Protein AF-A0A177G9K0-F1 (afdb_monomer_lite)

Foldseek 3Di:
DVVCCVVCVVVLCVDPLSVCVVVDQDPVNVVVDPDPLLPPPPDDLVVLLVVLVFDQLDDDDSVLSSVLSCLSVVHDDDDDDDPPRCPLSSVLSSCVRCVVVVHDDDDDDPDPVSVVSNLVSCVVVVNNLVDDDPDDPPCDPVNNVVSVVSVVVVVVPDDPVVVVVVVVVVVVVVVVVVVVVCQQQDQAQLRDGVVRVVVVVVVCVVVVPDDDDDDDPDSNRDGVVRVVVVVVVVVVVVVVCVVQPDCVPRPVNPPVPDPDDDPVVVVVVVVVVVVVVVVVVVLLVVQQVLCVVVVHDSPDPDPVVSVVSVVVVVVCPDPVNVVQCDDPCNVVSVVVVVVVVVVVVVVVVVVVVVVVVPPDDDDDDDDDDDDDDDDDDDDDDDDDDD

Radius of gyration: 50.1 Å; chains: 1; bounding box: 103×85×118 Å

Organism: NCBI:txid178901

InterPro domains:
  IPR027417 P-loop containing nucleoside triphosphate hydrolase [G3DSA:3.40.50.300] (5-249)
  IPR027417 P-loop containing nucleoside triphosphate hydrolase [SSF52540] (58-182)
  IPR041677 DNA2/NAM7 helicase, helicase domain [PF13086] (61-128)
  IPR045055 DNA2/NAM7-like helicase [PTHR10887] (56-246)

Secondary structure (DSSP, 8-state):
-HHHHHHTHHHHTTSHHHHHHHH---TTTTTS--S--TT-SSS-HHHHHHHTT----S---HHHHHHHHHHHTT--------TTS-HHHHHHHHHHHHHHTT-------SSHHHHHHHHHHHHHTT-GGG------TT--HHHHHHHHHHHHHHHHT--HHHHHHHHHHHHHHHHHHHHHHHHHH---TTS--HHHHH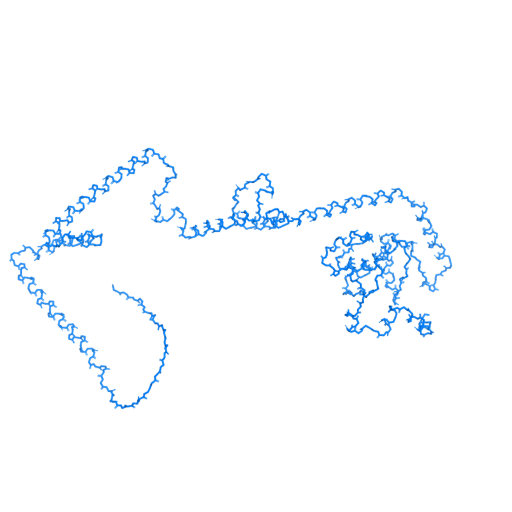HHHHHHHHTT--------SSTTS--HHHHHHHHHHHHHHHHHHHHH--TTT-TTTTT----S--HHHHHHHHHHHHHHHHHHHHHHHHHHHHHHHTT--SS---HHHHHHHHHHHHHHTSHHHHHHHSSTTHHHHHHHHHHHHHHHHHHHHHHHHHTTTTS---------------------------

Sequence (386 aa):
MWKDLQERSDKLRTSEVATRLLDGISAEDAEAAPLPRFFEVDGSLDEALVKADLICPMEADSSQLKAIARAASGESFVLIGPPGTGKSQTIANIIANTLAQNRTILFVAEKRTALEVVRNRLKQIGLAEFCLDLFSPKASKLAVLGQLEAAQTVLENFSPDEWDRSRQQLDQIRTELNNYVVVLHQKWRNGWTAYRAIGVTLRADDAQTLVIPLSWPDCNAHTAQDYQTLADTAENIASLYDRIGDVVQSPKLAGLEHVEWSPIWEGRLLDAVSAALASLSRLRTAAEDAARALGLGTSDLSLRRLRQLNILCGQLLKPEACAWAFPDTSQQTLDSLLAEKNAYCAARTAQRRASHGMEAGSDEPAAGKHGSGMAGVQGKMDFCPV

pLDDT: mean 74.99, std 18.11, range [24.25, 95.0]

Structure (mmCIF, N/CA/C/O backbone):
data_AF-A0A177G9K0-F1
#
_entry.id   AF-A0A177G9K0-F1
#
loop_
_atom_site.group_PDB
_atom_site.id
_atom_site.type_symbol
_atom_site.label_atom_id
_atom_site.label_alt_id
_atom_site.label_comp_id
_atom_site.label_asym_id
_atom_site.label_entity_id
_atom_site.label_seq_id
_atom_site.pdbx_PDB_ins_code
_atom_site.Cartn_x
_atom_site.Cartn_y
_atom_site.Cartn_z
_atom_site.occupancy
_atom_site.B_iso_or_equiv
_atom_site.auth_seq_id
_atom_site.auth_comp_id
_atom_site.auth_asym_id
_atom_site.auth_atom_id
_atom_site.pdbx_PDB_model_num
ATOM 1 N N . MET A 1 1 ? -19.491 -23.046 40.361 1.00 47.56 1 MET A N 1
ATOM 2 C CA . MET A 1 1 ? -18.889 -22.984 39.008 1.00 47.56 1 MET A CA 1
ATOM 3 C C . MET A 1 1 ? -18.383 -24.334 38.506 1.00 47.56 1 MET A C 1
ATOM 5 O O . MET A 1 1 ? -19.065 -24.877 37.661 1.00 47.56 1 MET A O 1
ATOM 9 N N . TRP A 1 2 ? -17.274 -24.925 38.988 1.00 46.12 2 TRP A N 1
ATOM 10 C CA . TRP A 1 2 ? -16.819 -26.245 38.477 1.00 46.12 2 TRP A CA 1
ATOM 11 C C . TRP A 1 2 ? -17.871 -27.347 38.664 1.00 46.12 2 TRP A C 1
ATOM 13 O O . TRP A 1 2 ? -18.175 -28.093 37.741 1.00 46.12 2 TRP A O 1
ATOM 23 N N . LYS A 1 3 ? -18.498 -27.368 39.846 1.00 56.09 3 LYS A N 1
ATOM 24 C CA . LYS A 1 3 ? -19.603 -28.275 40.160 1.00 56.09 3 LYS A CA 1
ATOM 25 C C . LYS A 1 3 ? -20.834 -28.021 39.276 1.00 56.09 3 LYS A C 1
ATOM 27 O O . LYS A 1 3 ? -21.364 -28.965 38.718 1.00 56.09 3 LYS A O 1
ATOM 32 N N . ASP A 1 4 ? -21.208 -26.757 39.047 1.00 62.50 4 ASP A N 1
ATOM 33 C CA . ASP A 1 4 ? -22.313 -26.398 38.136 1.00 62.50 4 ASP A CA 1
ATOM 34 C C . ASP A 1 4 ? -22.029 -26.749 36.670 1.00 62.50 4 ASP A C 1
ATOM 36 O O . ASP A 1 4 ? -22.943 -27.138 35.953 1.00 62.50 4 ASP A O 1
ATOM 40 N N . LEU A 1 5 ? -20.782 -26.596 36.210 1.00 66.81 5 LEU A N 1
ATOM 41 C CA . LEU A 1 5 ? -20.364 -26.950 34.850 1.00 66.81 5 LEU A CA 1
ATOM 42 C C . LEU A 1 5 ? -20.382 -28.471 34.650 1.00 66.81 5 LEU A C 1
ATOM 44 O O . LEU A 1 5 ? -20.803 -28.932 33.593 1.00 66.81 5 LEU A O 1
ATOM 48 N N . GLN A 1 6 ? -19.981 -29.244 35.667 1.00 66.44 6 GLN A N 1
ATOM 49 C CA . GLN A 1 6 ? -20.098 -30.706 35.660 1.00 66.44 6 GLN A CA 1
ATOM 50 C C . GLN A 1 6 ? -21.557 -31.172 35.740 1.00 66.44 6 GLN A C 1
ATOM 52 O O . GLN A 1 6 ? -21.949 -32.060 34.994 1.00 66.44 6 GLN A O 1
ATOM 57 N N . GLU A 1 7 ? -22.373 -30.568 36.607 1.00 76.88 7 GLU A N 1
ATOM 58 C CA . GLU A 1 7 ? -23.779 -30.948 36.812 1.00 76.88 7 GLU A CA 1
ATOM 59 C C . GLU A 1 7 ? -24.704 -30.494 35.670 1.00 76.88 7 GLU A C 1
ATOM 61 O O . GLU A 1 7 ? -25.812 -31.008 35.529 1.00 76.88 7 GLU A O 1
ATOM 66 N N . ARG A 1 8 ? -24.282 -29.517 34.854 1.00 77.19 8 ARG A N 1
ATOM 67 C CA . ARG A 1 8 ? -25.066 -28.975 33.730 1.00 77.19 8 ARG A CA 1
ATOM 68 C C . ARG A 1 8 ? -24.381 -29.150 32.374 1.00 77.19 8 ARG A C 1
ATOM 70 O O . ARG A 1 8 ? -24.739 -28.440 31.436 1.00 77.19 8 ARG A O 1
ATOM 77 N N . SER A 1 9 ? -23.443 -30.086 32.250 1.00 68.06 9 SER A N 1
ATOM 78 C CA . SER A 1 9 ? -22.729 -30.391 30.999 1.00 68.06 9 SER A CA 1
ATOM 79 C C . SER A 1 9 ? -23.680 -30.637 29.821 1.00 68.06 9 SER A C 1
ATOM 81 O O . SER A 1 9 ? -23.501 -30.057 28.751 1.00 68.06 9 SER A O 1
ATOM 83 N N . ASP A 1 10 ? -24.761 -31.384 30.040 1.00 74.62 10 ASP A N 1
ATOM 84 C CA . ASP A 1 10 ? -25.770 -31.676 29.013 1.00 74.62 10 ASP A CA 1
ATOM 85 C C . ASP A 1 10 ? -26.532 -30.424 28.551 1.00 74.62 10 ASP A C 1
ATOM 87 O O . ASP A 1 10 ? -26.917 -30.312 27.390 1.00 74.62 10 ASP A O 1
ATOM 91 N N . LYS A 1 11 ? -26.699 -29.434 29.438 1.00 74.75 11 LYS A N 1
ATOM 92 C CA . LYS A 1 11 ? -27.289 -28.128 29.096 1.00 74.75 11 LYS A CA 1
ATOM 93 C C . LYS A 1 11 ? -26.295 -27.192 28.419 1.00 74.75 11 LYS A C 1
ATOM 95 O O . LYS A 1 11 ? -26.714 -26.220 27.810 1.00 74.75 11 LYS A O 1
ATOM 100 N N . LEU A 1 12 ? -24.992 -27.435 28.546 1.00 68.25 12 LEU A N 1
ATOM 101 C CA . LEU A 1 12 ? -23.976 -26.680 27.813 1.00 68.25 12 LEU A CA 1
ATOM 102 C C . LEU A 1 12 ? -23.892 -27.174 26.366 1.00 68.25 12 LEU A C 1
ATOM 104 O O . LEU A 1 12 ? -23.732 -26.356 25.465 1.00 68.25 12 LEU A O 1
ATOM 108 N N . ARG A 1 13 ? -24.116 -28.475 26.132 1.00 70.31 13 ARG A N 1
ATOM 109 C CA . ARG A 1 13 ? -24.155 -29.105 24.797 1.00 70.31 13 ARG A CA 1
ATOM 110 C C . ARG A 1 13 ? -25.259 -28.580 23.864 1.00 70.31 13 ARG A C 1
ATOM 112 O O . ARG A 1 13 ? -25.241 -28.886 22.681 1.00 70.31 13 ARG A O 1
ATOM 119 N N . THR A 1 14 ? -26.190 -27.743 24.332 1.00 72.00 14 THR A N 1
ATOM 120 C CA . THR A 1 14 ? -27.106 -27.016 23.429 1.00 72.00 14 THR A CA 1
ATOM 121 C C . THR A 1 14 ? -26.409 -25.913 22.629 1.00 72.00 14 THR A C 1
ATOM 123 O O . THR A 1 14 ? -26.957 -25.447 21.637 1.00 72.00 14 THR A O 1
ATOM 126 N N . SER A 1 15 ? -25.223 -25.465 23.056 1.00 69.75 15 SER A N 1
ATOM 127 C CA . SER A 1 15 ? -24.393 -24.532 22.293 1.00 69.75 15 SER A CA 1
ATOM 128 C C . SER A 1 15 ? -23.409 -25.299 21.413 1.00 69.75 15 SER A C 1
ATOM 130 O O . SER A 1 15 ? -22.632 -26.124 21.900 1.00 69.75 15 SER A O 1
ATOM 132 N N . GLU A 1 16 ? -23.397 -24.985 20.117 1.00 69.88 16 GLU A N 1
ATOM 133 C CA . GLU A 1 16 ? -22.443 -25.543 19.149 1.00 69.88 16 GLU A CA 1
ATOM 134 C C . GLU A 1 16 ? -20.988 -25.284 19.580 1.00 69.88 16 GLU A C 1
ATOM 136 O O . GLU A 1 16 ? -20.127 -26.154 19.466 1.00 69.88 16 GLU A O 1
ATOM 141 N N . VAL A 1 17 ? -20.723 -24.120 20.183 1.00 69.00 17 VAL A N 1
ATOM 142 C CA . VAL A 1 17 ? -19.395 -23.739 20.688 1.00 69.00 17 VAL A CA 1
ATOM 143 C C . VAL A 1 17 ? -18.975 -24.601 21.872 1.00 69.00 17 VAL A C 1
ATOM 145 O O . VAL A 1 17 ? -17.849 -25.089 21.913 1.00 69.00 17 VAL A O 1
ATOM 148 N N . ALA A 1 18 ? -19.870 -24.808 22.839 1.00 69.25 18 ALA A N 1
ATOM 149 C CA . ALA A 1 18 ? -19.572 -25.640 24.002 1.00 69.25 18 ALA A CA 1
ATOM 150 C C . ALA A 1 18 ? -19.379 -27.107 23.602 1.00 69.25 18 ALA A C 1
ATOM 152 O O . ALA A 1 18 ? -18.503 -27.767 24.146 1.00 69.25 18 ALA A O 1
ATOM 153 N N . THR A 1 19 ? -20.139 -27.585 22.616 1.00 70.12 19 THR A N 1
ATOM 154 C CA . THR A 1 19 ? -19.976 -28.928 22.044 1.00 70.12 19 THR A CA 1
ATOM 155 C C . THR A 1 19 ? -18.591 -29.082 21.413 1.00 70.12 19 THR A C 1
ATOM 157 O O . THR A 1 19 ? -17.847 -29.975 21.802 1.00 70.12 19 THR A O 1
ATOM 160 N N . ARG A 1 20 ? -18.170 -28.138 20.556 1.00 70.50 20 ARG A N 1
ATOM 161 C CA . ARG A 1 20 ? -16.822 -28.142 19.951 1.00 70.50 20 ARG A CA 1
ATOM 162 C C . ARG A 1 20 ? -15.681 -28.004 20.967 1.00 70.50 20 ARG A C 1
ATOM 164 O O . ARG A 1 20 ? -14.612 -28.570 20.766 1.00 70.50 20 ARG A O 1
ATOM 171 N N . LEU A 1 21 ? -15.879 -27.258 22.055 1.00 67.69 21 LEU A N 1
ATOM 172 C CA . LEU A 1 21 ? -14.881 -27.125 23.126 1.00 67.69 21 LEU A CA 1
ATOM 173 C C . LEU A 1 21 ? -14.781 -28.379 24.009 1.00 67.69 21 LEU A C 1
ATOM 175 O O . LEU A 1 21 ? -13.697 -28.672 24.507 1.00 67.69 21 LEU A O 1
ATOM 179 N N . LEU A 1 22 ? -15.895 -29.086 24.228 1.00 70.19 22 LEU A N 1
ATOM 180 C CA . LEU A 1 22 ? -15.952 -30.302 25.047 1.00 70.19 22 LEU A CA 1
ATOM 181 C C . LEU A 1 22 ? -15.459 -31.537 24.290 1.00 70.19 22 LEU A C 1
ATOM 183 O O . LEU A 1 22 ? -14.749 -32.353 24.872 1.00 70.19 22 LEU A O 1
ATOM 187 N N . ASP A 1 23 ? -15.835 -31.664 23.018 1.00 70.25 23 ASP A N 1
ATOM 188 C CA . ASP A 1 23 ? -15.544 -32.846 22.203 1.00 70.25 23 ASP A CA 1
ATOM 189 C C . ASP A 1 23 ? -14.218 -32.705 21.423 1.00 70.25 23 ASP A C 1
ATOM 191 O O . ASP A 1 23 ? -13.680 -33.690 20.921 1.00 70.25 23 ASP A O 1
ATOM 195 N N . GLY A 1 24 ? -13.639 -31.497 21.401 1.00 58.50 24 GLY A N 1
ATOM 196 C CA . GLY A 1 24 ? -12.446 -31.170 20.625 1.00 58.50 24 GLY A CA 1
ATOM 197 C C . GLY A 1 24 ? -12.773 -30.910 19.153 1.00 58.50 24 GLY A C 1
ATOM 198 O O . GLY A 1 24 ? -13.815 -31.308 18.642 1.00 58.50 24 GLY A O 1
ATOM 199 N N . ILE A 1 25 ? -11.881 -30.198 18.465 1.00 58.00 25 ILE A N 1
ATOM 200 C CA . ILE A 1 25 ? -11.988 -29.954 17.021 1.00 58.00 25 ILE A CA 1
ATOM 201 C C . ILE A 1 25 ? -11.113 -31.002 16.330 1.00 58.00 25 ILE A C 1
ATOM 203 O O . ILE A 1 25 ? -9.894 -30.990 16.526 1.00 58.00 25 ILE A O 1
ATOM 207 N N . SER A 1 26 ? -11.705 -31.903 15.542 1.00 55.34 26 SER A N 1
ATOM 208 C CA . SER A 1 26 ? -10.934 -32.814 14.688 1.00 55.34 26 SER A CA 1
ATOM 209 C C . SER A 1 26 ? -10.440 -32.059 13.451 1.00 55.34 26 SER A C 1
ATOM 211 O O . SER A 1 26 ? -11.075 -31.105 13.005 1.00 55.34 26 SER A O 1
ATOM 213 N N . ALA A 1 27 ? -9.308 -32.466 12.866 1.00 52.78 27 ALA A N 1
ATOM 214 C CA . ALA A 1 27 ? -8.771 -31.818 11.659 1.00 52.78 27 ALA A CA 1
ATOM 215 C C . ALA A 1 27 ? -9.774 -31.818 10.482 1.00 52.78 27 ALA A C 1
ATOM 217 O O . ALA A 1 27 ? -9.768 -30.899 9.671 1.00 52.78 27 ALA A O 1
ATOM 218 N N . GLU A 1 28 ? -10.679 -32.799 10.450 1.00 49.59 28 GLU A N 1
ATOM 219 C CA . GLU A 1 28 ? -11.762 -32.937 9.468 1.00 49.59 28 GLU A CA 1
ATOM 220 C C . GLU A 1 28 ? -12.907 -31.917 9.686 1.00 49.59 28 GLU A C 1
ATOM 222 O O . GLU A 1 28 ? -13.537 -31.474 8.727 1.00 49.59 28 GLU A O 1
ATOM 227 N N . ASP A 1 29 ? -13.124 -31.438 10.920 1.00 50.78 29 ASP A N 1
ATOM 228 C CA . ASP A 1 29 ? -14.161 -30.441 11.245 1.00 50.78 29 ASP A CA 1
ATOM 229 C C . ASP A 1 29 ? -13.781 -29.018 10.796 1.00 50.78 29 ASP A C 1
ATOM 231 O O . ASP A 1 29 ? -14.647 -28.160 10.607 1.00 50.78 29 ASP A O 1
ATOM 235 N N . ALA A 1 30 ? -12.482 -28.750 10.616 1.00 50.84 30 ALA A N 1
ATOM 236 C CA . ALA A 1 30 ? -11.975 -27.465 10.132 1.00 50.84 30 ALA A CA 1
ATOM 237 C C . ALA A 1 30 ? -12.247 -27.249 8.629 1.00 50.84 30 ALA A C 1
ATOM 239 O O . ALA A 1 30 ? -12.392 -26.105 8.183 1.00 50.84 30 ALA A O 1
ATOM 240 N N . GLU A 1 31 ? -12.350 -28.336 7.859 1.00 47.00 31 GLU A N 1
ATOM 241 C CA . GLU A 1 31 ? -12.744 -28.312 6.445 1.00 47.00 31 GLU A CA 1
ATOM 242 C C . GLU A 1 31 ? -14.270 -28.334 6.263 1.00 47.00 31 GLU A C 1
ATOM 244 O O . GLU A 1 31 ? -14.774 -27.776 5.291 1.00 47.00 31 GLU A O 1
ATOM 249 N N . ALA A 1 32 ? -15.018 -28.903 7.217 1.00 41.94 32 ALA A N 1
ATOM 250 C CA . ALA A 1 32 ? -16.463 -29.122 7.112 1.00 41.94 32 ALA A CA 1
ATOM 251 C C . ALA A 1 32 ? -17.360 -28.001 7.688 1.00 41.94 32 ALA A C 1
ATOM 253 O O . ALA A 1 32 ? -18.581 -28.161 7.729 1.00 41.94 32 ALA A O 1
ATOM 254 N N . ALA A 1 33 ? -16.814 -26.866 8.141 1.00 42.50 33 ALA A N 1
ATOM 255 C CA . ALA A 1 33 ? -17.634 -25.778 8.686 1.00 42.50 33 ALA A CA 1
ATOM 256 C C . ALA A 1 33 ? -18.376 -24.993 7.572 1.00 42.50 33 ALA A C 1
ATOM 258 O O . ALA A 1 33 ? -17.722 -24.347 6.751 1.00 42.50 33 ALA A O 1
ATOM 259 N N . PRO A 1 34 ? -19.726 -24.937 7.572 1.00 41.66 34 PRO A N 1
ATOM 260 C CA . PRO A 1 34 ? -20.530 -24.189 6.602 1.00 41.66 34 PRO A CA 1
ATOM 261 C C . PRO A 1 34 ? -20.714 -22.723 7.024 1.00 41.66 34 PRO A C 1
ATOM 263 O O . PRO A 1 34 ? -21.742 -22.110 6.738 1.00 41.66 34 PRO A O 1
ATOM 266 N N . LEU A 1 35 ? -19.762 -22.154 7.766 1.00 40.59 35 LEU A N 1
ATOM 267 C CA . LEU A 1 35 ? -19.808 -20.735 8.093 1.00 40.59 35 LEU A CA 1
ATOM 268 C C . LEU A 1 35 ? -19.181 -19.984 6.917 1.00 40.59 35 LEU A C 1
ATOM 270 O O . LEU A 1 35 ? -18.018 -20.247 6.600 1.00 40.59 35 LEU A O 1
ATOM 274 N N . PRO A 1 36 ? -19.914 -19.081 6.240 1.00 42.78 36 PRO A N 1
ATOM 275 C CA . PRO A 1 36 ? -19.326 -18.273 5.187 1.00 42.78 36 PRO A CA 1
ATOM 276 C C . PRO A 1 36 ? -18.163 -17.499 5.800 1.00 42.78 36 PRO A C 1
ATOM 278 O O . PRO A 1 36 ? -18.359 -16.639 6.662 1.00 42.78 36 PRO A O 1
ATOM 281 N N . ARG A 1 37 ? -16.936 -17.831 5.393 1.00 53.56 37 ARG A N 1
ATOM 282 C CA . ARG A 1 37 ? -15.754 -17.130 5.877 1.00 53.56 37 ARG A CA 1
ATOM 283 C C . ARG A 1 37 ? -15.840 -15.723 5.289 1.00 53.56 37 ARG A C 1
ATOM 285 O O . ARG A 1 37 ? -15.569 -15.523 4.110 1.00 53.56 37 ARG A O 1
ATOM 292 N N . PHE A 1 38 ? -16.235 -14.744 6.106 1.00 50.56 38 PHE A N 1
ATOM 293 C CA . PHE A 1 38 ? -16.480 -13.349 5.695 1.00 50.56 38 PHE A CA 1
ATOM 294 C C . PHE A 1 38 ? -15.279 -12.702 4.961 1.00 50.56 38 PHE A C 1
ATOM 296 O O . PHE A 1 38 ? -15.430 -11.676 4.310 1.00 50.56 38 PHE A O 1
ATOM 303 N N . PHE A 1 39 ? -14.093 -13.324 5.034 1.00 52.59 39 PHE A N 1
ATOM 304 C CA . PHE A 1 39 ? -12.829 -12.859 4.456 1.00 52.59 39 PHE A CA 1
ATOM 305 C C . PHE A 1 39 ? -12.162 -13.825 3.460 1.00 52.59 39 PHE A C 1
ATOM 307 O O . PHE A 1 39 ? -10.982 -13.645 3.176 1.00 52.59 39 PHE A O 1
ATOM 314 N N . GLU A 1 40 ? -12.854 -14.854 2.959 1.00 51.62 40 GLU A N 1
ATOM 315 C CA . GLU A 1 40 ? -12.290 -15.755 1.924 1.00 51.62 40 GLU A CA 1
ATOM 316 C C . GLU A 1 40 ? -12.753 -15.471 0.504 1.00 51.62 40 GLU A C 1
ATOM 318 O O . GLU A 1 40 ? -12.359 -16.163 -0.428 1.00 51.62 40 GLU A O 1
ATOM 323 N N . VAL A 1 41 ? -13.561 -14.436 0.324 1.00 39.56 41 VAL A N 1
ATOM 324 C CA . VAL A 1 41 ? -13.877 -13.930 -1.006 1.00 39.56 41 VAL A CA 1
ATOM 325 C C . VAL A 1 41 ? -12.752 -12.986 -1.418 1.00 39.56 41 VAL A C 1
ATOM 327 O O . VAL A 1 41 ? -12.340 -12.160 -0.605 1.00 39.56 41 VAL A O 1
ATOM 330 N N . ASP A 1 42 ? -12.281 -13.122 -2.659 1.00 41.97 42 ASP A N 1
ATOM 331 C CA . ASP A 1 42 ? -11.292 -12.300 -3.376 1.00 41.97 42 ASP A CA 1
ATOM 332 C C . ASP A 1 42 ? -11.655 -10.793 -3.429 1.00 41.97 42 ASP A C 1
ATOM 334 O O . ASP A 1 42 ? -11.834 -10.201 -4.492 1.00 41.97 42 ASP A O 1
ATOM 338 N N . GLY A 1 43 ? -11.813 -10.157 -2.271 1.00 51.91 43 GLY A N 1
ATOM 339 C CA . GLY A 1 43 ? -12.149 -8.752 -2.079 1.00 51.91 43 GLY A CA 1
ATOM 340 C C . GLY A 1 43 ? -11.148 -8.083 -1.144 1.00 51.91 43 GLY A C 1
ATOM 341 O O . GLY A 1 43 ? -10.531 -8.733 -0.294 1.00 51.91 43 GLY A O 1
ATOM 342 N N . SER A 1 44 ? -10.953 -6.772 -1.306 1.00 60.06 44 SER A N 1
ATOM 343 C CA . SER A 1 44 ? -10.048 -6.024 -0.437 1.00 60.06 44 SER A CA 1
ATOM 344 C C . SER A 1 44 ? -10.565 -6.093 1.009 1.00 60.06 44 SER A C 1
ATOM 346 O O . SER A 1 44 ? -11.723 -5.787 1.295 1.00 60.06 44 SER A O 1
ATOM 348 N N . LEU A 1 45 ? -9.707 -6.537 1.934 1.00 62.56 45 LEU A N 1
ATOM 349 C CA . LEU A 1 45 ? -9.972 -6.545 3.380 1.00 62.56 45 LEU A CA 1
ATOM 350 C C . LEU A 1 45 ? -10.558 -5.197 3.833 1.00 62.56 45 LEU A C 1
ATOM 352 O O . LEU A 1 45 ? -11.477 -5.157 4.646 1.00 62.56 45 LEU A O 1
ATOM 356 N N . ASP A 1 46 ? -10.070 -4.115 3.238 1.00 63.88 46 ASP A N 1
ATOM 357 C CA . ASP A 1 46 ? -10.470 -2.747 3.529 1.00 63.88 46 ASP A CA 1
ATOM 358 C C . ASP A 1 46 ? -11.940 -2.470 3.189 1.00 63.88 46 ASP A C 1
ATOM 360 O O . ASP A 1 46 ? -12.641 -1.877 4.005 1.00 63.88 46 ASP A O 1
ATOM 364 N N . GLU A 1 47 ? -12.469 -2.961 2.062 1.00 63.72 47 GLU A N 1
ATOM 365 C CA . GLU A 1 47 ? -13.896 -2.816 1.734 1.00 63.72 47 GLU A CA 1
ATOM 366 C C . GLU A 1 47 ? -14.798 -3.528 2.744 1.00 63.72 47 GLU A C 1
ATOM 368 O O . GLU A 1 47 ? -15.837 -2.998 3.147 1.00 63.72 47 GLU A O 1
ATOM 373 N N . ALA A 1 48 ? -14.404 -4.728 3.171 1.00 64.31 48 ALA A N 1
ATOM 374 C CA . ALA A 1 48 ? -15.140 -5.483 4.177 1.00 64.31 48 ALA A CA 1
ATOM 375 C C . ALA A 1 48 ? -15.087 -4.792 5.552 1.00 64.31 48 ALA A C 1
ATOM 377 O O . ALA A 1 48 ? -16.103 -4.727 6.242 1.00 64.31 48 ALA A O 1
ATOM 378 N N . LEU A 1 49 ? -13.940 -4.214 5.926 1.00 64.69 49 LEU A N 1
ATOM 379 C CA . LEU A 1 49 ? -13.775 -3.447 7.167 1.00 64.69 49 LEU A CA 1
ATOM 380 C C . LEU A 1 49 ? -14.515 -2.098 7.145 1.00 64.69 49 LEU A C 1
ATOM 382 O O . LEU A 1 49 ? -14.969 -1.635 8.193 1.00 64.69 49 LEU A O 1
ATOM 386 N N . VAL A 1 50 ? -14.636 -1.458 5.979 1.00 63.91 50 VAL A N 1
ATOM 387 C CA . VAL A 1 50 ? -15.448 -0.243 5.790 1.00 63.91 50 VAL A CA 1
ATOM 388 C C . VAL A 1 50 ? -16.932 -0.576 5.916 1.00 63.91 50 VAL A C 1
ATOM 390 O O . VAL A 1 50 ? -17.637 0.087 6.669 1.00 63.91 50 VAL A O 1
ATOM 393 N N . LYS A 1 51 ? -17.406 -1.643 5.260 1.00 64.00 51 LYS A N 1
ATOM 394 C CA . LYS A 1 51 ? -18.806 -2.091 5.370 1.00 64.00 51 LYS A CA 1
ATOM 395 C C . LYS A 1 51 ? -19.190 -2.534 6.781 1.00 64.00 51 LYS A C 1
ATOM 397 O O . LYS A 1 51 ? -20.346 -2.393 7.160 1.00 64.00 51 LYS A O 1
ATOM 402 N N . ALA A 1 52 ? -18.246 -3.090 7.536 1.00 65.19 52 ALA A N 1
ATOM 403 C CA . ALA A 1 52 ? -18.495 -3.593 8.882 1.00 65.19 52 ALA A CA 1
ATOM 404 C C . ALA A 1 52 ? -18.602 -2.492 9.959 1.00 65.19 52 ALA A C 1
ATOM 406 O O . ALA A 1 52 ? -18.900 -2.835 11.101 1.00 65.19 52 ALA A O 1
ATOM 407 N N . ASP A 1 53 ? -18.356 -1.218 9.610 1.00 73.69 53 ASP A N 1
ATOM 408 C CA . ASP A 1 53 ? -18.398 -0.047 10.510 1.00 73.69 53 ASP A CA 1
ATOM 409 C C . ASP A 1 53 ? -17.755 -0.320 11.883 1.00 73.69 53 ASP A C 1
ATOM 411 O O . ASP A 1 53 ? -18.329 -0.083 12.945 1.00 73.69 53 ASP A O 1
ATOM 415 N N . LEU A 1 54 ? -16.569 -0.940 11.858 1.00 81.81 54 LEU A N 1
ATOM 416 C CA . LEU A 1 54 ? -15.936 -1.424 13.080 1.00 81.81 54 LEU A CA 1
ATOM 417 C C . LEU A 1 54 ? -15.417 -0.269 13.929 1.00 81.81 54 LEU A C 1
ATOM 419 O O . LEU A 1 54 ? -14.648 0.566 13.448 1.00 81.81 54 LEU A O 1
ATOM 423 N N . ILE A 1 55 ? -15.735 -0.305 15.221 1.00 84.50 55 ILE A N 1
ATOM 424 C CA . ILE A 1 55 ? -15.208 0.630 16.214 1.00 84.50 55 ILE A CA 1
ATOM 425 C C . ILE A 1 55 ? -14.043 -0.031 16.951 1.00 84.50 55 ILE A C 1
ATOM 427 O O . ILE A 1 55 ? -14.230 -0.868 17.834 1.00 84.50 55 ILE A O 1
ATOM 431 N N . CYS A 1 56 ? -12.824 0.356 16.574 1.00 88.25 56 CYS A N 1
ATOM 432 C CA . CYS A 1 56 ? -11.575 -0.157 17.142 1.00 88.25 56 CYS A CA 1
ATOM 433 C C . CYS A 1 56 ? -10.786 0.992 17.795 1.00 88.25 56 CYS A C 1
ATOM 435 O O . CYS A 1 56 ? -9.980 1.630 17.122 1.00 88.25 56 CYS A O 1
ATOM 437 N N . PRO A 1 57 ? -11.013 1.292 19.086 1.00 88.31 57 PRO A N 1
ATOM 438 C CA . PRO A 1 57 ? -10.352 2.408 19.770 1.00 88.31 57 PRO A CA 1
ATOM 439 C C . PRO A 1 57 ? -8.864 2.159 20.054 1.00 88.31 57 PRO A C 1
ATOM 441 O O . PRO A 1 57 ? -8.134 3.095 20.370 1.00 88.31 57 PRO A O 1
ATOM 444 N N . MET A 1 58 ? -8.403 0.909 19.972 1.00 91.00 58 MET A N 1
ATOM 445 C CA . MET A 1 58 ? -6.990 0.555 20.089 1.00 91.00 58 MET A CA 1
ATOM 446 C C . MET A 1 58 ? -6.429 0.142 18.730 1.00 91.00 58 MET A C 1
ATOM 448 O O . MET A 1 58 ? -7.152 -0.424 17.908 1.00 91.00 58 MET A O 1
ATOM 452 N N . GLU A 1 59 ? -5.123 0.338 18.534 1.00 89.69 59 GLU A N 1
ATOM 453 C CA . GLU A 1 59 ? -4.419 -0.110 17.329 1.00 89.69 59 GLU A CA 1
ATOM 454 C C . GLU A 1 59 ? -4.677 -1.598 17.056 1.00 89.69 59 GLU A C 1
ATOM 456 O O . GLU A 1 59 ? -4.781 -2.412 17.979 1.00 89.69 59 GLU A O 1
ATOM 461 N N . ALA A 1 60 ? -4.802 -1.965 15.787 1.00 87.38 60 ALA A N 1
ATOM 462 C CA . ALA A 1 60 ? -4.967 -3.352 15.396 1.00 87.38 60 ALA A CA 1
ATOM 463 C C . ALA A 1 60 ? -4.294 -3.594 14.050 1.00 87.38 60 ALA A C 1
ATOM 465 O O . ALA A 1 60 ? -4.475 -2.819 13.112 1.00 87.38 60 ALA A O 1
ATOM 466 N N . ASP A 1 61 ? -3.527 -4.675 13.956 1.00 86.75 61 ASP A N 1
ATOM 467 C CA . ASP A 1 61 ? -3.004 -5.127 12.670 1.00 86.75 61 ASP A CA 1
ATOM 468 C C . ASP A 1 61 ? -4.107 -5.783 11.816 1.00 86.75 61 ASP A C 1
ATOM 470 O O . ASP A 1 61 ? -5.225 -6.044 12.271 1.00 86.75 61 ASP A O 1
ATOM 474 N N . SER A 1 62 ? -3.793 -6.082 10.555 1.00 80.56 62 SER A N 1
ATOM 475 C CA . SER A 1 62 ? -4.751 -6.668 9.611 1.00 80.56 62 SER A CA 1
ATOM 476 C C . SER A 1 62 ? -5.313 -8.023 10.064 1.00 80.56 62 SER A C 1
ATOM 478 O O . SER A 1 62 ? -6.463 -8.342 9.761 1.00 80.56 62 SER A O 1
ATOM 480 N N . SER A 1 63 ? -4.547 -8.826 10.809 1.00 83.50 63 SER A N 1
ATOM 481 C CA . SER A 1 63 ? -5.000 -10.118 11.340 1.00 83.50 63 SER A CA 1
ATOM 482 C C . SER A 1 63 ? -5.939 -9.945 12.538 1.00 83.50 63 SER A C 1
ATOM 484 O O . SER A 1 63 ? -6.957 -10.633 12.641 1.00 83.50 63 SER A O 1
ATOM 486 N N . GLN A 1 64 ? -5.655 -8.969 13.398 1.00 89.25 64 GLN A N 1
ATOM 487 C CA . GLN A 1 64 ? -6.493 -8.603 14.533 1.00 89.25 64 GLN A CA 1
ATOM 488 C C . GLN A 1 64 ? -7.809 -7.966 14.067 1.00 89.25 64 GLN A C 1
ATOM 490 O O . GLN A 1 64 ? -8.868 -8.323 14.581 1.00 89.25 64 GLN A O 1
ATOM 495 N N . LEU A 1 65 ? -7.771 -7.096 13.051 1.00 86.19 65 LEU A N 1
ATOM 496 C CA . LEU A 1 65 ? -8.965 -6.509 12.431 1.00 86.19 65 LEU A CA 1
ATOM 497 C C . LEU A 1 65 ? -9.880 -7.576 11.823 1.00 86.19 65 LEU A C 1
ATOM 499 O O . LEU A 1 65 ? -11.092 -7.519 12.026 1.00 86.19 65 LEU A O 1
ATOM 503 N N . LYS A 1 66 ? -9.320 -8.602 11.164 1.00 83.00 66 LYS A N 1
ATOM 504 C CA . LYS A 1 66 ? -10.100 -9.764 10.695 1.00 83.00 66 LYS A CA 1
ATOM 505 C C . LYS A 1 66 ? -10.815 -10.469 11.844 1.00 83.00 66 LYS A C 1
ATOM 507 O O . LYS A 1 66 ? -11.992 -10.789 11.718 1.00 83.00 66 LYS A O 1
ATOM 512 N N . ALA A 1 67 ? -10.131 -10.699 12.965 1.00 85.94 67 ALA A N 1
ATOM 513 C CA . ALA A 1 67 ? -10.745 -11.327 14.134 1.00 85.94 67 ALA A CA 1
ATOM 514 C C . ALA A 1 67 ? -11.887 -10.473 14.712 1.00 85.94 67 ALA A C 1
ATOM 516 O O . ALA A 1 67 ? -12.956 -10.998 15.015 1.00 85.94 67 ALA A O 1
ATOM 517 N N . ILE A 1 68 ? -11.689 -9.156 14.813 1.00 87.94 68 ILE A N 1
ATOM 518 C CA . ILE A 1 68 ? -12.719 -8.222 15.291 1.00 87.94 68 ILE A CA 1
ATOM 519 C C . ILE A 1 68 ? -13.934 -8.235 14.359 1.00 87.94 68 ILE A C 1
ATOM 521 O O . ILE A 1 68 ? -15.068 -8.327 14.821 1.00 87.94 68 ILE A O 1
ATOM 525 N N . ALA A 1 69 ? -13.703 -8.218 13.051 1.00 83.75 69 ALA A N 1
ATOM 526 C CA . ALA A 1 69 ? -14.759 -8.255 12.054 1.00 83.75 69 ALA A CA 1
ATOM 527 C C . ALA A 1 69 ? -15.550 -9.575 12.051 1.00 83.75 69 ALA A C 1
ATOM 529 O O . ALA A 1 69 ? -16.774 -9.552 11.936 1.00 83.75 69 ALA A O 1
ATOM 530 N N . ARG A 1 70 ? -14.879 -10.721 12.238 1.00 82.38 70 ARG A N 1
ATOM 531 C CA . ARG A 1 70 ? -15.547 -12.022 12.431 1.00 82.38 70 ARG A CA 1
ATOM 532 C C . ARG A 1 70 ? -16.412 -12.033 13.692 1.00 82.38 70 ARG A C 1
ATOM 534 O O . ARG A 1 70 ? -17.539 -12.512 13.673 1.00 82.38 70 ARG A O 1
ATOM 541 N N . ALA A 1 71 ? -15.924 -11.450 14.787 1.00 84.81 71 ALA A N 1
ATOM 542 C CA . ALA A 1 71 ? -16.732 -11.319 15.999 1.00 84.81 71 ALA A CA 1
ATOM 543 C C . ALA A 1 71 ? -17.954 -10.411 15.765 1.00 84.81 71 ALA A C 1
ATOM 545 O O . ALA A 1 71 ? -19.062 -10.729 16.197 1.00 84.81 71 ALA A O 1
ATOM 546 N N . ALA A 1 72 ? -17.773 -9.306 15.035 1.00 81.94 72 ALA A N 1
ATOM 547 C CA . ALA A 1 72 ? -18.836 -8.368 14.682 1.00 81.94 72 ALA A CA 1
ATOM 548 C C . ALA A 1 72 ? -19.954 -9.022 13.847 1.00 81.94 72 ALA A C 1
ATOM 550 O O . ALA A 1 72 ? -21.137 -8.767 14.092 1.00 81.94 72 ALA A O 1
ATOM 551 N N . SER A 1 73 ? -19.596 -9.910 12.910 1.00 78.88 73 SER A N 1
ATOM 552 C CA . SER A 1 73 ? -20.556 -10.667 12.094 1.00 78.88 73 SER A CA 1
ATOM 553 C C . SER A 1 73 ? -21.299 -11.764 12.870 1.00 78.88 73 SER A C 1
ATOM 555 O O . SER A 1 73 ? -22.232 -12.358 12.335 1.00 78.88 73 SER A O 1
ATOM 557 N N . GLY A 1 74 ? -20.941 -12.002 14.137 1.00 78.50 74 GLY A N 1
ATOM 558 C CA . GLY A 1 74 ? -21.540 -13.036 14.982 1.00 78.50 74 GLY A CA 1
ATOM 559 C C . GLY A 1 74 ? -20.916 -14.422 14.803 1.00 78.50 74 GLY A C 1
ATOM 560 O O . GLY A 1 74 ? -21.481 -15.405 15.282 1.00 78.50 74 GLY A O 1
ATOM 561 N N . GLU A 1 75 ? -19.766 -14.522 14.131 1.00 80.38 75 GLU A N 1
ATOM 562 C CA . GLU A 1 75 ? -19.043 -15.782 13.972 1.00 80.38 75 GLU A CA 1
ATOM 563 C C . GLU A 1 75 ? -18.462 -16.251 15.315 1.00 80.38 75 GLU A C 1
ATOM 565 O O . GLU A 1 75 ? -17.897 -15.473 16.088 1.00 80.38 75 GLU A O 1
ATOM 570 N N . SER A 1 76 ? -18.561 -17.553 15.580 1.00 80.12 76 SER A N 1
ATOM 571 C CA . SER A 1 76 ? -17.880 -18.194 16.706 1.00 80.12 76 SER A CA 1
ATOM 572 C C . SER A 1 76 ? -16.562 -18.800 16.238 1.00 80.12 76 SER A C 1
ATOM 574 O O . SER A 1 76 ? -16.562 -19.688 15.389 1.00 80.12 76 SER A O 1
ATOM 576 N N . PHE A 1 77 ? -15.439 -18.351 16.800 1.00 80.88 77 PHE A N 1
ATOM 577 C CA . PHE A 1 77 ? -14.107 -18.786 16.375 1.00 80.88 77 PHE A CA 1
ATOM 578 C C . PHE A 1 77 ? -13.114 -18.857 17.539 1.00 80.88 77 PHE A C 1
ATOM 580 O O . PHE A 1 77 ? -13.306 -18.260 18.599 1.00 80.88 77 PHE A O 1
ATOM 587 N N . VAL A 1 78 ? -12.015 -19.580 17.314 1.00 81.38 78 VAL A N 1
ATOM 588 C CA . VAL A 1 78 ? -10.876 -19.640 18.235 1.00 81.38 78 VAL A CA 1
ATOM 589 C C . VAL A 1 78 ? -9.790 -18.689 17.740 1.00 81.38 78 VAL A C 1
ATOM 591 O O . VAL A 1 78 ? -9.294 -18.828 16.624 1.00 81.38 78 VAL A O 1
ATOM 594 N N . LEU A 1 79 ? -9.401 -17.726 18.579 1.00 82.75 79 LEU A N 1
ATOM 595 C CA . LEU A 1 79 ? -8.294 -16.815 18.293 1.00 82.75 79 LEU A CA 1
ATOM 596 C C . LEU A 1 79 ? -7.000 -17.338 18.921 1.00 82.75 79 LEU A C 1
ATOM 598 O O . LEU A 1 79 ? -6.824 -17.282 20.140 1.00 82.75 79 LEU A O 1
ATOM 602 N N . ILE A 1 80 ? -6.071 -17.801 18.088 1.00 80.00 80 ILE A N 1
ATOM 603 C CA . ILE A 1 80 ? -4.741 -18.233 18.523 1.00 80.00 80 ILE A CA 1
ATOM 604 C C . ILE A 1 80 ? -3.741 -17.132 18.178 1.00 80.00 80 ILE A C 1
ATOM 606 O O . ILE A 1 80 ? -3.594 -16.756 17.022 1.00 80.00 80 ILE A O 1
ATOM 610 N N . GLY A 1 81 ? -3.031 -16.631 19.186 1.00 80.00 81 GLY A N 1
ATOM 611 C CA . GLY A 1 81 ? -1.931 -15.687 18.996 1.00 80.00 81 GLY A CA 1
ATOM 612 C C . GLY A 1 81 ? -0.694 -16.145 19.770 1.00 80.00 81 GLY A C 1
ATOM 613 O O . GLY A 1 81 ? -0.845 -16.579 20.917 1.00 80.00 81 GLY A O 1
ATOM 614 N N . PRO A 1 82 ? 0.529 -16.028 19.230 1.00 78.94 82 PRO A N 1
ATOM 615 C CA . PRO A 1 82 ? 1.769 -16.200 19.993 1.00 78.94 82 PRO A CA 1
ATOM 616 C C . PRO A 1 82 ? 1.849 -15.259 21.217 1.00 78.94 82 PRO A C 1
ATOM 618 O O . PRO A 1 82 ? 1.116 -14.262 21.289 1.00 78.94 82 PRO A O 1
ATOM 621 N N . PRO A 1 83 ? 2.673 -15.541 22.240 1.00 78.62 83 PRO A N 1
ATOM 622 C CA . PRO A 1 83 ? 2.879 -14.601 23.346 1.00 78.62 83 PRO A CA 1
ATOM 623 C C . PRO A 1 83 ? 3.367 -13.238 22.820 1.00 78.62 83 PRO A C 1
ATOM 625 O O . PRO A 1 83 ? 4.159 -13.181 21.890 1.00 78.62 83 PRO A O 1
ATOM 628 N N . GLY A 1 84 ? 2.849 -12.138 23.380 1.00 79.38 84 GLY A N 1
ATOM 629 C CA . GLY A 1 84 ? 3.210 -10.771 22.965 1.00 79.38 84 GLY A CA 1
ATOM 630 C C . GLY A 1 84 ? 2.444 -10.187 21.767 1.00 79.38 84 GLY A C 1
ATOM 631 O O . GLY A 1 84 ? 2.540 -8.992 21.534 1.00 79.38 84 GLY A O 1
ATOM 632 N N . THR A 1 85 ? 1.612 -10.959 21.060 1.00 77.06 85 THR A N 1
ATOM 633 C CA . THR A 1 85 ? 0.901 -10.515 19.830 1.00 77.06 85 THR A CA 1
ATOM 634 C C . THR A 1 85 ? -0.389 -9.717 20.067 1.00 77.06 85 THR A C 1
ATOM 636 O O . THR A 1 85 ? -1.327 -9.769 19.279 1.00 77.06 85 THR A O 1
ATOM 639 N N . GLY A 1 86 ? -0.492 -9.011 21.195 1.00 86.06 86 GLY A N 1
ATOM 640 C CA . GLY A 1 86 ? -1.628 -8.114 21.436 1.00 86.06 86 GLY A CA 1
ATOM 641 C C . GLY A 1 86 ? -2.991 -8.788 21.660 1.00 86.06 86 GLY A C 1
ATOM 642 O O . GLY A 1 86 ? -4.000 -8.101 21.625 1.00 86.06 86 GLY A O 1
ATOM 643 N N . LYS A 1 87 ? -3.068 -10.093 21.970 1.00 89.12 87 LYS A N 1
ATOM 644 C CA . LYS A 1 87 ? -4.351 -10.807 22.200 1.00 89.12 87 LYS A CA 1
ATOM 645 C C . LYS A 1 87 ? -5.340 -10.057 23.106 1.00 89.12 87 LYS A C 1
ATOM 647 O O . LYS A 1 87 ? -6.514 -9.939 22.779 1.00 89.12 87 LYS A O 1
ATOM 652 N N . SER A 1 88 ? -4.876 -9.532 24.242 1.00 91.25 88 SER A N 1
ATOM 653 C CA . SER A 1 88 ? -5.729 -8.773 25.171 1.00 91.25 88 SER A CA 1
ATOM 654 C C . SER A 1 88 ? -6.247 -7.460 24.578 1.00 91.25 88 SER A C 1
ATOM 656 O O . SER A 1 88 ? -7.334 -7.025 24.936 1.00 91.25 88 SER A O 1
ATOM 658 N N . GLN A 1 89 ? -5.483 -6.844 23.675 1.00 92.69 89 GLN A N 1
ATOM 659 C CA . GLN A 1 89 ? -5.878 -5.650 22.928 1.00 92.69 89 GLN A CA 1
ATOM 660 C C . GLN A 1 89 ? -6.903 -6.001 21.845 1.00 92.69 89 GLN A C 1
ATOM 662 O O . GLN A 1 89 ? -7.918 -5.322 21.736 1.00 92.69 89 GLN A O 1
ATOM 667 N N . THR A 1 90 ? -6.734 -7.129 21.145 1.00 93.62 90 THR A N 1
ATOM 668 C CA . THR A 1 90 ? -7.763 -7.654 20.233 1.00 93.62 90 THR A CA 1
ATOM 669 C C . THR A 1 90 ? -9.074 -7.946 20.968 1.00 93.62 90 THR A C 1
ATOM 671 O O . THR A 1 90 ? -10.134 -7.557 20.492 1.00 93.62 90 THR A O 1
ATOM 674 N N . ILE A 1 91 ? -9.017 -8.560 22.158 1.00 93.25 91 ILE A N 1
ATOM 675 C CA . ILE A 1 91 ? -10.204 -8.803 23.001 1.00 93.25 91 ILE A CA 1
ATOM 676 C C . ILE A 1 91 ? -10.873 -7.482 23.401 1.00 93.25 91 ILE A C 1
ATOM 678 O O . ILE A 1 91 ? -12.092 -7.368 23.308 1.00 93.25 91 ILE A O 1
ATOM 682 N N . ALA A 1 92 ? -10.097 -6.479 23.825 1.00 94.19 92 ALA A N 1
ATOM 683 C CA . ALA A 1 92 ? -10.635 -5.171 24.193 1.00 94.19 92 ALA A CA 1
ATOM 684 C C . ALA A 1 92 ? -11.336 -4.481 23.009 1.00 94.19 92 ALA A C 1
ATOM 686 O O . ALA A 1 92 ? -12.433 -3.958 23.186 1.00 94.19 92 ALA A O 1
ATOM 687 N N . ASN A 1 93 ? -10.764 -4.553 21.802 1.00 93.94 93 ASN A N 1
ATOM 688 C CA . ASN A 1 93 ? -11.407 -4.043 20.588 1.00 93.94 93 ASN A CA 1
ATOM 689 C C . ASN A 1 93 ? -12.678 -4.825 20.220 1.00 93.94 93 ASN A C 1
ATOM 691 O O . ASN A 1 93 ? -13.671 -4.208 19.850 1.00 93.94 93 ASN A O 1
ATOM 695 N N . ILE A 1 94 ? -12.695 -6.157 20.368 1.00 93.31 94 ILE A N 1
ATOM 696 C CA . ILE A 1 94 ? -13.919 -6.961 20.181 1.00 93.31 94 ILE A CA 1
ATOM 697 C C . ILE A 1 94 ? -15.013 -6.501 21.152 1.00 93.31 94 ILE A C 1
ATOM 699 O O . ILE A 1 94 ? -16.156 -6.309 20.739 1.00 93.31 94 ILE A O 1
ATOM 703 N N . ILE A 1 95 ? -14.669 -6.300 22.429 1.00 93.56 95 ILE A N 1
ATOM 704 C CA . ILE A 1 95 ? -15.598 -5.802 23.453 1.00 93.56 95 ILE A CA 1
ATOM 705 C C . ILE A 1 95 ? -16.124 -4.417 23.068 1.00 93.56 95 ILE A C 1
ATOM 707 O O . ILE A 1 95 ? -17.337 -4.236 23.006 1.00 93.56 95 ILE A O 1
ATOM 711 N N . ALA A 1 96 ? -15.237 -3.467 22.762 1.00 92.94 96 ALA A N 1
ATOM 712 C CA . ALA A 1 96 ? -15.612 -2.106 22.386 1.00 92.94 96 ALA A CA 1
ATOM 713 C C . ALA A 1 96 ? -16.540 -2.084 21.161 1.00 92.94 96 ALA A C 1
ATOM 715 O O . ALA A 1 96 ? -17.594 -1.453 21.197 1.00 92.94 96 ALA A O 1
ATOM 716 N N . ASN A 1 97 ? -16.201 -2.842 20.116 1.00 91.31 97 ASN A N 1
ATOM 717 C CA . ASN A 1 97 ? -17.020 -2.948 18.915 1.00 91.31 97 ASN A CA 1
ATOM 718 C C . ASN A 1 97 ? -18.392 -3.587 19.192 1.00 91.31 97 ASN A C 1
ATOM 720 O O . ASN A 1 97 ? -19.410 -3.141 18.675 1.00 91.31 97 ASN A O 1
ATOM 724 N N . THR A 1 98 ? -18.441 -4.623 20.032 1.00 90.50 98 THR A N 1
ATOM 725 C CA . THR A 1 98 ? -19.704 -5.284 20.406 1.00 90.50 98 THR A CA 1
ATOM 726 C C . THR A 1 98 ? -20.620 -4.328 21.174 1.00 90.50 98 THR A C 1
ATOM 728 O O . THR A 1 98 ? -21.819 -4.269 20.901 1.00 90.50 98 THR A O 1
ATOM 731 N N . LEU A 1 99 ? -20.052 -3.538 22.091 1.00 89.81 99 LEU A N 1
ATOM 732 C CA . LEU A 1 99 ? -20.782 -2.507 22.830 1.00 89.81 99 LEU A CA 1
ATOM 733 C C . LEU A 1 99 ? -21.299 -1.403 21.899 1.00 89.81 99 LEU A C 1
ATOM 735 O O . LEU A 1 99 ? -22.457 -1.013 22.013 1.00 89.81 99 LEU A O 1
ATOM 739 N N . ALA A 1 100 ? -20.487 -0.961 20.933 1.00 86.94 100 ALA A N 1
ATOM 740 C CA . ALA A 1 100 ? -20.896 0.011 19.917 1.00 86.94 100 ALA A CA 1
ATOM 741 C C . ALA A 1 100 ? -22.090 -0.460 19.068 1.00 86.94 100 ALA A C 1
ATOM 743 O O . ALA A 1 100 ? -22.895 0.346 18.612 1.00 86.94 100 ALA A O 1
ATOM 744 N N . GLN A 1 101 ? -22.242 -1.774 18.896 1.00 84.94 101 GLN A N 1
ATOM 745 C CA . GLN A 1 101 ? -23.380 -2.392 18.211 1.00 84.94 101 GLN A CA 1
ATOM 746 C C . GLN A 1 101 ? -24.606 -2.590 19.122 1.00 84.94 101 GLN A C 1
ATOM 748 O O . GLN A 1 101 ? -25.518 -3.338 18.766 1.00 84.94 101 GLN A O 1
ATOM 753 N N . ASN A 1 102 ? -24.642 -1.950 20.297 1.00 87.06 102 ASN A N 1
ATOM 754 C CA . ASN A 1 102 ? -25.696 -2.078 21.309 1.00 87.06 102 ASN A CA 1
ATOM 755 C C . ASN A 1 102 ? -25.902 -3.517 21.815 1.00 87.06 102 ASN A C 1
ATOM 757 O O . ASN A 1 102 ? -27.011 -3.907 22.187 1.00 87.06 102 ASN A O 1
ATOM 761 N N . ARG A 1 103 ? -24.840 -4.331 21.829 1.00 88.56 103 ARG A N 1
ATOM 762 C CA . ARG A 1 103 ? -24.870 -5.705 22.349 1.00 88.56 103 ARG A CA 1
ATOM 763 C C . ARG A 1 103 ? -24.188 -5.780 23.712 1.00 88.56 103 ARG A C 1
ATOM 765 O O . ARG A 1 103 ? -23.257 -5.038 24.007 1.00 88.56 103 ARG A O 1
ATOM 772 N N . THR A 1 104 ? -24.620 -6.729 24.537 1.00 89.19 104 THR A N 1
ATOM 773 C CA . THR A 1 104 ? -23.981 -7.043 25.823 1.00 89.19 104 THR A CA 1
ATOM 774 C C . THR A 1 104 ? -22.939 -8.143 25.661 1.00 89.19 104 THR A C 1
ATOM 776 O O . THR A 1 104 ? -23.151 -9.078 24.889 1.00 89.19 104 THR A O 1
ATOM 779 N N . ILE A 1 105 ? -21.863 -8.094 26.445 1.00 90.56 105 ILE A N 1
ATOM 780 C CA . ILE A 1 105 ? -20.795 -9.097 26.410 1.00 90.56 105 ILE A CA 1
ATOM 781 C C . ILE A 1 105 ? -20.488 -9.642 27.806 1.00 90.56 105 ILE A C 1
ATOM 783 O O . ILE A 1 105 ? -20.442 -8.898 28.783 1.00 90.56 105 ILE A O 1
ATOM 787 N N . LEU A 1 106 ? -20.256 -10.954 27.891 1.00 90.56 106 LEU A N 1
ATOM 788 C CA . LEU A 1 106 ? -19.759 -11.625 29.089 1.00 90.56 106 LEU A CA 1
ATOM 789 C C . LEU A 1 106 ? -18.340 -12.121 28.816 1.00 90.56 106 LEU A C 1
ATOM 791 O O . LEU A 1 106 ? -18.139 -13.047 28.033 1.00 90.56 106 LEU A O 1
ATOM 795 N N . PHE A 1 107 ? -17.358 -11.516 29.480 1.00 89.69 107 PHE A N 1
ATOM 796 C CA . PHE A 1 107 ? -15.970 -11.957 29.402 1.00 89.69 107 PHE A CA 1
ATOM 797 C C . PHE A 1 107 ? -15.636 -12.891 30.569 1.00 89.69 107 PHE A C 1
ATOM 799 O O . PHE A 1 107 ? -15.774 -12.519 31.733 1.00 89.69 107 PHE A O 1
ATOM 806 N N . VAL A 1 108 ? -15.186 -14.107 30.253 1.00 87.00 108 VAL A N 1
ATOM 807 C CA . VAL A 1 108 ? -14.823 -15.140 31.232 1.00 87.00 108 VAL A CA 1
ATOM 808 C C . VAL A 1 108 ? -13.378 -15.565 30.995 1.00 87.00 108 VAL A C 1
ATOM 810 O O . VAL A 1 108 ? -12.970 -15.782 29.857 1.00 87.00 108 VAL A O 1
ATOM 813 N N . ALA A 1 109 ? -12.605 -15.710 32.069 1.00 86.25 109 ALA A N 1
ATOM 814 C CA . ALA A 1 109 ? -11.236 -16.208 32.012 1.00 86.25 109 ALA A CA 1
ATOM 815 C C . ALA A 1 109 ? -10.927 -17.100 33.221 1.00 86.25 109 ALA A C 1
ATOM 817 O O . ALA A 1 109 ? -11.497 -16.923 34.295 1.00 86.25 109 ALA A O 1
ATOM 818 N N . GLU A 1 110 ? -9.986 -18.033 33.053 1.00 82.19 110 GLU A N 1
ATOM 819 C CA . GLU A 1 110 ? -9.544 -18.943 34.120 1.00 82.19 110 GLU A CA 1
ATOM 820 C C . GLU A 1 110 ? -8.824 -18.198 35.257 1.00 82.19 110 GLU A C 1
ATOM 822 O O . GLU A 1 110 ? -9.030 -18.479 36.436 1.00 82.19 110 GLU A O 1
ATOM 827 N N . LYS A 1 111 ? -7.974 -17.223 34.906 1.00 85.62 111 LYS A N 1
ATOM 828 C CA . LYS A 1 111 ? -7.128 -16.489 35.856 1.00 85.62 111 LYS A CA 1
ATOM 829 C C . LYS A 1 111 ? -7.585 -15.044 36.003 1.00 85.62 111 LYS A C 1
ATOM 831 O O . LYS A 1 111 ? -7.743 -14.335 35.010 1.00 85.62 111 LYS A O 1
ATOM 836 N N . ARG A 1 112 ? -7.659 -14.566 37.251 1.00 84.31 112 ARG A N 1
ATOM 837 C CA . ARG A 1 112 ? -7.998 -13.170 37.586 1.00 84.31 112 ARG A CA 1
ATOM 838 C C . ARG A 1 112 ? -7.087 -12.154 36.890 1.00 84.31 112 ARG A C 1
ATOM 840 O O . ARG A 1 112 ? -7.566 -11.136 36.411 1.00 84.31 112 ARG A O 1
ATOM 847 N N . THR A 1 113 ? -5.802 -12.468 36.747 1.00 86.88 113 THR A N 1
ATOM 848 C CA . THR A 1 113 ? -4.837 -11.615 36.040 1.00 86.88 113 THR A CA 1
ATOM 849 C C . THR A 1 113 ? -5.256 -11.332 34.595 1.00 86.88 113 THR A C 1
ATOM 851 O O . THR A 1 113 ? -5.071 -10.220 34.118 1.00 86.88 113 THR A O 1
ATOM 854 N N . ALA A 1 114 ? -5.861 -12.297 33.891 1.00 86.38 114 ALA A N 1
ATOM 855 C CA . ALA A 1 114 ? -6.334 -12.079 32.524 1.00 86.38 114 ALA A CA 1
ATOM 856 C C . ALA A 1 114 ? -7.520 -11.099 32.479 1.00 86.38 114 ALA A C 1
ATOM 858 O O . ALA A 1 114 ? -7.563 -10.235 31.603 1.00 86.38 114 ALA A O 1
ATOM 859 N N . LEU A 1 115 ? -8.433 -11.190 33.456 1.00 88.56 115 LEU A N 1
ATOM 860 C CA . LEU A 1 115 ? -9.532 -10.233 33.628 1.00 88.56 115 LEU A CA 1
ATOM 861 C C . LEU A 1 115 ? -8.998 -8.825 33.907 1.00 88.56 115 LEU A C 1
ATOM 863 O O . LEU A 1 115 ? -9.421 -7.869 33.264 1.00 88.56 115 LEU A O 1
ATOM 867 N N . GLU A 1 116 ? -8.033 -8.698 34.820 1.00 88.56 116 GLU A N 1
ATOM 868 C CA . GLU A 1 116 ? -7.426 -7.413 35.185 1.00 88.56 116 GLU A CA 1
ATOM 869 C C . GLU A 1 116 ? -6.677 -6.776 34.010 1.00 88.56 116 GLU A C 1
ATOM 871 O O . GLU A 1 116 ? -6.816 -5.578 33.781 1.00 88.56 116 GLU A O 1
ATOM 876 N N . VAL A 1 117 ? -5.944 -7.561 33.213 1.00 91.38 117 VAL A N 1
ATOM 877 C CA . VAL A 1 117 ? -5.256 -7.053 32.015 1.00 91.38 117 VAL A CA 1
ATOM 878 C C . VAL A 1 117 ? -6.252 -6.472 31.011 1.00 91.38 117 VAL A C 1
ATOM 880 O O . VAL A 1 117 ? -6.052 -5.350 30.549 1.00 91.38 117 VAL A O 1
ATOM 883 N N . VAL A 1 118 ? -7.328 -7.194 30.684 1.00 91.81 118 VAL A N 1
ATOM 884 C CA . VAL A 1 118 ? -8.341 -6.705 29.731 1.00 91.81 118 VAL A CA 1
ATOM 885 C C . VAL A 1 118 ? -9.097 -5.509 30.307 1.00 91.81 118 VAL A C 1
ATOM 887 O O . VAL A 1 118 ? -9.245 -4.502 29.620 1.00 91.81 118 VAL A O 1
ATOM 890 N N . ARG A 1 119 ? -9.488 -5.551 31.586 1.00 90.19 119 ARG A N 1
ATOM 891 C CA . ARG A 1 119 ? -10.123 -4.415 32.271 1.00 90.19 119 ARG A CA 1
ATOM 892 C C . ARG A 1 119 ? -9.236 -3.172 32.257 1.00 90.19 119 ARG A C 1
ATOM 894 O O . ARG A 1 119 ? -9.734 -2.078 32.024 1.00 90.19 119 ARG A O 1
ATOM 901 N N . ASN A 1 120 ? -7.930 -3.325 32.465 1.00 91.88 120 ASN A N 1
ATOM 902 C CA . ASN A 1 120 ? -6.989 -2.210 32.393 1.00 91.88 120 ASN A CA 1
ATOM 903 C C . ASN A 1 120 ? -6.908 -1.628 30.975 1.00 91.88 120 ASN A C 1
ATOM 905 O O . ASN A 1 120 ? -6.806 -0.412 30.840 1.00 91.88 120 ASN A O 1
ATOM 909 N N . ARG A 1 121 ? -7.009 -2.454 29.921 1.00 93.88 121 ARG A N 1
ATOM 910 C CA . ARG A 1 121 ? -7.120 -1.957 28.537 1.00 93.88 121 ARG A CA 1
ATOM 911 C C . ARG A 1 121 ? -8.422 -1.198 28.305 1.00 93.88 121 ARG A C 1
ATOM 913 O O . ARG A 1 121 ? -8.377 -0.089 27.791 1.00 93.88 121 ARG A O 1
ATOM 920 N N . LEU A 1 122 ? -9.554 -1.737 28.760 1.00 93.06 122 LEU A N 1
ATOM 921 C CA . LEU A 1 122 ? -10.849 -1.049 28.691 1.00 93.06 122 LEU A CA 1
ATOM 922 C C . LEU A 1 122 ? -10.828 0.278 29.466 1.00 93.06 122 LEU A C 1
ATOM 924 O O . LEU A 1 122 ? -11.382 1.269 29.007 1.00 93.06 122 LEU A O 1
ATOM 928 N N . LYS A 1 123 ? -10.119 0.336 30.598 1.00 91.81 123 LYS A N 1
ATOM 929 C CA . LYS A 1 123 ? -9.912 1.573 31.361 1.00 91.81 123 LYS A CA 1
ATOM 930 C C . LYS A 1 123 ? -9.141 2.630 30.577 1.00 91.81 123 LYS A C 1
ATOM 932 O O . LYS A 1 123 ? -9.502 3.798 30.636 1.00 91.81 123 LYS A O 1
ATOM 937 N N . GLN A 1 124 ? -8.103 2.231 29.841 1.00 92.56 124 GLN A N 1
ATOM 938 C CA . GLN A 1 124 ? -7.304 3.150 29.018 1.00 92.56 124 GLN A CA 1
ATOM 939 C C . GLN A 1 124 ? -8.135 3.835 27.926 1.00 92.56 124 GLN A C 1
ATOM 941 O O . GLN A 1 124 ? -7.819 4.958 27.554 1.00 92.56 124 GLN A O 1
ATOM 946 N N . ILE A 1 125 ? -9.201 3.184 27.456 1.00 91.00 125 ILE A N 1
ATOM 947 C CA . ILE A 1 125 ? -10.125 3.716 26.444 1.00 91.00 125 ILE A CA 1
ATOM 948 C C . ILE A 1 125 ? -11.439 4.249 27.044 1.00 91.00 125 ILE A C 1
ATOM 950 O O . ILE A 1 125 ? -12.395 4.475 26.312 1.00 91.00 125 ILE A O 1
ATOM 954 N N . GLY A 1 126 ? -11.520 4.420 28.371 1.00 89.19 126 GLY A N 1
ATOM 955 C CA . GLY A 1 126 ? -12.690 5.003 29.044 1.00 89.19 126 GLY A CA 1
ATOM 956 C C . GLY A 1 126 ? -13.905 4.079 29.204 1.00 89.19 126 GLY A C 1
ATOM 957 O O . GLY A 1 126 ? -14.965 4.536 29.613 1.00 89.19 126 GLY A O 1
ATOM 958 N N . LEU A 1 127 ? -13.776 2.776 28.931 1.00 89.94 127 LEU A N 1
ATOM 959 C CA . LEU A 1 127 ? -14.876 1.802 29.028 1.00 89.94 127 LEU A CA 1
ATOM 960 C C . LEU A 1 127 ? -14.949 1.060 30.373 1.00 89.94 127 LEU A C 1
ATOM 962 O O . LEU A 1 127 ? -15.824 0.215 30.566 1.00 89.94 127 LEU A O 1
ATOM 966 N N . ALA A 1 128 ? -14.041 1.339 31.314 1.00 86.69 128 ALA A N 1
ATOM 967 C CA . ALA A 1 128 ? -14.008 0.644 32.605 1.00 86.69 128 ALA A CA 1
ATOM 968 C C . ALA A 1 128 ? -15.292 0.817 33.422 1.00 86.69 128 ALA A C 1
ATOM 970 O O . ALA A 1 128 ? -15.694 -0.118 34.112 1.00 86.69 128 ALA A O 1
ATOM 971 N N . GLU A 1 129 ? -15.947 1.967 33.298 1.00 85.75 129 GLU A N 1
ATOM 972 C CA . GLU A 1 129 ? -17.089 2.318 34.145 1.00 85.75 129 GLU A CA 1
ATOM 973 C C . GLU A 1 129 ? -18.359 1.576 33.712 1.00 85.75 129 GLU A C 1
ATOM 975 O O . GLU A 1 129 ? -19.277 1.397 34.502 1.00 85.75 129 GLU A O 1
ATOM 980 N N . PHE A 1 130 ? -18.353 1.017 32.500 1.00 86.25 130 PHE A N 1
ATOM 981 C CA . PHE A 1 130 ? -19.380 0.106 31.996 1.00 86.25 130 PHE A CA 1
ATOM 982 C C . PHE A 1 130 ? -19.066 -1.374 32.283 1.00 86.25 130 PHE A C 1
ATOM 984 O O . PHE A 1 130 ? -19.829 -2.261 31.898 1.00 86.25 130 PHE A O 1
ATOM 991 N N . CYS A 1 131 ? -17.945 -1.676 32.950 1.00 87.31 131 CYS A N 1
ATOM 992 C CA . CYS A 1 131 ? -17.552 -3.041 33.287 1.00 87.31 131 CYS A CA 1
ATOM 993 C C . CYS A 1 131 ? -18.046 -3.426 34.687 1.00 87.31 131 CYS A C 1
ATOM 995 O O . CYS A 1 131 ? -17.521 -2.949 35.693 1.00 87.31 131 CYS A O 1
ATOM 997 N N . LEU A 1 132 ? -18.980 -4.374 34.759 1.00 85.31 132 LEU A N 1
ATOM 998 C CA . LEU A 1 132 ? -19.428 -4.952 36.026 1.00 85.31 132 LEU A CA 1
ATOM 999 C C . LEU A 1 132 ? -18.577 -6.176 36.401 1.00 85.31 132 LEU A C 1
ATOM 1001 O O . LEU A 1 132 ? -18.635 -7.215 35.742 1.00 85.31 132 LEU A O 1
ATOM 1005 N N . ASP A 1 133 ? -17.806 -6.075 37.486 1.00 79.75 133 ASP A N 1
ATOM 1006 C CA . ASP A 1 133 ? -17.026 -7.203 38.017 1.00 79.75 133 ASP A CA 1
ATOM 1007 C C . ASP A 1 133 ? -17.876 -8.043 38.984 1.00 79.75 133 ASP A C 1
ATOM 1009 O O . ASP A 1 133 ? -18.063 -7.691 40.150 1.00 79.75 133 ASP A O 1
ATOM 1013 N N . LEU A 1 134 ? -18.394 -9.170 38.489 1.00 69.44 134 LEU A N 1
ATOM 1014 C CA . LEU A 1 134 ? -19.248 -10.087 39.251 1.00 69.44 134 LEU A CA 1
ATOM 1015 C C . LEU A 1 134 ? -18.467 -11.022 40.200 1.00 69.44 134 LEU A C 1
ATOM 1017 O O . LEU A 1 134 ? -19.078 -11.657 41.058 1.00 69.44 134 LEU A O 1
ATOM 1021 N N . PHE A 1 135 ? -17.135 -11.127 40.081 1.00 60.47 135 PHE A N 1
ATOM 1022 C CA . PHE A 1 135 ? -16.324 -12.153 40.759 1.00 60.47 135 PHE A CA 1
ATOM 1023 C C . PHE A 1 135 ? -15.316 -11.566 41.756 1.00 60.47 135 PHE A C 1
ATOM 1025 O O . PHE A 1 135 ? -14.111 -11.845 41.734 1.00 60.47 135 PHE A O 1
ATOM 1032 N N . SER A 1 136 ? -15.822 -10.806 42.727 1.00 57.94 136 SER A N 1
ATOM 1033 C CA . SER A 1 136 ? -15.068 -10.538 43.949 1.00 57.94 136 SER A CA 1
ATOM 1034 C C . SER A 1 136 ? -15.749 -11.204 45.147 1.00 57.94 136 SER A C 1
ATOM 1036 O O . SER A 1 136 ? -16.840 -10.784 45.526 1.00 57.94 136 SER A O 1
ATOM 1038 N N . PRO A 1 137 ? -15.104 -12.168 45.833 1.00 56.12 137 PRO A N 1
ATOM 1039 C CA . PRO A 1 137 ? -15.581 -12.664 47.131 1.00 56.12 137 PRO A CA 1
ATOM 1040 C C . PRO A 1 137 ? -15.612 -11.566 48.217 1.00 56.12 137 PRO A C 1
ATOM 1042 O O . PRO A 1 137 ? -16.093 -11.802 49.320 1.00 56.12 137 PRO A O 1
ATOM 1045 N N . LYS A 1 138 ? -15.107 -10.361 47.905 1.00 54.66 138 LYS A N 1
ATOM 1046 C CA . LYS A 1 138 ? -15.158 -9.142 48.722 1.00 54.66 138 LYS A CA 1
ATOM 1047 C C . LYS A 1 138 ? -16.000 -8.020 48.090 1.00 54.66 138 LYS A C 1
ATOM 1049 O O . LYS A 1 138 ? -15.934 -6.897 48.586 1.00 54.66 138 LYS A O 1
ATOM 1054 N N . ALA A 1 139 ? -16.740 -8.259 46.998 1.00 60.38 139 ALA A N 1
ATOM 1055 C CA . ALA A 1 139 ? -17.636 -7.241 46.441 1.00 60.38 139 ALA A CA 1
ATOM 1056 C C . ALA A 1 139 ? -18.756 -6.978 47.449 1.00 60.38 139 ALA A C 1
ATOM 1058 O O . ALA A 1 139 ? -19.723 -7.729 47.560 1.00 60.38 139 ALA A O 1
ATOM 1059 N N . SER A 1 140 ? -18.596 -5.912 48.227 1.00 70.50 140 SER A N 1
ATOM 1060 C CA . SER A 1 140 ? -19.659 -5.412 49.079 1.00 70.50 140 SER A CA 1
ATOM 1061 C C . SER A 1 140 ? -20.777 -4.866 48.191 1.00 70.50 140 SER A C 1
ATOM 1063 O O . SER A 1 140 ? -20.526 -4.325 47.114 1.00 70.50 140 SER A O 1
ATOM 1065 N N . LYS A 1 141 ? -22.027 -4.965 48.651 1.00 78.44 141 LYS A N 1
ATOM 1066 C CA . LYS A 1 141 ? -23.186 -4.358 47.973 1.00 78.44 141 LYS A CA 1
ATOM 1067 C C . LYS A 1 141 ? -22.940 -2.877 47.631 1.00 78.44 141 LYS A C 1
ATOM 1069 O O . LYS A 1 141 ? -23.355 -2.413 46.578 1.00 78.44 141 LYS A O 1
ATOM 1074 N N . LEU A 1 142 ? -22.201 -2.175 48.493 1.00 82.00 142 LEU A N 1
ATOM 1075 C CA . LEU A 1 142 ? -21.752 -0.796 48.287 1.00 82.00 142 LEU A CA 1
ATOM 1076 C C . LEU A 1 142 ? -20.815 -0.636 47.081 1.00 82.00 142 LEU A C 1
ATOM 1078 O O . LEU A 1 142 ? -20.968 0.317 46.333 1.00 82.00 142 LEU A O 1
ATOM 1082 N N . ALA A 1 143 ? -19.878 -1.561 46.857 1.00 80.00 143 ALA A N 1
ATOM 1083 C CA . ALA A 1 143 ? -18.962 -1.493 45.717 1.00 80.00 143 ALA A CA 1
ATOM 1084 C C . ALA A 1 143 ? -19.687 -1.670 44.374 1.00 80.00 143 ALA A C 1
ATOM 1086 O O . ALA A 1 143 ? -19.333 -1.016 43.398 1.00 80.00 143 ALA A O 1
ATOM 1087 N N . VAL A 1 144 ? -20.711 -2.529 44.330 1.00 82.44 144 VAL A N 1
ATOM 1088 C CA . VAL A 1 144 ? -21.557 -2.703 43.137 1.00 82.44 144 VAL A CA 1
ATOM 1089 C C . VAL A 1 144 ? -22.399 -1.453 42.884 1.00 82.44 144 VAL A C 1
ATOM 1091 O O . VAL A 1 144 ? -22.455 -0.975 41.757 1.00 82.44 144 VAL A O 1
ATOM 1094 N N . LEU A 1 145 ? -23.010 -0.890 43.933 1.00 84.88 145 LEU A N 1
ATOM 1095 C CA . LEU A 1 145 ? -23.766 0.360 43.820 1.00 84.88 145 LEU A CA 1
ATOM 1096 C C . LEU A 1 145 ? -22.882 1.519 43.340 1.00 84.88 145 LEU A C 1
ATOM 1098 O O . LEU A 1 145 ? -23.291 2.241 42.442 1.00 84.88 145 LEU A O 1
ATOM 1102 N N . GLY A 1 146 ? -21.653 1.635 43.852 1.00 85.88 146 GLY A N 1
ATOM 1103 C CA . GLY A 1 146 ? -20.705 2.655 43.396 1.00 85.88 146 GLY A CA 1
ATOM 1104 C C . GLY A 1 146 ? -20.288 2.500 41.927 1.00 85.88 146 GLY A C 1
ATOM 1105 O O . GLY A 1 146 ? -20.065 3.497 41.253 1.00 85.88 146 GLY A O 1
ATOM 1106 N N . GLN A 1 147 ? -20.220 1.272 41.394 1.00 84.44 147 GLN A N 1
ATOM 1107 C CA . GLN A 1 147 ? -19.978 1.055 39.957 1.00 84.44 147 GLN A CA 1
ATOM 1108 C C . GLN A 1 147 ? -21.166 1.518 39.106 1.00 84.44 147 GLN A C 1
ATOM 1110 O O . GLN A 1 147 ? -20.967 2.143 38.070 1.00 84.44 147 GLN A O 1
ATOM 1115 N N . LEU A 1 148 ? -22.396 1.251 39.556 1.00 86.56 148 LEU A N 1
ATOM 1116 C CA . LEU A 1 148 ? -23.602 1.719 38.870 1.00 86.56 148 LEU A CA 1
ATOM 1117 C C . LEU A 1 148 ? -23.724 3.250 38.912 1.00 86.56 148 LEU A C 1
ATOM 1119 O O . LEU A 1 148 ? -24.058 3.854 37.899 1.00 86.56 148 LEU A O 1
ATOM 1123 N N . GLU A 1 149 ? -23.404 3.874 40.046 1.00 88.62 149 GLU A N 1
ATOM 1124 C CA . GLU A 1 149 ? -23.373 5.335 40.198 1.00 88.62 149 GLU A CA 1
ATOM 1125 C C . GLU A 1 149 ? -22.322 5.980 39.281 1.00 88.62 149 GLU A C 1
ATOM 1127 O O . GLU A 1 149 ? -22.604 6.978 38.616 1.00 88.62 149 GLU A O 1
ATOM 1132 N N . ALA A 1 150 ? -21.135 5.373 39.168 1.00 87.75 150 ALA A N 1
ATOM 1133 C CA . ALA A 1 150 ? -20.099 5.830 38.245 1.00 87.75 150 ALA A CA 1
ATOM 1134 C C . ALA A 1 150 ? -20.563 5.736 36.781 1.00 87.75 150 ALA A C 1
ATOM 1136 O O . ALA A 1 150 ? -20.416 6.699 36.030 1.00 87.75 150 ALA A O 1
ATOM 1137 N N . ALA A 1 151 ? -21.182 4.618 36.385 1.00 88.25 151 ALA A N 1
ATOM 1138 C CA . ALA A 1 151 ? -21.750 4.459 35.046 1.00 88.25 151 ALA A CA 1
ATOM 1139 C C . ALA A 1 151 ? -22.854 5.492 34.760 1.00 88.25 151 ALA A C 1
ATOM 1141 O O . ALA A 1 151 ? -22.897 6.070 33.675 1.00 88.25 151 ALA A O 1
ATOM 1142 N N . GLN A 1 152 ? -23.720 5.762 35.742 1.00 88.94 152 GLN A N 1
ATOM 1143 C CA . GLN A 1 152 ? -24.771 6.771 35.629 1.00 88.94 152 GLN A CA 1
ATOM 1144 C C . GLN A 1 152 ? -24.189 8.180 35.465 1.00 88.94 152 GLN A C 1
ATOM 1146 O O . GLN A 1 152 ? -24.618 8.916 34.583 1.00 88.94 152 GLN A O 1
ATOM 1151 N N . THR A 1 153 ? -23.161 8.528 36.240 1.00 90.12 153 THR A N 1
ATOM 1152 C CA . THR A 1 153 ? -22.469 9.822 36.121 1.00 90.12 153 THR A CA 1
ATOM 1153 C C . THR A 1 153 ? -21.892 10.036 34.719 1.00 90.12 153 THR A C 1
ATOM 1155 O O . THR A 1 153 ? -21.926 11.145 34.190 1.00 90.12 153 THR A O 1
ATOM 1158 N N . VAL A 1 154 ? -21.364 8.983 34.085 1.00 88.00 154 VAL A N 1
ATOM 1159 C CA . VAL A 1 154 ? -20.864 9.074 32.703 1.00 88.00 154 VAL A CA 1
ATOM 1160 C C . VAL A 1 154 ? -22.006 9.342 31.720 1.00 88.00 154 VAL A C 1
ATOM 1162 O O . VAL A 1 154 ? -21.848 10.170 30.826 1.00 88.00 154 VAL A O 1
ATOM 1165 N N . LEU A 1 155 ? -23.161 8.693 31.900 1.00 85.31 155 LEU A N 1
ATOM 1166 C CA . LEU A 1 155 ? -24.344 8.918 31.062 1.00 85.31 155 LEU A CA 1
ATOM 1167 C C . LEU A 1 155 ? -24.902 10.340 31.209 1.00 85.31 155 LEU A C 1
ATOM 1169 O O . LEU A 1 155 ? -25.322 10.928 30.220 1.00 85.31 155 LEU A O 1
ATOM 1173 N N . GLU A 1 156 ? -24.883 10.905 32.416 1.00 88.62 156 GLU A N 1
ATOM 1174 C CA . GLU A 1 156 ? -25.359 12.272 32.675 1.00 88.62 156 GLU A CA 1
ATOM 1175 C C . GLU A 1 156 ? -24.475 13.342 32.020 1.00 88.62 156 GLU A C 1
ATOM 1177 O O . GLU A 1 156 ? -24.973 14.388 31.610 1.00 88.62 156 GLU A O 1
ATOM 1182 N N . ASN A 1 157 ? -23.176 13.068 31.878 1.00 87.75 157 ASN A N 1
ATOM 1183 C CA . ASN A 1 157 ? -22.220 13.960 31.218 1.00 87.75 157 ASN A CA 1
ATOM 1184 C C . ASN A 1 157 ? -22.092 13.708 29.704 1.00 87.75 157 ASN A C 1
ATOM 1186 O O . ASN A 1 157 ? -21.305 14.381 29.038 1.00 87.75 157 ASN A O 1
ATOM 1190 N N . PHE A 1 158 ? -22.818 12.733 29.149 1.00 87.62 158 PHE A N 1
ATOM 1191 C CA . PHE A 1 158 ? -22.746 12.410 27.729 1.00 87.62 158 PHE A CA 1
ATOM 1192 C C . PHE A 1 158 ? -23.484 13.456 26.886 1.00 87.62 158 PHE A C 1
ATOM 1194 O O . PHE A 1 158 ? -24.670 13.714 27.087 1.00 87.62 158 PHE A O 1
ATOM 1201 N N . SER A 1 159 ? -22.788 14.014 25.895 1.00 90.94 159 SER A N 1
ATOM 1202 C CA . SER A 1 159 ? -23.355 14.935 24.911 1.00 90.94 159 SER A CA 1
ATOM 1203 C C . SER A 1 159 ? -23.528 14.234 23.554 1.00 90.94 159 SER A C 1
ATOM 1205 O O . SER A 1 159 ? -22.526 13.945 22.889 1.00 90.94 159 SER A O 1
ATOM 1207 N N . PRO A 1 160 ? -24.772 13.976 23.102 1.00 89.12 160 PRO A N 1
ATOM 1208 C CA . PRO A 1 160 ? -25.032 13.392 21.784 1.00 89.12 160 PRO A CA 1
ATOM 1209 C C . PRO A 1 160 ? -24.469 14.237 20.633 1.00 89.12 160 PRO A C 1
ATOM 1211 O O . PRO A 1 160 ? -23.909 13.695 19.684 1.00 89.12 160 PRO A O 1
ATOM 1214 N N . ASP A 1 161 ? -24.538 15.565 20.750 1.00 91.62 161 ASP A N 1
ATOM 1215 C CA . ASP A 1 161 ? -24.062 16.485 19.710 1.00 91.62 161 ASP A CA 1
ATOM 1216 C C . ASP A 1 161 ? -22.535 16.422 19.533 1.00 91.62 161 ASP A C 1
ATOM 1218 O O . ASP A 1 161 ? -22.013 16.542 18.421 1.00 91.62 161 ASP A O 1
ATOM 1222 N N . GLU A 1 162 ? -21.789 16.249 20.629 1.00 90.75 162 GLU A N 1
ATOM 1223 C CA . GLU A 1 162 ? -20.330 16.087 20.579 1.00 90.75 162 GLU A CA 1
ATOM 1224 C C . GLU A 1 162 ? -19.931 14.736 19.989 1.00 90.75 162 GLU A C 1
ATOM 1226 O O . GLU A 1 162 ? -18.969 14.664 19.215 1.00 90.75 162 GLU A O 1
ATOM 1231 N N . TRP A 1 163 ? -20.686 13.685 20.316 1.00 86.56 163 TRP A N 1
ATOM 1232 C CA . TRP A 1 163 ? -20.513 12.361 19.730 1.00 86.56 163 TRP A CA 1
ATOM 1233 C C . TRP A 1 163 ? -20.707 12.392 18.212 1.00 86.56 163 TRP A C 1
ATOM 1235 O O . TRP A 1 163 ? -19.812 11.975 17.475 1.00 86.56 163 TRP A O 1
ATOM 1245 N N . ASP A 1 164 ? -21.820 12.955 17.738 1.00 88.75 164 ASP A N 1
ATOM 1246 C CA . ASP A 1 164 ? -22.130 13.013 16.309 1.00 88.75 164 ASP A CA 1
ATOM 1247 C C . ASP A 1 164 ? -21.093 13.835 15.536 1.00 88.75 164 ASP A C 1
ATOM 1249 O O . ASP A 1 164 ? -20.625 13.410 14.476 1.00 88.75 164 ASP A O 1
ATOM 1253 N N . ARG A 1 165 ? -20.655 14.972 16.094 1.00 92.12 165 ARG A N 1
ATOM 1254 C CA . ARG A 1 165 ? -19.581 15.786 15.505 1.00 92.12 165 ARG A CA 1
ATOM 1255 C C . ARG A 1 165 ? -18.269 15.009 15.400 1.00 92.12 165 ARG A C 1
ATOM 1257 O O . ARG A 1 165 ? -17.628 15.036 14.351 1.00 92.12 165 ARG A O 1
ATOM 1264 N N . SER A 1 166 ? -17.873 14.320 16.469 1.00 89.06 166 SER A N 1
ATOM 1265 C CA . SER A 1 166 ? -16.620 13.556 16.502 1.00 89.06 166 SER A CA 1
ATOM 1266 C C . SER A 1 166 ? -16.660 12.382 15.524 1.00 89.06 166 SER A C 1
ATOM 1268 O O . SER A 1 166 ? -15.689 12.138 14.809 1.00 89.06 166 SER A O 1
ATOM 1270 N N . ARG A 1 167 ? -17.804 11.692 15.431 1.00 84.56 167 ARG A N 1
ATOM 1271 C CA . ARG A 1 167 ? -18.017 10.606 14.469 1.00 84.56 167 ARG A CA 1
ATOM 1272 C C . ARG A 1 167 ? -17.913 11.103 13.029 1.00 84.56 167 ARG A C 1
ATOM 1274 O O . ARG A 1 167 ? -17.172 10.519 12.248 1.00 84.56 167 ARG A O 1
ATOM 1281 N N . GLN A 1 168 ? -18.573 12.212 12.695 1.00 87.94 168 GLN A N 1
ATOM 1282 C CA . GLN A 1 168 ? -18.492 12.804 11.354 1.00 87.94 168 GLN A CA 1
ATOM 1283 C C . GLN A 1 168 ? -17.058 13.190 10.973 1.00 87.94 168 GLN A C 1
ATOM 1285 O O . GLN A 1 168 ? -16.627 12.929 9.851 1.00 87.94 168 GLN A O 1
ATOM 1290 N N . GLN A 1 169 ? -16.302 13.780 11.904 1.00 91.00 169 GLN A N 1
ATOM 1291 C CA . GLN A 1 169 ? -14.892 14.107 11.679 1.00 91.00 169 GLN A CA 1
ATOM 1292 C C . GLN A 1 169 ? -14.049 12.851 11.422 1.00 91.00 169 GLN A C 1
ATOM 1294 O O . GLN A 1 169 ? -13.238 12.834 10.495 1.00 91.00 169 GLN A O 1
ATOM 1299 N N . LEU A 1 170 ? -14.254 11.789 12.206 1.00 85.88 170 LEU A N 1
ATOM 1300 C CA . LEU A 1 170 ? -13.564 10.513 12.013 1.00 85.88 170 LEU A CA 1
ATOM 1301 C C . LEU A 1 170 ? -13.903 9.873 10.663 1.00 85.88 170 LEU A C 1
ATOM 1303 O O . LEU A 1 170 ? -12.993 9.437 9.957 1.00 85.88 170 LEU A O 1
ATOM 1307 N N . ASP A 1 171 ? -15.177 9.861 10.273 1.00 82.88 171 ASP A N 1
ATOM 1308 C CA . ASP A 1 171 ? -15.620 9.317 8.985 1.00 82.88 171 ASP A CA 1
ATOM 1309 C C . ASP A 1 171 ? -15.030 10.099 7.807 1.00 82.88 171 ASP A C 1
ATOM 1311 O O . ASP A 1 171 ? -14.612 9.505 6.807 1.00 82.88 171 ASP A O 1
ATOM 1315 N N . GLN A 1 172 ? -14.928 11.425 7.932 1.00 88.94 172 GLN A N 1
ATOM 1316 C CA . GLN A 1 172 ? -14.298 12.274 6.926 1.00 88.94 172 GLN A CA 1
ATOM 1317 C C . GLN A 1 172 ? -12.809 11.944 6.764 1.00 88.94 172 GLN A C 1
ATOM 1319 O O . GLN A 1 172 ? -12.364 11.690 5.644 1.00 88.94 172 GLN A O 1
ATOM 1324 N N . ILE A 1 173 ? -12.058 11.873 7.869 1.00 88.75 173 ILE A N 1
ATOM 1325 C CA . ILE A 1 173 ? -10.629 11.521 7.854 1.00 88.75 173 ILE A CA 1
ATOM 1326 C C . ILE A 1 173 ? -10.430 10.114 7.284 1.00 88.75 173 ILE A C 1
ATOM 1328 O O . ILE A 1 173 ? -9.564 9.896 6.438 1.00 88.75 173 ILE A O 1
ATOM 1332 N N . ARG A 1 174 ? -11.252 9.146 7.705 1.00 82.50 174 ARG A N 1
ATOM 1333 C CA . ARG A 1 174 ? -11.191 7.768 7.203 1.00 82.50 174 ARG A CA 1
ATOM 1334 C C . ARG A 1 174 ? -11.433 7.717 5.698 1.00 82.50 174 ARG A C 1
ATOM 1336 O O . ARG A 1 174 ? -10.715 7.018 4.987 1.00 82.50 174 ARG A O 1
ATOM 1343 N N . THR A 1 175 ? -12.414 8.471 5.210 1.00 83.38 175 THR A N 1
ATOM 1344 C CA . THR A 1 175 ? -12.722 8.566 3.778 1.00 83.38 175 THR A CA 1
ATOM 1345 C C . THR A 1 175 ? -11.560 9.180 3.001 1.00 83.38 175 THR A C 1
ATOM 1347 O O . THR A 1 175 ? -11.180 8.656 1.957 1.00 83.38 175 THR A O 1
ATOM 1350 N N . GLU A 1 176 ? -10.957 10.251 3.516 1.00 90.06 176 GLU A N 1
ATOM 1351 C CA . GLU A 1 176 ? -9.804 10.906 2.895 1.00 90.06 176 GLU A CA 1
ATOM 1352 C C . GLU A 1 176 ? -8.591 9.968 2.800 1.00 90.06 176 GLU A C 1
ATOM 1354 O O . GLU A 1 176 ? -8.029 9.792 1.717 1.00 90.06 176 GLU A O 1
ATOM 1359 N N . LEU A 1 177 ? -8.235 9.300 3.902 1.00 87.06 177 LEU A N 1
ATOM 1360 C CA . LEU A 1 177 ? -7.117 8.353 3.945 1.00 87.06 177 LEU A CA 1
ATOM 1361 C C . LEU A 1 177 ? -7.344 7.154 3.017 1.00 87.06 177 LEU A C 1
ATOM 1363 O O . LEU A 1 177 ? -6.438 6.762 2.280 1.00 87.06 177 LEU A O 1
ATOM 1367 N N . ASN A 1 178 ? -8.556 6.599 3.001 1.00 81.62 178 ASN A N 1
ATOM 1368 C CA . ASN A 1 178 ? -8.895 5.498 2.103 1.00 81.62 178 ASN A CA 1
ATOM 1369 C C . ASN A 1 178 ? -8.819 5.930 0.634 1.00 81.62 178 ASN A C 1
ATOM 1371 O O . ASN A 1 178 ? -8.236 5.221 -0.185 1.00 81.62 178 ASN A O 1
ATOM 1375 N N . ASN A 1 179 ? -9.345 7.111 0.297 1.00 87.25 179 ASN A N 1
ATOM 1376 C CA . ASN A 1 179 ? -9.267 7.649 -1.060 1.00 87.25 179 ASN A CA 1
ATOM 1377 C C . ASN A 1 179 ? -7.818 7.854 -1.504 1.00 87.25 179 ASN A C 1
ATOM 1379 O O . ASN A 1 179 ? -7.479 7.527 -2.641 1.00 87.25 179 ASN A O 1
ATOM 1383 N N . TYR A 1 180 ? -6.950 8.336 -0.614 1.00 89.94 180 TYR A N 1
ATOM 1384 C CA . TYR A 1 180 ? -5.526 8.461 -0.905 1.00 89.94 180 TYR A CA 1
ATOM 1385 C C . TYR A 1 180 ? -4.902 7.110 -1.285 1.00 89.94 180 TYR A C 1
ATOM 1387 O O . TYR A 1 180 ? -4.246 7.004 -2.323 1.00 89.94 180 TYR A O 1
ATOM 1395 N N . VAL A 1 181 ? -5.156 6.056 -0.500 1.00 86.50 181 VAL A N 1
ATOM 1396 C CA . VAL A 1 181 ? -4.648 4.699 -0.780 1.00 86.50 181 VAL A CA 1
ATOM 1397 C C . VAL A 1 181 ? -5.185 4.163 -2.109 1.00 86.50 181 VAL A C 1
ATOM 1399 O O . VAL A 1 181 ? -4.413 3.593 -2.887 1.00 86.50 181 VAL A O 1
ATOM 1402 N N . VAL A 1 182 ? -6.474 4.380 -2.392 1.00 86.44 182 VAL A N 1
ATOM 1403 C CA . VAL A 1 182 ? -7.115 3.975 -3.651 1.00 86.44 182 VAL A CA 1
ATOM 1404 C C . VAL A 1 182 ? -6.451 4.661 -4.841 1.00 86.44 182 VAL A C 1
ATOM 1406 O O . VAL A 1 182 ? -6.019 3.976 -5.765 1.00 86.44 182 VAL A O 1
ATOM 1409 N N . VAL A 1 183 ? -6.301 5.988 -4.814 1.00 90.75 183 VAL A N 1
ATOM 1410 C CA . VAL A 1 183 ? -5.677 6.754 -5.908 1.00 90.75 183 VAL A CA 1
ATOM 1411 C C . VAL A 1 183 ? -4.211 6.355 -6.101 1.00 90.75 183 VAL A C 1
ATOM 1413 O O . VAL A 1 183 ? -3.744 6.228 -7.234 1.00 90.75 183 VAL A O 1
ATOM 1416 N N . LEU A 1 184 ? -3.485 6.091 -5.011 1.00 91.50 184 LEU A N 1
ATOM 1417 C CA . LEU A 1 184 ? -2.081 5.683 -5.060 1.00 91.50 184 LEU A CA 1
ATOM 1418 C C . LEU A 1 184 ? -1.886 4.330 -5.777 1.00 91.50 184 LEU A C 1
ATOM 1420 O O . LEU A 1 184 ? -0.902 4.148 -6.505 1.00 91.50 184 LEU A O 1
ATOM 1424 N N . HIS A 1 185 ? -2.827 3.397 -5.595 1.00 89.94 185 HIS A N 1
ATOM 1425 C CA . HIS A 1 185 ? -2.800 2.048 -6.178 1.00 89.94 185 HIS A CA 1
ATOM 1426 C C . HIS A 1 185 ? -3.663 1.894 -7.434 1.00 89.94 185 HIS A C 1
ATOM 1428 O O . HIS A 1 185 ? -3.638 0.837 -8.071 1.00 89.94 185 HIS A O 1
ATOM 1434 N N . GLN A 1 186 ? -4.393 2.935 -7.826 1.00 91.12 186 GLN A N 1
ATOM 1435 C CA . GLN A 1 186 ? -5.167 2.949 -9.055 1.00 91.12 186 GLN A CA 1
ATOM 1436 C C . GLN A 1 186 ? -4.240 2.739 -10.254 1.00 91.12 186 GLN A C 1
ATOM 1438 O O . GLN A 1 186 ? -3.224 3.420 -10.412 1.00 91.12 186 GLN A O 1
ATOM 1443 N N . LYS A 1 187 ? -4.603 1.783 -11.114 1.00 91.56 187 LYS A N 1
ATOM 1444 C CA . LYS A 1 187 ? -3.935 1.584 -12.401 1.00 91.56 187 LYS A CA 1
ATOM 1445 C C . LYS A 1 187 ? -4.427 2.634 -13.391 1.00 91.56 187 LYS A C 1
ATOM 1447 O O . LYS A 1 187 ? -5.625 2.734 -13.648 1.00 91.56 187 LYS A O 1
ATOM 1452 N N . TRP A 1 188 ? -3.491 3.384 -13.951 1.00 91.06 188 TRP A N 1
ATOM 1453 C CA . TRP A 1 188 ? -3.739 4.396 -14.972 1.00 91.06 188 TRP A CA 1
ATOM 1454 C C . TRP A 1 188 ? -3.674 3.798 -16.380 1.00 91.06 188 TRP A C 1
ATOM 1456 O O . TRP A 1 188 ? -3.352 2.622 -16.562 1.00 91.06 188 TRP A O 1
ATOM 1466 N N . ARG A 1 189 ? -3.987 4.610 -17.397 1.00 92.44 189 ARG A N 1
ATOM 1467 C CA . ARG A 1 189 ? -4.077 4.185 -18.806 1.00 92.44 189 ARG A CA 1
ATOM 1468 C C . ARG A 1 189 ? -2.779 3.574 -19.349 1.00 92.44 189 ARG A C 1
ATOM 1470 O O . ARG A 1 189 ? -2.826 2.664 -20.176 1.00 92.44 189 ARG A O 1
ATOM 1477 N N . ASN A 1 190 ? -1.638 4.028 -18.841 1.00 90.31 190 ASN A N 1
ATOM 1478 C CA . ASN A 1 190 ? -0.309 3.492 -19.138 1.00 90.31 190 ASN A CA 1
ATOM 1479 C C . ASN A 1 190 ? 0.007 2.167 -18.408 1.00 90.31 190 ASN A C 1
ATOM 1481 O O . ASN A 1 190 ? 1.085 1.609 -18.588 1.00 90.31 190 ASN A O 1
ATOM 1485 N N . GLY A 1 191 ? -0.901 1.657 -17.570 1.00 91.12 191 GLY A N 1
ATOM 1486 C CA . GLY A 1 191 ? -0.723 0.443 -16.770 1.00 91.12 191 GLY A CA 1
ATOM 1487 C C . GLY A 1 191 ? 0.058 0.645 -15.466 1.00 91.12 191 GLY A C 1
ATOM 1488 O O . GLY A 1 191 ? 0.287 -0.322 -14.735 1.00 91.12 191 GLY A O 1
ATOM 1489 N N . TRP A 1 192 ? 0.463 1.877 -15.152 1.00 92.62 192 TRP A N 1
ATOM 1490 C CA . TRP A 1 192 ? 1.209 2.200 -13.938 1.00 92.62 192 TRP A CA 1
ATOM 1491 C C . TRP A 1 192 ? 0.290 2.607 -12.790 1.00 92.62 192 TRP A C 1
ATOM 1493 O O . TRP A 1 192 ? -0.812 3.108 -12.995 1.00 92.62 192 TRP A O 1
ATOM 1503 N N . THR A 1 193 ? 0.780 2.412 -11.569 1.00 94.12 193 THR A N 1
ATOM 1504 C CA . THR A 1 193 ? 0.222 3.015 -10.355 1.00 94.12 193 THR A CA 1
ATOM 1505 C C . THR A 1 193 ? 1.169 4.109 -9.874 1.00 94.12 193 THR A C 1
ATOM 1507 O O . THR A 1 193 ? 2.382 4.022 -10.107 1.00 94.12 193 THR A O 1
ATOM 1510 N N . ALA A 1 194 ? 0.649 5.125 -9.184 1.00 92.81 194 ALA A N 1
ATOM 1511 C CA . ALA A 1 194 ? 1.494 6.162 -8.590 1.00 92.81 194 ALA A CA 1
ATOM 1512 C C . ALA A 1 194 ? 2.480 5.553 -7.577 1.00 92.81 194 ALA A C 1
ATOM 1514 O O . ALA A 1 194 ? 3.657 5.904 -7.583 1.00 92.81 194 ALA A O 1
ATOM 1515 N N . TYR A 1 195 ? 2.040 4.548 -6.809 1.00 93.94 195 TYR A N 1
ATOM 1516 C CA . TYR A 1 195 ? 2.901 3.745 -5.935 1.00 93.94 195 TYR A CA 1
ATOM 1517 C C . TYR A 1 195 ? 4.128 3.179 -6.670 1.00 93.94 195 TYR A C 1
ATOM 1519 O O . TYR A 1 195 ? 5.270 3.354 -6.240 1.00 93.94 195 TYR A O 1
ATOM 1527 N N . ARG A 1 196 ? 3.904 2.518 -7.815 1.00 93.94 196 ARG A N 1
ATOM 1528 C CA . ARG A 1 196 ? 4.982 1.933 -8.622 1.00 93.94 196 ARG A CA 1
ATOM 1529 C C . ARG A 1 196 ? 5.900 3.015 -9.184 1.00 93.94 196 ARG A C 1
ATOM 1531 O O . ARG A 1 196 ? 7.113 2.823 -9.167 1.00 93.94 196 ARG A O 1
ATOM 1538 N N . ALA A 1 197 ? 5.332 4.115 -9.679 1.00 91.62 197 ALA A N 1
ATOM 1539 C CA . ALA A 1 197 ? 6.090 5.230 -10.240 1.00 91.62 197 ALA A CA 1
ATOM 1540 C C . ALA A 1 197 ? 7.051 5.827 -9.205 1.00 91.62 197 ALA A C 1
ATOM 1542 O O . ALA A 1 197 ? 8.249 5.862 -9.465 1.00 91.62 197 ALA A O 1
ATOM 1543 N N . ILE A 1 198 ? 6.549 6.163 -8.011 1.00 93.94 198 ILE A N 1
ATOM 1544 C CA . ILE A 1 198 ? 7.351 6.689 -6.894 1.00 93.94 198 ILE A CA 1
ATOM 1545 C C . ILE A 1 198 ? 8.489 5.723 -6.540 1.00 93.94 198 ILE A C 1
ATOM 1547 O O . ILE A 1 198 ? 9.641 6.128 -6.395 1.00 93.94 198 ILE A O 1
ATOM 1551 N N . GLY A 1 199 ? 8.191 4.423 -6.445 1.00 94.31 199 GLY A N 1
ATOM 1552 C CA . GLY A 1 199 ? 9.209 3.420 -6.137 1.00 94.31 199 GLY A CA 1
ATOM 1553 C C . GLY A 1 199 ? 10.294 3.300 -7.213 1.00 94.31 199 GLY A C 1
ATOM 1554 O O . GLY A 1 199 ? 11.454 3.063 -6.889 1.00 94.31 199 GLY A O 1
ATOM 1555 N N . VAL A 1 200 ? 9.941 3.451 -8.492 1.00 92.25 200 VAL A N 1
ATOM 1556 C CA . VAL A 1 200 ? 10.915 3.439 -9.595 1.00 92.25 200 VAL A CA 1
ATOM 1557 C C . VAL A 1 200 ? 11.751 4.716 -9.604 1.00 9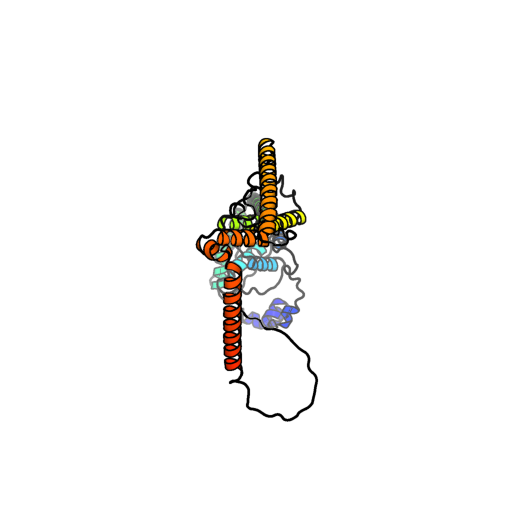2.25 200 VAL A C 1
ATOM 1559 O O . VAL A 1 200 ? 12.963 4.617 -9.768 1.00 92.25 200 VAL A O 1
ATOM 1562 N N . THR A 1 201 ? 11.150 5.888 -9.382 1.00 91.44 201 THR A N 1
ATOM 1563 C CA . THR A 1 201 ? 11.884 7.162 -9.361 1.00 91.44 201 THR A CA 1
ATOM 1564 C C . THR A 1 201 ? 12.863 7.245 -8.197 1.00 91.44 201 THR A C 1
ATOM 1566 O O . THR A 1 201 ? 13.987 7.678 -8.408 1.00 91.44 201 THR A O 1
ATOM 1569 N N . LEU A 1 202 ? 12.487 6.766 -7.005 1.00 93.62 202 LEU A N 1
ATOM 1570 C CA . LEU A 1 202 ? 13.398 6.715 -5.853 1.00 93.62 202 LEU A CA 1
ATOM 1571 C C . LEU A 1 202 ? 14.611 5.820 -6.135 1.00 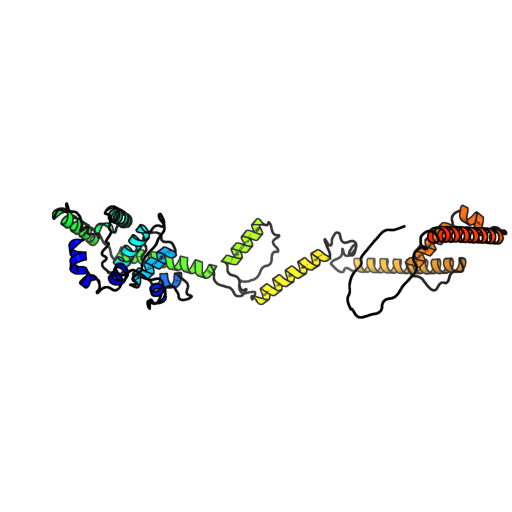93.62 202 LEU A C 1
ATOM 1573 O O . LEU A 1 202 ? 15.742 6.222 -5.902 1.00 93.62 202 LEU A O 1
ATOM 1577 N N . ARG A 1 203 ? 14.391 4.638 -6.729 1.00 93.81 203 ARG A N 1
ATOM 1578 C CA . ARG A 1 203 ? 15.500 3.753 -7.126 1.00 93.81 203 ARG A CA 1
ATOM 1579 C C . ARG A 1 203 ? 16.387 4.360 -8.210 1.00 93.81 203 ARG A C 1
ATOM 1581 O O . ARG A 1 203 ? 17.583 4.096 -8.224 1.00 93.81 203 ARG A O 1
ATOM 1588 N N . ALA A 1 204 ? 15.806 5.113 -9.141 1.00 90.44 204 ALA A N 1
ATOM 1589 C CA . ALA A 1 204 ? 16.564 5.784 -10.190 1.00 90.44 204 ALA A CA 1
ATOM 1590 C C . ALA A 1 204 ? 17.448 6.906 -9.622 1.00 90.44 204 ALA A C 1
ATOM 1592 O O . ALA A 1 204 ? 18.581 7.053 -10.079 1.00 90.44 204 ALA A O 1
ATOM 1593 N N . ASP A 1 205 ? 16.946 7.638 -8.621 1.00 90.06 205 ASP A N 1
ATOM 1594 C CA . ASP A 1 205 ? 17.679 8.677 -7.889 1.00 90.06 205 ASP A CA 1
ATOM 1595 C C . ASP A 1 205 ? 18.832 8.077 -7.068 1.00 90.06 205 ASP A C 1
ATOM 1597 O O . ASP A 1 205 ? 19.980 8.493 -7.223 1.00 90.06 205 ASP A O 1
ATOM 1601 N N . ASP A 1 206 ? 18.567 6.999 -6.315 1.00 92.62 206 ASP A N 1
ATOM 1602 C CA . ASP A 1 206 ? 19.597 6.239 -5.587 1.00 92.62 206 ASP A CA 1
ATOM 1603 C C . ASP A 1 206 ? 20.702 5.716 -6.524 1.00 92.62 206 ASP A C 1
ATOM 1605 O O . ASP A 1 206 ? 21.883 5.696 -6.172 1.00 92.62 206 ASP A O 1
ATOM 1609 N N . ALA A 1 207 ? 20.327 5.300 -7.738 1.00 92.75 207 ALA A N 1
ATOM 1610 C CA . ALA A 1 207 ? 21.250 4.825 -8.766 1.00 92.75 207 ALA A CA 1
ATOM 1611 C C . ALA A 1 207 ? 21.916 5.953 -9.579 1.00 92.75 207 ALA A C 1
ATOM 1613 O O . ALA A 1 207 ? 22.682 5.651 -10.495 1.00 92.75 207 ALA A O 1
ATOM 1614 N N . GLN A 1 208 ? 21.623 7.228 -9.286 1.00 91.00 208 GLN A N 1
ATOM 1615 C CA . GLN A 1 208 ? 22.106 8.401 -10.031 1.00 91.00 208 GLN A CA 1
ATOM 1616 C C . GLN A 1 208 ? 21.884 8.280 -11.547 1.00 91.00 208 GLN A C 1
ATOM 1618 O O . GLN A 1 208 ? 22.735 8.639 -12.365 1.00 91.00 208 GLN A O 1
ATOM 1623 N N . THR A 1 209 ? 20.732 7.733 -11.933 1.00 87.19 209 THR A N 1
ATOM 1624 C CA . THR A 1 209 ? 20.396 7.514 -13.342 1.00 87.19 209 THR A CA 1
ATOM 1625 C C . THR A 1 209 ? 20.237 8.860 -14.045 1.00 87.19 209 THR A C 1
ATOM 1627 O O . THR A 1 209 ? 19.577 9.763 -13.531 1.00 87.19 209 THR A O 1
ATOM 1630 N N . LEU A 1 210 ? 20.809 9.000 -15.245 1.00 83.19 210 LEU A N 1
ATOM 1631 C CA . LEU A 1 210 ? 20.653 10.214 -16.043 1.00 83.19 210 LEU A CA 1
ATOM 1632 C C . LEU A 1 210 ? 19.171 10.449 -16.368 1.00 83.19 210 LEU A C 1
ATOM 1634 O O . LEU A 1 210 ? 18.518 9.615 -16.998 1.00 83.19 210 LEU A O 1
ATOM 1638 N N . VAL A 1 211 ? 18.653 11.611 -15.976 1.00 81.56 211 VAL A N 1
ATOM 1639 C CA . VAL A 1 211 ? 17.274 12.000 -16.274 1.00 81.56 211 VAL A CA 1
ATOM 1640 C C . VAL A 1 211 ? 17.202 12.554 -17.692 1.00 81.56 211 VAL A C 1
ATOM 1642 O O . VAL A 1 211 ? 17.763 13.607 -17.990 1.00 81.56 211 VAL A O 1
ATOM 1645 N N . ILE A 1 212 ? 16.473 11.860 -18.563 1.00 82.69 212 ILE A N 1
ATOM 1646 C CA . ILE A 1 212 ? 16.104 12.376 -19.882 1.00 82.69 212 ILE A CA 1
ATOM 1647 C C . ILE A 1 212 ? 14.780 13.135 -19.714 1.00 82.69 212 ILE A C 1
ATOM 1649 O O . ILE A 1 212 ? 13.784 12.514 -19.331 1.00 82.69 212 ILE A O 1
ATOM 1653 N N . PRO A 1 213 ? 14.736 14.457 -19.962 1.00 81.88 213 PRO A N 1
ATOM 1654 C CA . PRO A 1 213 ? 13.542 15.261 -19.735 1.00 81.88 213 PRO A CA 1
ATOM 1655 C C . PRO A 1 213 ? 12.497 14.978 -20.820 1.00 81.88 213 PRO A C 1
ATOM 1657 O O . PRO A 1 213 ? 12.423 15.661 -21.839 1.00 81.88 213 PRO A O 1
ATOM 1660 N N . LEU A 1 214 ? 11.683 13.951 -20.592 1.00 83.56 214 LEU A N 1
ATOM 1661 C CA . LEU A 1 214 ? 10.475 13.680 -21.361 1.00 83.56 214 LEU A CA 1
ATOM 1662 C C . LEU A 1 214 ? 9.282 14.276 -20.615 1.00 83.56 214 LEU A C 1
ATOM 1664 O O . LEU A 1 214 ? 9.101 14.026 -19.423 1.00 83.56 214 LEU A O 1
ATOM 1668 N N . SER A 1 215 ? 8.475 15.075 -21.308 1.00 86.69 215 SER A N 1
ATOM 1669 C CA . SER A 1 215 ? 7.270 15.679 -20.746 1.00 86.69 215 SER A CA 1
ATOM 1670 C C . SER A 1 215 ? 6.046 15.340 -21.583 1.00 86.69 215 SER A C 1
ATOM 1672 O O . SER A 1 215 ? 6.101 15.217 -22.808 1.00 86.69 215 SER A O 1
ATOM 1674 N N . TRP A 1 216 ? 4.923 15.184 -20.889 1.00 88.19 216 TRP A N 1
ATOM 1675 C CA . TRP A 1 216 ? 3.622 14.889 -21.472 1.00 88.19 216 TRP A CA 1
ATOM 1676 C C . TRP A 1 216 ? 2.566 15.792 -20.833 1.00 88.19 216 TRP A C 1
ATOM 1678 O O . TRP A 1 216 ? 2.750 16.212 -19.689 1.00 88.19 216 TRP A O 1
ATOM 1688 N N . PRO A 1 217 ? 1.479 16.116 -21.552 1.00 87.88 217 PRO A N 1
ATOM 1689 C CA . PRO A 1 217 ? 0.468 17.052 -21.064 1.00 87.88 217 PRO A CA 1
ATOM 1690 C C . PRO A 1 217 ? -0.314 16.524 -19.854 1.00 87.88 217 PRO A C 1
ATOM 1692 O O . PRO A 1 217 ? -0.676 17.309 -18.982 1.00 87.88 217 PRO A O 1
ATOM 1695 N N . ASP A 1 218 ? -0.560 15.213 -19.779 1.00 87.44 218 ASP A N 1
ATOM 1696 C CA . ASP A 1 218 ? -1.240 14.573 -18.653 1.00 87.44 218 ASP A CA 1
ATOM 1697 C C . ASP A 1 218 ? -0.843 13.088 -18.494 1.00 87.44 218 ASP A C 1
ATOM 1699 O O . ASP A 1 218 ? -0.104 12.519 -19.303 1.00 87.44 218 ASP A O 1
ATOM 1703 N N . CYS A 1 219 ? -1.344 12.445 -17.433 1.00 82.25 219 CYS A N 1
ATOM 1704 C CA . CYS A 1 219 ? -1.119 11.025 -17.134 1.00 82.25 219 CYS A CA 1
ATOM 1705 C C . CYS A 1 219 ? -1.841 10.047 -18.084 1.00 82.25 219 CYS A C 1
ATOM 1707 O O . CYS A 1 219 ? -1.599 8.840 -18.017 1.00 82.25 219 CYS A O 1
ATOM 1709 N N . ASN A 1 220 ? -2.718 10.544 -18.960 1.00 85.62 220 ASN A N 1
ATOM 1710 C CA . ASN A 1 220 ? -3.499 9.770 -19.926 1.00 85.62 220 ASN A CA 1
ATOM 1711 C C . ASN A 1 220 ? -2.955 9.875 -21.359 1.00 85.62 220 ASN A C 1
ATOM 1713 O O . ASN A 1 220 ? -3.548 9.280 -22.270 1.00 85.62 220 ASN A O 1
ATOM 1717 N N . ALA A 1 221 ? -1.841 10.589 -21.548 1.00 89.25 221 ALA A N 1
ATOM 1718 C CA . ALA A 1 221 ? -1.175 10.784 -22.829 1.00 89.25 221 ALA A CA 1
ATOM 1719 C C . ALA A 1 221 ? -0.727 9.469 -23.486 1.00 89.25 221 ALA A C 1
ATOM 1721 O O . ALA A 1 221 ? -0.693 9.395 -24.710 1.00 89.25 221 ALA A O 1
ATOM 1722 N N . HIS A 1 222 ? -0.436 8.435 -22.686 1.00 90.44 222 HIS A N 1
ATOM 1723 C CA . HIS A 1 222 ? 0.040 7.134 -23.166 1.00 90.44 222 HIS A CA 1
ATOM 1724 C C . HIS A 1 222 ? -0.804 5.984 -22.647 1.00 90.44 222 HIS A C 1
ATOM 1726 O O . HIS A 1 222 ? -1.184 5.929 -21.474 1.00 90.44 222 HIS A O 1
ATOM 1732 N N . THR A 1 223 ? -1.054 5.025 -23.527 1.00 93.62 223 THR A N 1
ATOM 1733 C CA . THR A 1 223 ? -1.565 3.705 -23.168 1.00 93.62 223 THR A CA 1
ATOM 1734 C C . THR A 1 223 ? -0.436 2.784 -22.707 1.00 93.62 223 THR A C 1
ATOM 1736 O O . THR A 1 223 ? 0.748 3.092 -22.841 1.00 93.62 223 THR A O 1
ATOM 1739 N N . ALA A 1 224 ? -0.790 1.621 -22.157 1.00 92.50 224 ALA A N 1
ATOM 1740 C CA . ALA A 1 224 ? 0.192 0.592 -21.816 1.00 92.50 224 ALA A CA 1
ATOM 1741 C C . ALA A 1 224 ? 1.000 0.122 -23.044 1.00 92.50 224 ALA A C 1
ATOM 1743 O O . ALA A 1 224 ? 2.181 -0.189 -22.915 1.00 92.50 224 ALA A O 1
ATOM 1744 N N . GLN A 1 225 ? 0.385 0.114 -24.233 1.00 93.12 225 GLN A N 1
ATOM 1745 C CA . GLN A 1 225 ? 1.060 -0.245 -25.481 1.00 93.12 225 GLN A CA 1
ATOM 1746 C C . GLN A 1 225 ? 2.035 0.848 -25.939 1.00 93.12 225 GLN A C 1
ATOM 1748 O O . GLN A 1 225 ? 3.148 0.537 -26.365 1.00 93.12 225 GLN A O 1
ATOM 1753 N N . ASP A 1 226 ? 1.661 2.121 -25.791 1.00 92.06 226 ASP A N 1
ATOM 1754 C CA . ASP A 1 226 ? 2.560 3.246 -26.082 1.00 92.06 226 ASP A CA 1
ATOM 1755 C C . ASP A 1 226 ? 3.770 3.230 -25.137 1.00 92.06 226 ASP A C 1
ATOM 1757 O O . ASP A 1 226 ? 4.909 3.374 -25.578 1.00 92.06 226 ASP A O 1
ATOM 1761 N N . TYR A 1 227 ? 3.543 2.960 -23.844 1.00 91.00 227 TYR A N 1
ATOM 1762 C CA . TYR A 1 227 ? 4.620 2.804 -22.864 1.00 91.00 227 TYR A CA 1
ATOM 1763 C C . TYR A 1 227 ? 5.574 1.658 -23.226 1.00 91.00 227 TYR A C 1
ATOM 1765 O O . TYR A 1 227 ? 6.790 1.837 -23.166 1.00 91.00 227 TYR A O 1
ATOM 1773 N N . GLN A 1 228 ? 5.043 0.501 -23.637 1.00 92.50 228 GLN A N 1
ATOM 1774 C CA . GLN A 1 228 ? 5.876 -0.621 -24.075 1.00 92.50 228 GLN A CA 1
ATOM 1775 C C . GLN A 1 228 ? 6.715 -0.245 -25.300 1.00 92.50 228 GLN A C 1
ATOM 1777 O O . GLN A 1 228 ? 7.911 -0.500 -25.323 1.00 92.50 228 GLN A O 1
ATOM 1782 N N . THR A 1 229 ? 6.121 0.456 -26.266 1.00 93.81 229 THR A N 1
ATOM 1783 C CA . THR A 1 229 ? 6.834 0.932 -27.460 1.00 93.81 229 THR A CA 1
ATOM 1784 C C . THR A 1 229 ? 7.983 1.880 -27.095 1.00 93.81 229 THR A C 1
ATOM 1786 O O . THR A 1 229 ? 9.068 1.797 -27.672 1.00 93.81 229 THR A O 1
ATOM 1789 N N . LEU A 1 230 ? 7.777 2.767 -26.114 1.00 90.56 230 LEU A N 1
ATOM 1790 C CA . LEU A 1 230 ? 8.825 3.654 -25.599 1.00 90.56 230 LEU A CA 1
ATOM 1791 C C . LEU A 1 230 ? 9.948 2.870 -24.907 1.00 90.56 230 LEU A C 1
ATOM 1793 O O . LEU A 1 230 ? 11.120 3.168 -25.139 1.00 90.56 230 LEU A O 1
ATOM 1797 N N . ALA A 1 231 ? 9.605 1.867 -24.096 1.00 90.62 231 ALA A N 1
ATOM 1798 C CA . ALA A 1 231 ? 10.578 0.999 -23.435 1.00 90.62 231 ALA A CA 1
ATOM 1799 C C . ALA A 1 231 ? 11.411 0.204 -24.453 1.00 90.62 231 ALA A C 1
ATOM 1801 O O . ALA A 1 231 ? 12.639 0.250 -24.399 1.00 90.62 231 ALA A O 1
ATOM 1802 N N . ASP A 1 232 ? 10.758 -0.422 -25.435 1.00 95.00 232 ASP A N 1
ATOM 1803 C CA . ASP A 1 232 ? 11.419 -1.174 -26.506 1.00 95.00 232 ASP A CA 1
ATOM 1804 C C . ASP A 1 232 ? 12.329 -0.253 -27.339 1.00 95.00 232 ASP A C 1
ATOM 1806 O O . ASP A 1 232 ? 13.438 -0.620 -27.721 1.00 95.00 232 ASP A O 1
ATOM 1810 N N . THR A 1 233 ? 11.895 0.984 -27.607 1.00 92.19 233 THR A N 1
ATOM 1811 C CA . THR A 1 233 ? 12.715 1.981 -28.315 1.00 92.19 233 THR A CA 1
ATOM 1812 C C . THR A 1 233 ? 13.949 2.371 -27.500 1.00 92.19 233 THR A C 1
ATOM 1814 O O . THR A 1 233 ? 15.043 2.448 -28.058 1.00 92.19 233 THR A O 1
ATOM 1817 N N . ALA A 1 234 ? 13.808 2.582 -26.189 1.00 90.25 234 ALA A N 1
ATOM 1818 C CA . ALA A 1 234 ? 14.935 2.883 -25.308 1.00 90.25 234 ALA A CA 1
ATOM 1819 C C . ALA A 1 234 ? 15.937 1.717 -25.241 1.00 90.25 234 ALA A C 1
ATOM 1821 O O . ALA A 1 234 ? 17.146 1.940 -25.310 1.00 90.25 234 ALA A O 1
ATOM 1822 N N . GLU A 1 235 ? 15.448 0.477 -25.184 1.00 91.75 235 GLU A N 1
ATOM 1823 C CA . GLU A 1 235 ? 16.287 -0.725 -25.211 1.00 91.75 235 GLU A CA 1
ATOM 1824 C C . GLU A 1 235 ? 17.006 -0.891 -26.558 1.00 91.75 235 GLU A C 1
ATOM 1826 O O . GLU A 1 235 ? 18.205 -1.168 -26.598 1.00 91.75 235 GLU A O 1
ATOM 1831 N N . ASN A 1 236 ? 16.319 -0.619 -27.671 1.00 91.56 236 ASN A N 1
ATOM 1832 C CA . ASN A 1 236 ? 16.929 -0.603 -28.999 1.00 91.56 236 ASN A CA 1
ATOM 1833 C C . ASN A 1 236 ? 18.042 0.449 -29.105 1.00 91.56 236 ASN A C 1
ATOM 1835 O O . ASN A 1 236 ? 19.109 0.155 -29.643 1.00 91.56 236 ASN A O 1
ATOM 1839 N N . ILE A 1 237 ? 17.830 1.658 -28.572 1.00 87.19 237 ILE A N 1
ATOM 1840 C CA . ILE A 1 237 ? 18.861 2.706 -28.526 1.00 87.19 237 ILE A CA 1
ATOM 1841 C C . ILE A 1 237 ? 20.059 2.239 -27.692 1.00 87.19 237 ILE A C 1
ATOM 1843 O O . ILE A 1 237 ? 21.197 2.380 -28.139 1.00 87.19 237 ILE A O 1
ATOM 1847 N N . ALA A 1 238 ? 19.823 1.635 -26.524 1.00 87.00 238 ALA A N 1
ATOM 1848 C CA . ALA A 1 238 ? 20.887 1.099 -25.678 1.00 87.00 238 ALA A CA 1
ATOM 1849 C C . ALA A 1 238 ? 21.680 -0.018 -26.383 1.00 87.00 238 ALA A C 1
ATOM 1851 O O . ALA A 1 238 ? 22.909 -0.012 -26.361 1.00 87.00 238 ALA A O 1
ATOM 1852 N N . SER A 1 239 ? 20.997 -0.932 -27.079 1.00 88.81 239 SER A N 1
ATOM 1853 C CA . SER A 1 239 ? 21.634 -2.000 -27.860 1.00 88.81 239 SER A CA 1
ATOM 1854 C C . SER A 1 239 ? 22.450 -1.458 -29.039 1.00 88.81 239 SER A C 1
ATOM 1856 O O . SER A 1 239 ? 23.548 -1.941 -29.327 1.00 88.81 239 SER A O 1
ATOM 1858 N N . LEU A 1 240 ? 21.944 -0.432 -29.730 1.00 85.44 240 LEU A N 1
ATOM 1859 C CA . LEU A 1 240 ? 22.692 0.243 -30.790 1.00 85.44 240 LEU A CA 1
ATOM 1860 C C . LEU A 1 240 ? 23.936 0.940 -30.237 1.00 85.44 240 LEU A C 1
ATOM 1862 O O . LEU A 1 240 ? 24.999 0.833 -30.849 1.00 85.44 240 LEU A O 1
ATOM 1866 N N . TYR A 1 241 ? 23.823 1.597 -29.082 1.00 80.94 241 TYR A N 1
ATOM 1867 C CA . TYR A 1 241 ? 24.955 2.222 -28.406 1.00 80.94 241 TYR A CA 1
ATOM 1868 C C . TYR A 1 241 ? 26.029 1.194 -28.025 1.00 80.94 241 TYR A C 1
ATOM 1870 O O . TYR A 1 241 ? 27.196 1.407 -28.336 1.00 80.94 241 TYR A O 1
ATOM 1878 N N . ASP A 1 242 ? 25.652 0.044 -27.460 1.00 83.38 242 ASP A N 1
ATOM 1879 C CA . ASP A 1 242 ? 26.596 -1.032 -27.110 1.00 83.38 242 ASP A CA 1
ATOM 1880 C C . ASP A 1 242 ? 27.376 -1.551 -28.336 1.00 83.38 242 ASP A C 1
ATOM 1882 O O . ASP A 1 242 ? 28.579 -1.806 -28.283 1.00 83.38 242 ASP A O 1
ATOM 1886 N N . ARG A 1 243 ? 26.711 -1.632 -29.496 1.00 79.19 243 ARG A N 1
ATOM 1887 C CA . ARG A 1 243 ? 27.325 -2.092 -30.754 1.00 79.19 243 ARG A CA 1
ATOM 1888 C C . ARG A 1 243 ? 28.219 -1.054 -31.427 1.00 79.19 243 ARG A C 1
ATOM 1890 O O . ARG A 1 243 ? 29.195 -1.430 -32.079 1.00 79.19 243 ARG A O 1
ATOM 1897 N N . ILE A 1 244 ? 27.837 0.221 -31.378 1.00 72.44 244 ILE A N 1
ATOM 1898 C CA . ILE A 1 244 ? 28.564 1.318 -32.036 1.00 72.44 244 ILE A CA 1
ATOM 1899 C C . ILE A 1 244 ? 29.723 1.800 -31.149 1.00 72.44 244 ILE A C 1
ATOM 1901 O O . ILE A 1 244 ? 30.769 2.197 -31.675 1.00 72.44 244 ILE A O 1
ATOM 1905 N N . GLY A 1 245 ? 29.559 1.687 -29.829 1.00 66.62 245 GLY A N 1
ATOM 1906 C CA . GLY A 1 245 ? 30.421 2.286 -28.822 1.00 66.62 245 GLY A CA 1
ATOM 1907 C C . GLY A 1 245 ? 30.196 3.793 -28.714 1.00 66.62 245 GLY A C 1
ATOM 1908 O O . GLY A 1 245 ? 29.301 4.361 -29.344 1.00 66.62 245 GLY A O 1
ATOM 1909 N N . ASP A 1 246 ? 31.046 4.455 -27.931 1.00 62.44 246 ASP A N 1
ATOM 1910 C CA . ASP A 1 246 ? 31.095 5.913 -27.905 1.00 62.44 246 ASP A CA 1
ATOM 1911 C C . ASP A 1 246 ? 31.395 6.428 -29.326 1.00 62.44 246 ASP A C 1
ATOM 1913 O O . ASP A 1 246 ? 32.461 6.162 -29.893 1.00 62.44 246 ASP A O 1
ATOM 1917 N N . VAL A 1 247 ? 30.427 7.130 -29.925 1.00 55.81 247 VAL A N 1
ATOM 1918 C CA . VAL A 1 247 ? 30.507 7.677 -31.292 1.00 55.81 247 VAL A CA 1
ATOM 1919 C C . VAL A 1 247 ? 31.727 8.586 -31.438 1.00 55.81 247 VAL A C 1
ATOM 1921 O O . VAL A 1 247 ? 32.320 8.647 -32.513 1.00 55.81 247 VAL A O 1
ATOM 1924 N N . VAL A 1 248 ? 32.162 9.214 -30.342 1.00 53.47 248 VAL A N 1
ATOM 1925 C CA . VAL A 1 248 ? 33.354 10.066 -30.300 1.00 53.47 248 VAL A CA 1
ATOM 1926 C C . VAL A 1 248 ? 34.647 9.258 -30.501 1.00 53.47 248 VAL A C 1
ATOM 1928 O O . VAL A 1 248 ? 35.650 9.810 -30.948 1.00 53.47 248 VAL A O 1
ATOM 1931 N N . GLN A 1 249 ? 34.647 7.948 -30.228 1.00 50.94 249 GLN A N 1
ATOM 1932 C CA . GLN A 1 249 ? 35.848 7.103 -30.264 1.00 50.94 249 GLN A CA 1
ATOM 1933 C C . GLN A 1 249 ? 35.853 6.018 -31.347 1.00 50.94 249 GLN A C 1
ATOM 1935 O O . GLN A 1 249 ? 36.875 5.355 -31.529 1.00 50.94 249 GLN A O 1
ATOM 1940 N N . SER A 1 250 ? 34.758 5.805 -32.082 1.00 53.16 250 SER A N 1
ATOM 1941 C CA . SER A 1 250 ? 34.706 4.736 -33.086 1.00 53.16 250 SER A CA 1
ATOM 1942 C C . SER A 1 250 ? 35.511 5.103 -34.348 1.00 53.16 250 SER A C 1
ATOM 1944 O O . SER A 1 250 ? 35.075 5.955 -35.127 1.00 53.16 250 SER A O 1
ATOM 1946 N N . PRO A 1 251 ? 36.640 4.424 -34.661 1.00 58.31 251 PRO A N 1
ATOM 1947 C CA . PRO A 1 251 ? 37.448 4.732 -35.849 1.00 58.31 251 PRO A CA 1
ATOM 1948 C C . PRO A 1 251 ? 36.711 4.458 -37.171 1.00 58.31 251 PRO A C 1
ATOM 1950 O O . PRO A 1 251 ? 37.182 4.855 -38.233 1.00 58.31 251 PRO A O 1
ATOM 1953 N N . LYS A 1 252 ? 35.557 3.776 -37.122 1.00 55.47 252 LYS A N 1
ATOM 1954 C CA . LYS A 1 252 ? 34.713 3.479 -38.289 1.00 55.47 252 LYS A CA 1
ATOM 1955 C C . LYS A 1 252 ? 33.795 4.636 -38.694 1.00 55.47 252 LYS A C 1
ATOM 1957 O O . LYS A 1 252 ? 33.334 4.641 -39.830 1.00 55.47 252 LYS A O 1
ATOM 1962 N N . LEU A 1 253 ? 33.526 5.578 -37.787 1.00 56.44 253 LEU A N 1
ATOM 1963 C CA . LEU A 1 253 ? 32.678 6.756 -38.024 1.00 56.44 253 LEU A CA 1
ATOM 1964 C C . LEU A 1 253 ? 33.459 8.074 -37.892 1.00 56.44 253 LEU A C 1
ATOM 1966 O O . LEU A 1 253 ? 32.867 9.150 -37.959 1.00 56.44 253 LEU A O 1
ATOM 1970 N N . ALA A 1 254 ? 34.786 7.998 -37.745 1.00 52.12 254 ALA A N 1
ATOM 1971 C CA . ALA A 1 254 ? 35.669 9.157 -37.747 1.00 52.12 254 ALA A CA 1
ATOM 1972 C C . ALA A 1 254 ? 35.436 10.005 -39.015 1.00 52.12 254 ALA A C 1
ATOM 1974 O O . ALA A 1 254 ? 35.628 9.524 -40.134 1.00 52.12 254 ALA A O 1
ATOM 1975 N N . GLY A 1 255 ? 34.995 11.254 -38.832 1.00 56.91 255 GLY A N 1
ATOM 1976 C CA . GLY A 1 255 ? 34.668 12.197 -39.909 1.00 56.91 255 GLY A CA 1
ATOM 1977 C C . GLY A 1 255 ? 33.177 12.525 -40.071 1.00 56.91 255 GLY A C 1
ATOM 1978 O O . GLY A 1 255 ? 32.847 13.465 -40.794 1.00 56.91 255 GLY A O 1
ATOM 1979 N N . LEU A 1 256 ? 32.271 11.825 -39.378 1.00 59.00 256 LEU A N 1
ATOM 1980 C CA . LEU A 1 256 ? 30.846 12.189 -39.292 1.00 59.00 256 LEU A CA 1
ATOM 1981 C C . LEU A 1 256 ? 30.604 13.221 -38.178 1.00 59.00 256 LEU A C 1
ATOM 1983 O O . LEU A 1 256 ? 29.809 13.013 -37.270 1.00 59.00 256 LEU A O 1
ATOM 1987 N N . GLU A 1 257 ? 31.328 14.336 -38.236 1.00 58.16 257 GLU A N 1
ATOM 1988 C CA . GLU A 1 257 ? 31.243 15.416 -37.239 1.00 58.16 257 GLU A CA 1
ATOM 1989 C C . GLU A 1 257 ? 30.127 16.425 -37.551 1.00 58.16 257 GLU A C 1
ATOM 1991 O O . GLU A 1 257 ? 29.738 17.223 -36.700 1.00 58.16 257 GLU A O 1
ATOM 1996 N N . HIS A 1 258 ? 29.596 16.405 -38.775 1.00 62.28 258 HIS A N 1
ATOM 1997 C CA . HIS A 1 258 ? 28.633 17.393 -39.242 1.00 62.28 258 HIS A CA 1
ATOM 1998 C C . HIS A 1 258 ? 27.213 16.828 -39.247 1.00 62.28 258 HIS A C 1
ATOM 2000 O O . HIS A 1 258 ? 26.871 15.967 -40.053 1.00 62.28 258 HIS A O 1
ATOM 2006 N N . VAL A 1 259 ? 26.391 17.349 -38.336 1.00 63.53 259 VAL A N 1
ATOM 2007 C CA . VAL A 1 259 ? 24.985 16.958 -38.143 1.00 63.53 259 VAL A CA 1
ATOM 2008 C C . VAL A 1 259 ? 24.041 17.750 -39.068 1.00 63.53 259 VAL A C 1
ATOM 2010 O O . VAL A 1 259 ? 22.915 17.326 -39.309 1.00 63.53 259 VAL A O 1
ATOM 2013 N N . GLU A 1 260 ? 24.507 18.866 -39.645 1.00 63.88 260 GLU A N 1
ATOM 2014 C CA . GLU A 1 260 ? 23.716 19.765 -40.497 1.00 63.88 260 GLU A CA 1
ATOM 2015 C C . GLU A 1 260 ? 24.379 20.018 -41.864 1.00 63.88 260 GLU A C 1
ATOM 2017 O O . GLU A 1 260 ? 25.595 20.206 -41.964 1.00 63.88 260 GLU A O 1
ATOM 2022 N N . TRP A 1 261 ? 23.569 20.053 -42.929 1.00 74.25 261 TRP A N 1
ATOM 2023 C CA . TRP A 1 261 ? 24.025 20.368 -44.288 1.00 74.25 261 TRP A CA 1
ATOM 2024 C C . TRP A 1 261 ? 24.321 21.865 -44.437 1.00 74.25 261 TRP A C 1
ATOM 2026 O O . TRP A 1 261 ? 23.478 22.701 -44.115 1.00 74.25 261 TRP A O 1
ATOM 2036 N N . SER A 1 262 ? 25.485 22.222 -44.992 1.00 81.69 262 SER A N 1
ATOM 2037 C CA . SER A 1 262 ? 25.812 23.611 -45.343 1.00 81.69 262 SER A CA 1
ATOM 2038 C C . SER A 1 262 ? 26.492 23.708 -46.714 1.00 81.69 262 SER A C 1
ATOM 2040 O O . SER A 1 262 ? 27.251 22.803 -47.074 1.00 81.69 262 SER A O 1
ATOM 2042 N N . PRO A 1 263 ? 26.319 24.822 -47.456 1.00 82.31 263 PRO A N 1
ATOM 2043 C CA . PRO A 1 263 ? 27.002 25.030 -48.739 1.00 82.31 263 PRO A CA 1
ATOM 2044 C C . PRO A 1 263 ? 28.537 24.984 -48.634 1.00 82.31 263 PRO A C 1
ATOM 2046 O O . PRO A 1 263 ? 29.226 24.598 -49.573 1.00 82.31 263 PRO A O 1
ATOM 2049 N N . ILE A 1 264 ? 29.090 25.356 -47.473 1.00 81.81 264 ILE A N 1
ATOM 2050 C CA . ILE A 1 264 ? 30.536 25.312 -47.207 1.00 81.81 264 ILE A CA 1
ATOM 2051 C C . ILE A 1 264 ? 31.009 23.862 -47.045 1.00 81.81 264 ILE A C 1
ATOM 2053 O O . ILE A 1 264 ? 32.073 23.499 -47.547 1.00 81.81 264 ILE A O 1
ATOM 2057 N N . TRP A 1 265 ? 30.230 23.033 -46.345 1.00 82.94 265 TRP A N 1
ATOM 2058 C CA . TRP A 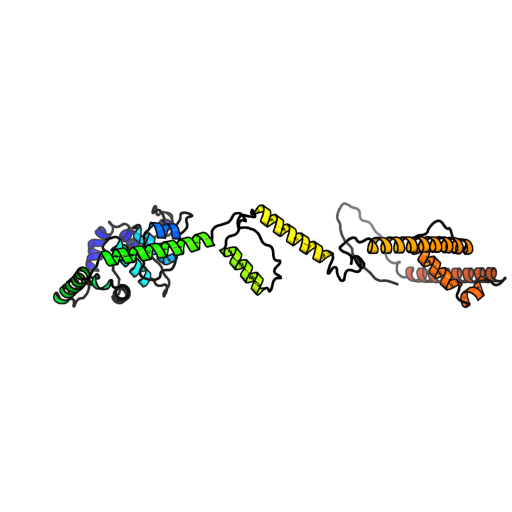1 265 ? 30.525 21.610 -46.197 1.00 82.94 265 TRP A CA 1
ATOM 2059 C C . TRP A 1 265 ? 30.419 20.877 -47.538 1.00 82.94 265 TRP A C 1
ATOM 2061 O O . TRP A 1 265 ? 31.317 20.112 -47.880 1.00 82.94 265 TRP A O 1
ATOM 2071 N N . GLU A 1 266 ? 29.386 21.181 -48.328 1.00 82.56 266 GLU A N 1
ATOM 2072 C CA . GLU A 1 266 ? 29.212 20.649 -49.683 1.00 82.56 266 GLU A CA 1
ATOM 2073 C C . GLU A 1 266 ? 30.415 20.978 -50.576 1.00 82.56 266 GLU A C 1
ATOM 2075 O O . GLU A 1 266 ? 30.986 20.077 -51.191 1.00 82.56 266 GLU A O 1
ATOM 2080 N N . GLY A 1 267 ? 30.867 22.239 -50.579 1.00 86.94 267 GLY A N 1
ATOM 2081 C CA . GLY A 1 267 ? 32.062 22.649 -51.320 1.00 86.94 267 GLY A CA 1
ATOM 2082 C C . GLY A 1 267 ? 33.308 21.860 -50.908 1.00 86.94 267 GLY A C 1
ATOM 2083 O O . GLY A 1 267 ? 33.992 21.292 -51.756 1.00 86.94 267 GLY A O 1
ATOM 2084 N N . ARG A 1 268 ? 33.561 21.727 -49.598 1.00 84.25 268 ARG A N 1
ATOM 2085 C CA . ARG A 1 268 ? 34.700 20.945 -49.079 1.00 84.25 268 ARG A CA 1
ATOM 2086 C C . ARG A 1 268 ? 34.621 19.463 -49.445 1.00 84.25 268 ARG A C 1
ATOM 2088 O O . ARG A 1 268 ? 35.651 18.859 -49.738 1.00 84.25 268 ARG A O 1
ATOM 2095 N N . LEU A 1 269 ? 33.426 18.873 -49.419 1.00 83.81 269 LEU A N 1
ATOM 2096 C CA . LEU A 1 269 ? 33.218 17.482 -49.813 1.00 83.81 269 LEU A CA 1
ATOM 2097 C C . LEU A 1 269 ? 33.520 17.290 -51.303 1.00 83.81 269 LEU A C 1
ATOM 2099 O O . LEU A 1 269 ? 34.253 16.369 -51.661 1.00 83.81 269 LEU A O 1
ATOM 2103 N N . LEU A 1 270 ? 32.995 18.165 -52.163 1.00 89.38 270 LEU A N 1
ATOM 2104 C CA . LEU A 1 270 ? 33.236 18.115 -53.606 1.00 89.38 270 LEU A CA 1
ATOM 2105 C C . LEU A 1 270 ? 34.721 18.310 -53.939 1.00 89.38 270 LEU A C 1
ATOM 2107 O O . LEU A 1 270 ? 35.273 17.564 -54.754 1.00 89.38 270 LEU A O 1
ATOM 2111 N N . ASP A 1 271 ? 35.398 19.231 -53.253 1.00 89.38 271 ASP A N 1
ATOM 2112 C CA . ASP A 1 271 ? 36.840 19.440 -53.386 1.00 89.38 271 ASP A CA 1
ATOM 2113 C C . ASP A 1 271 ? 37.629 18.190 -52.967 1.00 89.38 271 ASP A C 1
ATOM 2115 O O . ASP A 1 271 ? 38.501 17.728 -53.706 1.00 89.38 271 ASP A O 1
ATOM 2119 N N . ALA A 1 272 ? 37.290 17.574 -51.831 1.00 88.12 272 ALA A N 1
ATOM 2120 C CA . ALA A 1 272 ? 37.936 16.347 -51.368 1.00 88.12 272 ALA A CA 1
ATOM 2121 C C . ALA A 1 272 ? 37.718 15.170 -52.335 1.00 88.12 272 ALA A C 1
ATOM 2123 O O . ALA A 1 272 ? 38.659 14.430 -52.638 1.00 88.12 272 ALA A O 1
ATOM 2124 N N . VAL A 1 273 ? 36.501 15.015 -52.866 1.00 89.75 273 VAL A N 1
ATOM 2125 C CA . VAL A 1 273 ? 36.169 13.980 -53.858 1.00 89.75 273 VAL A CA 1
ATOM 2126 C C . VAL A 1 273 ? 36.951 14.201 -55.152 1.00 89.75 273 VAL A C 1
ATOM 2128 O O . VAL A 1 273 ? 37.534 13.253 -55.685 1.00 89.75 273 VAL A O 1
ATOM 2131 N N . SER A 1 274 ? 37.030 15.440 -55.643 1.00 92.25 274 SER A N 1
ATOM 2132 C CA . SER A 1 274 ? 37.786 15.758 -56.859 1.00 92.25 274 SER A CA 1
ATOM 2133 C C . SER A 1 274 ? 39.290 15.500 -56.685 1.00 92.25 274 SER A C 1
ATOM 2135 O O . SER A 1 274 ? 39.916 14.873 -57.546 1.00 92.25 274 SER A O 1
ATOM 2137 N N . ALA A 1 275 ? 39.861 15.864 -55.533 1.00 91.56 275 ALA A N 1
ATOM 2138 C CA . ALA A 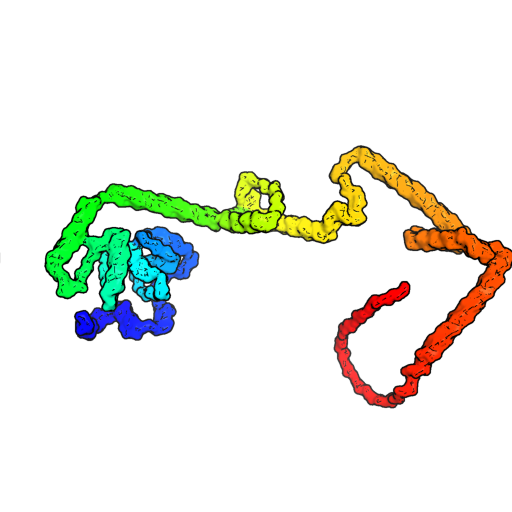1 275 ? 41.254 15.589 -55.191 1.00 91.56 275 ALA A CA 1
ATOM 2139 C C . ALA A 1 275 ? 41.544 14.081 -55.071 1.00 91.56 275 ALA A C 1
ATOM 2141 O O . ALA A 1 275 ? 42.597 13.605 -55.519 1.00 91.56 275 ALA A O 1
ATOM 2142 N N . ALA A 1 276 ? 40.609 13.310 -54.509 1.00 90.62 276 ALA A N 1
ATOM 2143 C CA . ALA A 1 276 ? 40.714 11.858 -54.405 1.00 90.62 276 ALA A CA 1
ATOM 2144 C C . ALA A 1 276 ? 40.669 11.186 -55.786 1.00 90.62 276 ALA A C 1
ATOM 2146 O O . ALA A 1 276 ? 41.533 10.363 -56.089 1.00 90.62 276 ALA A O 1
ATOM 2147 N N . LEU A 1 277 ? 39.737 11.584 -56.659 1.00 91.62 277 LEU A N 1
ATOM 2148 C CA . LEU A 1 277 ? 39.661 11.095 -58.041 1.00 91.62 277 LEU A CA 1
ATOM 2149 C C . LEU A 1 277 ? 40.939 11.421 -58.828 1.00 91.62 277 LEU A C 1
ATOM 2151 O O . LEU A 1 277 ? 41.504 10.549 -59.496 1.00 91.62 277 LEU A O 1
ATOM 2155 N N . ALA A 1 278 ? 41.457 12.644 -58.693 1.00 91.81 278 ALA A N 1
ATOM 2156 C CA . ALA A 1 278 ? 42.717 13.044 -59.314 1.00 91.81 278 ALA A CA 1
ATOM 2157 C C . ALA A 1 278 ? 43.911 12.222 -58.792 1.00 91.81 278 ALA A C 1
ATOM 2159 O O . ALA A 1 278 ? 44.834 11.907 -59.542 1.00 91.81 278 ALA A O 1
ATOM 2160 N N . SER A 1 279 ? 43.912 11.840 -57.516 1.00 91.06 279 SER A N 1
ATOM 2161 C CA . SER A 1 279 ? 44.964 10.998 -56.931 1.00 91.06 279 SER A CA 1
ATOM 2162 C C . SER A 1 279 ? 44.846 9.533 -57.362 1.00 91.06 279 SER A C 1
ATOM 2164 O O . SER A 1 279 ? 45.856 8.909 -57.682 1.00 91.06 279 SER A O 1
ATOM 2166 N N . LEU A 1 280 ? 43.626 8.998 -57.457 1.00 88.88 280 LEU A N 1
ATOM 2167 C CA . LEU A 1 280 ? 43.365 7.644 -57.954 1.00 88.88 280 LEU A CA 1
ATOM 2168 C C . LEU A 1 280 ? 43.741 7.491 -59.429 1.00 88.88 280 LEU A C 1
ATOM 2170 O O . LEU A 1 280 ? 44.327 6.476 -59.799 1.00 88.88 280 LEU A O 1
ATOM 2174 N N . SER A 1 281 ? 43.464 8.500 -60.261 1.00 89.81 281 SER A N 1
ATOM 2175 C CA . SER A 1 281 ? 43.881 8.486 -61.669 1.00 89.81 281 SER A CA 1
ATOM 2176 C C . SER A 1 281 ? 45.407 8.437 -61.806 1.00 89.81 281 SER A C 1
ATOM 2178 O O . SER A 1 281 ? 45.926 7.582 -62.517 1.00 89.81 281 SER A O 1
ATOM 2180 N N . ARG A 1 282 ? 46.135 9.262 -61.039 1.00 89.31 282 ARG A N 1
ATOM 2181 C CA . ARG A 1 282 ? 47.606 9.242 -60.992 1.00 89.31 282 ARG A CA 1
ATOM 2182 C C . ARG A 1 282 ? 48.154 7.906 -60.499 1.00 89.31 282 ARG A C 1
ATOM 2184 O O . ARG A 1 282 ? 49.089 7.381 -61.096 1.00 89.31 282 ARG A O 1
ATOM 2191 N N . LEU A 1 283 ? 47.565 7.345 -59.442 1.00 87.94 283 LEU A N 1
ATOM 2192 C CA . LEU A 1 283 ? 47.955 6.039 -58.912 1.00 87.94 283 LEU A CA 1
ATOM 2193 C C . LEU A 1 283 ? 47.754 4.932 -59.949 1.00 87.94 283 LEU A C 1
ATOM 2195 O O . LEU A 1 283 ? 48.619 4.074 -60.093 1.00 87.94 283 LEU A O 1
ATOM 2199 N N . ARG A 1 284 ? 46.636 4.963 -60.679 1.00 87.94 284 ARG A N 1
ATOM 2200 C CA . ARG A 1 284 ? 46.348 4.001 -61.742 1.00 87.94 284 ARG A CA 1
ATOM 2201 C C . ARG A 1 284 ? 47.388 4.076 -62.854 1.00 87.94 284 ARG A C 1
ATOM 2203 O O . ARG A 1 284 ? 47.971 3.048 -63.175 1.00 87.94 284 ARG A O 1
ATOM 2210 N N . THR A 1 285 ? 47.661 5.268 -63.386 1.00 88.38 285 THR A N 1
ATOM 2211 C CA . THR A 1 285 ? 48.670 5.444 -64.442 1.00 88.38 285 THR A CA 1
ATOM 2212 C C . THR A 1 285 ? 50.046 4.975 -63.971 1.00 88.38 285 THR A C 1
ATOM 2214 O O . THR A 1 285 ? 50.690 4.180 -64.647 1.00 88.38 285 THR A O 1
ATOM 2217 N N . ALA A 1 286 ? 50.465 5.373 -62.764 1.00 87.19 286 ALA A N 1
ATOM 2218 C CA . ALA A 1 286 ? 51.749 4.962 -62.201 1.00 87.19 286 ALA A CA 1
ATOM 2219 C C . ALA A 1 286 ? 51.844 3.441 -61.980 1.00 87.19 286 ALA A C 1
ATOM 2221 O O . ALA A 1 286 ? 52.891 2.844 -62.223 1.00 87.19 286 ALA A O 1
ATOM 2222 N N . ALA A 1 287 ? 50.759 2.799 -61.535 1.00 86.06 287 ALA A N 1
ATOM 2223 C CA . ALA A 1 287 ? 50.711 1.353 -61.356 1.00 86.06 287 ALA A CA 1
ATOM 2224 C C . ALA A 1 287 ? 50.750 0.601 -62.693 1.00 86.06 287 ALA A C 1
ATOM 2226 O O . ALA A 1 287 ? 51.438 -0.413 -62.793 1.00 86.06 287 ALA A O 1
ATOM 2227 N N . GLU A 1 288 ? 50.049 1.095 -63.717 1.00 85.88 288 GLU A N 1
ATOM 2228 C CA . GLU A 1 288 ? 50.073 0.532 -65.071 1.00 85.88 288 GLU A CA 1
ATOM 2229 C C . GLU A 1 288 ? 51.465 0.666 -65.708 1.00 85.88 288 GLU A C 1
ATOM 2231 O O . GLU A 1 288 ? 51.966 -0.302 -66.283 1.00 85.88 288 GLU A O 1
ATOM 2236 N N . ASP A 1 289 ? 52.127 1.817 -65.557 1.00 85.75 289 ASP A N 1
ATOM 2237 C CA . ASP A 1 289 ? 53.480 2.045 -66.075 1.00 85.75 289 ASP A CA 1
ATOM 2238 C C . ASP A 1 289 ? 54.524 1.184 -65.357 1.00 85.75 289 ASP A C 1
ATOM 2240 O O . ASP A 1 289 ? 55.361 0.555 -66.007 1.00 85.75 289 ASP A O 1
ATOM 2244 N N . ALA A 1 290 ? 54.441 1.079 -64.029 1.00 84.00 290 ALA A N 1
ATOM 2245 C CA . ALA A 1 290 ? 55.322 0.211 -63.256 1.00 84.00 290 ALA A CA 1
ATOM 2246 C C . ALA A 1 290 ? 55.083 -1.276 -63.567 1.00 84.00 290 ALA A C 1
ATOM 2248 O O . ALA A 1 290 ? 56.038 -2.035 -63.717 1.00 84.00 290 ALA A O 1
ATOM 2249 N N . ALA A 1 291 ? 53.827 -1.705 -63.729 1.00 84.44 291 ALA A N 1
ATOM 2250 C CA . ALA A 1 291 ? 53.516 -3.068 -64.153 1.00 84.44 291 ALA A CA 1
ATOM 2251 C C . ALA A 1 291 ? 54.074 -3.361 -65.555 1.00 84.44 291 ALA A C 1
ATOM 2253 O O . ALA A 1 291 ? 54.684 -4.411 -65.750 1.00 84.44 291 ALA A O 1
ATOM 2254 N N . ARG A 1 292 ? 53.949 -2.416 -66.500 1.00 83.06 292 ARG A N 1
ATOM 2255 C CA . ARG A 1 292 ? 54.505 -2.540 -67.857 1.00 83.06 292 ARG A CA 1
ATOM 2256 C C . ARG A 1 292 ? 56.032 -2.623 -67.842 1.00 83.06 292 ARG A C 1
ATOM 2258 O O . ARG A 1 292 ? 56.586 -3.490 -68.510 1.00 83.06 292 ARG A O 1
ATOM 2265 N N . ALA A 1 293 ? 56.703 -1.778 -67.057 1.00 81.81 293 ALA A N 1
ATOM 2266 C CA . ALA A 1 293 ? 58.160 -1.793 -66.912 1.00 81.81 293 ALA A CA 1
ATOM 2267 C C . ALA A 1 293 ? 58.686 -3.110 -66.312 1.00 81.81 293 ALA A C 1
ATOM 2269 O O . ALA A 1 293 ? 59.772 -3.559 -66.664 1.00 81.81 293 ALA A O 1
ATOM 2270 N N . LEU A 1 294 ? 57.902 -3.750 -65.439 1.00 80.81 294 LEU A N 1
ATOM 2271 C CA . LEU A 1 294 ? 58.244 -5.020 -64.791 1.00 80.81 294 LEU A CA 1
ATOM 2272 C C . LEU A 1 294 ? 57.748 -6.261 -65.554 1.00 80.81 294 LEU A C 1
ATOM 2274 O O . LEU A 1 294 ? 57.916 -7.378 -65.066 1.00 80.81 294 LEU A O 1
ATOM 2278 N N . GLY A 1 295 ? 57.103 -6.091 -66.715 1.00 80.31 295 GLY A N 1
ATOM 2279 C CA . GLY A 1 295 ? 56.526 -7.197 -67.489 1.00 80.31 295 GLY A CA 1
ATOM 2280 C C . GLY A 1 295 ? 55.362 -7.917 -66.791 1.00 80.31 295 GLY A C 1
ATOM 2281 O O . GLY A 1 295 ? 55.078 -9.076 -67.090 1.00 80.31 295 GLY A O 1
ATOM 2282 N N . LEU A 1 296 ? 54.693 -7.260 -65.840 1.00 82.00 296 LEU A N 1
ATOM 2283 C CA . LEU A 1 296 ? 53.564 -7.805 -65.087 1.00 82.00 296 LEU A CA 1
ATOM 2284 C C . LEU A 1 296 ? 52.232 -7.490 -65.785 1.00 82.00 296 LEU A C 1
ATOM 2286 O O . LEU A 1 296 ? 52.062 -6.438 -66.398 1.00 82.00 296 LEU A O 1
ATOM 2290 N N . GLY A 1 297 ? 51.249 -8.384 -65.643 1.00 77.81 297 GLY A N 1
ATOM 2291 C CA . GLY A 1 297 ? 49.890 -8.145 -66.139 1.00 77.81 297 GLY A CA 1
ATOM 2292 C C . GLY A 1 297 ? 49.222 -6.944 -65.454 1.00 77.81 297 GLY A C 1
ATOM 2293 O O . GLY A 1 297 ? 49.298 -6.800 -64.234 1.00 77.81 297 GLY A O 1
ATOM 2294 N N . THR A 1 298 ? 48.541 -6.106 -66.239 1.00 73.94 298 THR A N 1
ATOM 2295 C CA . THR A 1 298 ? 47.901 -4.846 -65.807 1.00 73.94 298 THR A CA 1
ATOM 2296 C C . THR A 1 298 ? 46.431 -4.997 -65.394 1.00 73.94 298 THR A C 1
ATOM 2298 O O . THR A 1 298 ? 45.763 -4.008 -65.107 1.00 73.94 298 THR A O 1
ATOM 2301 N N . SER A 1 299 ? 45.897 -6.221 -65.366 1.00 72.56 299 SER A N 1
ATOM 2302 C CA . SER A 1 299 ? 44.462 -6.474 -65.176 1.00 72.56 299 SER A CA 1
ATOM 2303 C C . SER A 1 299 ? 43.978 -6.399 -63.723 1.00 72.56 299 SER A C 1
ATOM 2305 O O . SER A 1 299 ? 42.780 -6.250 -63.502 1.00 72.56 299 SER A O 1
ATOM 2307 N N . ASP A 1 300 ? 44.869 -6.510 -62.731 1.00 76.69 300 ASP A N 1
ATOM 2308 C CA . ASP A 1 300 ? 44.512 -6.486 -61.304 1.00 76.69 300 ASP A CA 1
ATOM 2309 C C . ASP A 1 300 ? 45.025 -5.211 -60.615 1.00 76.69 300 ASP A C 1
ATOM 2311 O O . ASP A 1 300 ? 46.214 -5.074 -60.324 1.00 76.69 300 ASP A O 1
ATOM 2315 N N . LEU A 1 301 ? 44.097 -4.292 -60.331 1.00 78.38 301 LEU A N 1
ATOM 2316 C CA . LEU A 1 301 ? 44.328 -3.042 -59.595 1.00 78.38 301 LEU A CA 1
ATOM 2317 C C . LEU A 1 301 ? 43.807 -3.110 -58.146 1.00 78.38 301 LEU A C 1
ATOM 2319 O O . LEU A 1 301 ? 43.502 -2.083 -57.538 1.00 78.38 301 LEU A O 1
ATOM 2323 N N . SER A 1 302 ? 43.681 -4.306 -57.565 1.00 83.38 302 SER A N 1
ATOM 2324 C CA . SER A 1 302 ? 43.289 -4.452 -56.162 1.00 83.38 302 SER A CA 1
ATOM 2325 C C . SER A 1 302 ? 44.295 -3.786 -55.211 1.00 83.38 302 SER A C 1
ATOM 2327 O O . SER A 1 302 ? 45.508 -3.774 -55.432 1.00 83.38 302 SER A O 1
ATOM 2329 N N . LEU A 1 303 ? 43.808 -3.265 -54.079 1.00 79.62 303 LEU A N 1
ATOM 2330 C CA . LEU A 1 303 ? 44.643 -2.557 -53.098 1.00 79.62 303 LEU A CA 1
ATOM 2331 C C . LEU A 1 303 ? 45.774 -3.436 -52.530 1.00 79.62 303 LEU A C 1
ATOM 2333 O O . LEU A 1 303 ? 46.867 -2.949 -52.234 1.00 79.62 303 LEU A O 1
ATOM 2337 N N . ARG A 1 304 ? 45.541 -4.751 -52.427 1.00 80.19 304 ARG A N 1
ATOM 2338 C CA . ARG A 1 304 ? 46.566 -5.732 -52.045 1.00 80.19 304 ARG A CA 1
ATOM 2339 C C . ARG A 1 304 ? 47.683 -5.805 -53.089 1.00 80.19 304 ARG A C 1
ATOM 2341 O O . ARG A 1 304 ? 48.854 -5.768 -52.712 1.00 80.19 304 ARG A O 1
ATOM 2348 N N . ARG A 1 305 ? 47.332 -5.872 -54.377 1.00 80.25 305 ARG A N 1
ATOM 2349 C CA . ARG A 1 305 ? 48.287 -5.931 -55.490 1.00 80.25 305 ARG A CA 1
ATOM 2350 C C . ARG A 1 305 ? 49.087 -4.638 -55.621 1.00 80.25 305 ARG A C 1
ATOM 2352 O O . ARG A 1 305 ? 50.306 -4.699 -55.744 1.00 80.25 305 ARG A O 1
ATOM 2359 N N . LEU A 1 306 ? 48.433 -3.483 -55.490 1.00 84.62 306 LEU A N 1
ATOM 2360 C CA . LEU A 1 306 ? 49.091 -2.171 -55.501 1.00 84.62 306 LEU A CA 1
ATOM 2361 C C . LEU A 1 306 ? 50.111 -2.024 -54.363 1.00 84.62 306 LEU A C 1
ATOM 2363 O O . LEU A 1 306 ? 51.219 -1.543 -54.589 1.00 84.62 306 LEU A O 1
ATOM 2367 N N . ARG A 1 307 ? 49.790 -2.499 -53.149 1.00 84.94 307 ARG A N 1
ATOM 2368 C CA . ARG A 1 307 ? 50.753 -2.526 -52.032 1.00 84.94 307 ARG A CA 1
ATOM 2369 C C . ARG A 1 307 ? 51.951 -3.427 -52.323 1.00 84.94 307 ARG A C 1
ATOM 2371 O O . ARG A 1 307 ? 53.079 -3.027 -52.059 1.00 84.94 307 ARG A O 1
ATOM 2378 N N . GLN A 1 308 ? 51.722 -4.617 -52.876 1.00 82.25 308 GLN A N 1
ATOM 2379 C CA . GLN A 1 308 ? 52.805 -5.530 -53.259 1.00 82.25 308 GLN A CA 1
ATOM 2380 C C . GLN A 1 308 ? 53.705 -4.928 -54.342 1.00 82.25 308 GLN A C 1
ATOM 2382 O O . GLN A 1 308 ? 54.923 -5.032 -54.238 1.00 82.25 308 GLN A O 1
ATOM 2387 N N . LEU A 1 309 ? 53.116 -4.273 -55.345 1.00 84.12 309 LEU A N 1
ATOM 2388 C CA . LEU A 1 309 ? 53.852 -3.604 -56.413 1.00 84.12 309 LEU A CA 1
ATOM 2389 C C . LEU A 1 309 ? 54.673 -2.428 -55.869 1.00 84.12 309 LEU A C 1
ATOM 2391 O O . LEU A 1 309 ? 55.840 -2.302 -56.214 1.00 84.12 309 LEU A O 1
ATOM 2395 N N . ASN A 1 310 ? 54.122 -1.638 -54.943 1.00 85.69 310 ASN A N 1
ATOM 2396 C CA . ASN A 1 310 ? 54.871 -0.576 -54.269 1.00 85.69 310 ASN A CA 1
ATOM 2397 C C . ASN A 1 310 ? 56.058 -1.122 -53.453 1.00 85.69 310 ASN A C 1
ATOM 2399 O O . ASN A 1 310 ? 57.158 -0.580 -53.519 1.00 85.69 310 ASN A O 1
ATOM 2403 N N . ILE A 1 311 ? 55.863 -2.225 -52.719 1.00 84.62 311 ILE A N 1
ATOM 2404 C CA . ILE A 1 311 ? 56.952 -2.890 -51.987 1.00 84.62 311 ILE A CA 1
ATOM 2405 C C . ILE A 1 311 ? 58.025 -3.380 -52.965 1.00 84.62 311 ILE A C 1
ATOM 2407 O O . ILE A 1 311 ? 59.205 -3.151 -52.724 1.00 84.62 311 ILE A O 1
ATOM 2411 N N . LEU A 1 312 ? 57.630 -4.013 -54.074 1.00 81.12 312 LEU A N 1
ATOM 2412 C CA . LEU A 1 312 ? 58.550 -4.502 -55.100 1.00 81.12 312 LEU A CA 1
ATOM 2413 C C . LEU A 1 312 ? 59.363 -3.359 -55.723 1.00 81.12 312 LEU A C 1
ATOM 2415 O O . LEU A 1 312 ? 60.589 -3.436 -55.740 1.00 81.12 312 LEU A O 1
ATOM 2419 N N . CYS A 1 313 ? 58.707 -2.279 -56.159 1.00 82.25 313 CYS A N 1
ATOM 2420 C CA . CYS A 1 313 ? 59.379 -1.079 -56.661 1.00 82.25 313 CYS A CA 1
ATOM 2421 C C . CYS A 1 313 ? 60.338 -0.496 -55.613 1.00 82.25 313 CYS A C 1
ATOM 2423 O O . CYS A 1 313 ? 61.473 -0.159 -55.936 1.00 82.25 313 CYS A O 1
ATOM 2425 N N . GLY A 1 314 ? 59.926 -0.446 -54.343 1.00 82.62 314 GLY A N 1
ATOM 2426 C CA . GLY A 1 314 ? 60.772 0.015 -53.243 1.00 82.62 314 GLY A CA 1
ATOM 2427 C C . GLY A 1 314 ? 62.008 -0.859 -52.997 1.00 82.62 314 GLY A C 1
ATOM 2428 O O . GLY A 1 314 ? 63.049 -0.333 -52.616 1.00 82.62 314 GLY A O 1
ATOM 2429 N N . GLN A 1 315 ? 61.931 -2.174 -53.227 1.00 79.44 315 GLN A N 1
ATOM 2430 C CA . GLN A 1 315 ? 63.098 -3.064 -53.145 1.00 79.44 315 GLN A CA 1
ATOM 2431 C C . GLN A 1 315 ? 64.008 -2.930 -54.371 1.00 79.44 315 GLN A C 1
ATOM 2433 O O . GLN A 1 315 ? 65.224 -2.948 -54.218 1.00 79.44 315 GLN A O 1
ATOM 2438 N N . LEU A 1 316 ? 63.438 -2.758 -55.567 1.00 72.94 316 LEU A N 1
ATOM 2439 C CA . LEU A 1 316 ? 64.199 -2.579 -56.809 1.00 72.94 316 LEU A CA 1
ATOM 2440 C C . LEU A 1 316 ? 64.966 -1.256 -56.847 1.00 72.94 316 LEU A C 1
ATOM 2442 O O . LEU A 1 316 ? 66.032 -1.194 -57.440 1.00 72.94 316 LEU A O 1
ATOM 2446 N N . LEU A 1 317 ? 64.461 -0.218 -56.178 1.00 76.44 317 LEU A N 1
ATOM 2447 C CA . LEU A 1 317 ? 65.149 1.068 -56.039 1.00 76.44 317 LEU A CA 1
ATOM 2448 C C . LEU A 1 317 ? 66.292 1.042 -55.008 1.00 76.44 317 LEU A C 1
ATOM 2450 O O . LEU A 1 317 ? 66.978 2.051 -54.837 1.00 76.44 317 LEU A O 1
ATOM 2454 N N . LYS A 1 318 ? 66.526 -0.081 -54.312 1.00 79.31 318 LYS A N 1
ATOM 2455 C CA . LYS A 1 318 ? 67.680 -0.212 -53.416 1.00 79.31 318 LYS A CA 1
ATOM 2456 C C . LYS A 1 318 ? 68.965 -0.411 -54.229 1.00 79.31 318 LYS A C 1
ATOM 2458 O O . LYS A 1 318 ? 68.988 -1.247 -55.133 1.00 79.31 318 LYS A O 1
ATOM 2463 N N . PRO A 1 319 ? 70.065 0.276 -53.871 1.00 67.25 319 PRO A N 1
ATOM 2464 C CA . PRO A 1 319 ? 71.315 0.233 -54.634 1.00 67.25 319 PRO A CA 1
ATOM 2465 C C . PRO A 1 319 ? 71.911 -1.181 -54.748 1.00 67.25 319 PRO A C 1
ATOM 2467 O O . PRO A 1 319 ? 72.489 -1.521 -55.776 1.00 67.25 319 PRO A O 1
ATOM 2470 N N . GLU A 1 320 ? 71.705 -2.027 -53.736 1.00 67.75 320 GLU A N 1
ATOM 2471 C CA . GLU A 1 320 ? 72.150 -3.429 -53.716 1.00 67.75 320 GLU A CA 1
ATOM 2472 C C . GLU A 1 320 ? 71.420 -4.303 -54.750 1.00 67.75 320 GLU A C 1
ATOM 2474 O O . GLU A 1 320 ? 72.035 -5.153 -55.386 1.00 67.75 320 GLU A O 1
ATOM 2479 N N . ALA A 1 321 ? 70.122 -4.065 -54.971 1.00 60.50 321 ALA A N 1
ATOM 2480 C CA . ALA A 1 321 ? 69.326 -4.812 -55.945 1.00 60.50 321 ALA A CA 1
ATOM 2481 C C . ALA A 1 321 ? 69.631 -4.372 -57.387 1.00 60.50 321 ALA A C 1
ATOM 2483 O O . ALA A 1 321 ? 69.7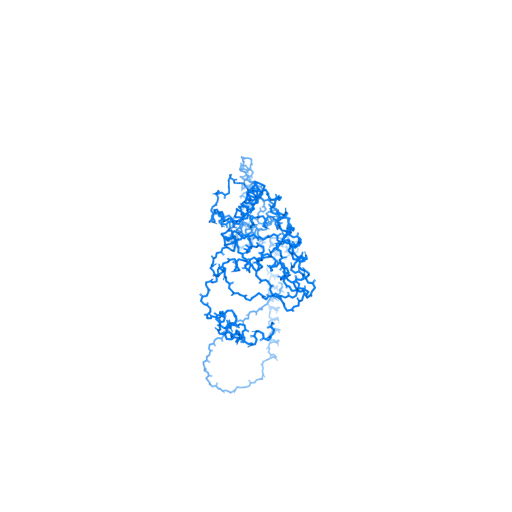32 -5.209 -58.287 1.00 60.50 321 ALA A O 1
ATOM 2484 N N . CYS A 1 322 ? 69.850 -3.069 -57.605 1.00 59.53 322 CYS A N 1
ATOM 2485 C CA . CYS A 1 322 ? 70.258 -2.536 -58.907 1.00 59.53 322 CYS A CA 1
ATOM 2486 C C . CYS A 1 322 ? 71.609 -3.093 -59.383 1.00 59.53 322 CYS A C 1
ATOM 2488 O O . CYS A 1 322 ? 71.786 -3.320 -60.579 1.00 59.53 322 CYS A O 1
ATOM 2490 N N . ALA A 1 323 ? 72.542 -3.351 -58.459 1.00 60.34 323 ALA A N 1
ATOM 2491 C CA . ALA A 1 323 ? 73.855 -3.915 -58.771 1.00 60.34 323 ALA A CA 1
ATOM 2492 C C . ALA A 1 323 ? 73.794 -5.361 -59.304 1.00 60.34 323 ALA A C 1
ATOM 2494 O O . ALA A 1 323 ? 74.720 -5.796 -59.984 1.00 60.34 323 ALA A O 1
ATOM 2495 N N . TRP A 1 324 ? 72.720 -6.105 -59.018 1.00 60.31 324 TRP A N 1
ATOM 2496 C CA . TRP A 1 324 ? 72.551 -7.499 -59.448 1.00 60.31 324 TRP A CA 1
ATOM 2497 C C . TRP A 1 324 ? 71.647 -7.655 -60.674 1.00 60.31 324 TRP A C 1
ATOM 2499 O O . TRP A 1 324 ? 71.860 -8.559 -61.478 1.00 60.31 324 TRP A O 1
ATOM 2509 N N . ALA A 1 325 ? 70.641 -6.789 -60.823 1.00 58.00 325 ALA A N 1
ATOM 2510 C CA . ALA A 1 325 ? 69.580 -6.966 -61.816 1.00 58.00 325 ALA A CA 1
ATOM 2511 C C . ALA A 1 325 ? 69.871 -6.351 -63.199 1.00 58.00 325 ALA A C 1
ATOM 2513 O O . ALA A 1 325 ? 69.272 -6.784 -64.178 1.00 58.00 325 ALA A O 1
ATOM 2514 N N . PHE A 1 326 ? 70.764 -5.360 -63.294 1.00 59.69 326 PHE A N 1
ATOM 2515 C CA . PHE A 1 326 ? 70.973 -4.562 -64.514 1.00 59.69 326 PHE A CA 1
ATOM 2516 C C . PHE A 1 326 ? 72.363 -4.617 -65.201 1.00 59.69 326 PHE A C 1
ATOM 2518 O O . PHE A 1 326 ? 72.496 -3.970 -66.239 1.00 59.69 326 PHE A O 1
ATOM 2525 N N . PRO A 1 327 ? 73.399 -5.347 -64.728 1.00 64.50 327 PRO A N 1
ATOM 2526 C CA . PRO A 1 327 ? 74.599 -5.600 -65.541 1.00 64.50 327 PRO A CA 1
ATOM 2527 C C . PRO A 1 327 ? 74.339 -6.562 -66.719 1.00 64.50 327 PRO A C 1
ATOM 2529 O O . PRO A 1 327 ? 73.457 -7.420 -66.636 1.00 64.50 327 PRO A O 1
ATOM 2532 N N . ASP A 1 328 ? 75.177 -6.518 -67.765 1.00 57.16 328 ASP A N 1
ATOM 2533 C CA . ASP A 1 328 ? 75.126 -7.433 -68.931 1.00 57.16 328 ASP A CA 1
ATOM 2534 C C . ASP A 1 328 ? 75.308 -8.928 -68.568 1.00 57.16 328 ASP A C 1
ATOM 2536 O O . ASP A 1 328 ? 75.018 -9.816 -69.367 1.00 57.16 328 ASP A O 1
ATOM 2540 N N . THR A 1 329 ? 75.760 -9.232 -67.345 1.00 58.16 329 THR A N 1
ATOM 2541 C CA . THR A 1 329 ? 75.904 -10.592 -66.788 1.00 58.16 329 THR A CA 1
ATOM 2542 C C . THR A 1 329 ? 74.697 -11.062 -65.965 1.00 58.16 329 THR A C 1
ATOM 2544 O O . THR A 1 329 ? 74.704 -12.180 -65.450 1.00 58.16 329 THR A O 1
ATOM 2547 N N . SER A 1 330 ? 73.643 -10.248 -65.847 1.00 60.38 330 SER A N 1
ATOM 2548 C CA . SER A 1 330 ? 72.442 -10.514 -65.032 1.00 60.38 330 SER A CA 1
ATOM 2549 C C . SER A 1 330 ? 71.775 -11.868 -65.316 1.00 60.38 330 SER A C 1
ATOM 2551 O O . SER A 1 330 ? 71.353 -12.545 -64.378 1.00 60.38 330 SER A O 1
ATOM 2553 N N . GLN A 1 331 ? 71.752 -12.320 -66.576 1.00 60.69 331 GLN A N 1
ATOM 2554 C CA . GLN A 1 331 ? 71.202 -13.627 -66.961 1.00 60.69 331 GLN A CA 1
ATOM 2555 C C . GLN A 1 331 ? 71.993 -14.802 -66.352 1.00 60.69 331 GLN A C 1
ATOM 2557 O O . GLN A 1 331 ? 71.405 -15.748 -65.835 1.00 60.69 331 GLN A O 1
ATOM 2562 N N . GLN A 1 332 ? 73.329 -14.723 -66.353 1.00 62.72 332 GLN A N 1
ATOM 2563 C CA . GLN A 1 332 ? 74.197 -15.773 -65.804 1.00 62.72 332 GLN A CA 1
ATOM 2564 C C . GLN A 1 332 ? 74.111 -15.837 -64.276 1.00 62.72 332 GLN A C 1
ATOM 2566 O O . GLN A 1 332 ? 74.138 -16.922 -63.696 1.00 62.72 332 GLN A O 1
ATOM 2571 N N . THR A 1 333 ? 73.966 -14.682 -63.625 1.00 63.12 333 THR A N 1
ATOM 2572 C CA . THR A 1 333 ? 73.770 -14.584 -62.172 1.00 63.12 333 THR A CA 1
ATOM 2573 C C . THR A 1 333 ? 72.396 -15.115 -61.746 1.00 63.12 333 THR A C 1
ATOM 2575 O O . THR A 1 333 ? 72.260 -15.710 -60.679 1.00 63.12 333 THR A O 1
ATOM 2578 N N . LEU A 1 334 ? 71.366 -14.938 -62.581 1.00 64.56 334 LEU A N 1
ATOM 2579 C CA . LEU A 1 334 ? 70.041 -15.518 -62.351 1.00 64.56 334 LEU A CA 1
ATOM 2580 C C . LEU A 1 334 ? 70.080 -17.050 -62.454 1.00 64.56 334 LEU A C 1
ATOM 2582 O O . LEU A 1 334 ? 69.543 -17.738 -61.585 1.00 64.56 334 LEU A O 1
ATOM 2586 N N . ASP A 1 335 ? 70.737 -17.579 -63.487 1.00 68.00 335 ASP A N 1
ATOM 2587 C CA . ASP A 1 335 ? 70.842 -19.021 -63.714 1.00 68.00 335 ASP A CA 1
ATOM 2588 C C . ASP A 1 335 ? 71.651 -19.721 -62.611 1.00 68.00 335 ASP A C 1
ATOM 2590 O O . ASP A 1 335 ? 71.260 -20.799 -62.150 1.00 68.00 335 ASP A O 1
ATOM 2594 N N . SER A 1 336 ? 72.727 -19.097 -62.113 1.00 67.50 336 SER A N 1
ATOM 2595 C CA . SER A 1 336 ? 73.509 -19.637 -60.994 1.00 67.50 336 SER A CA 1
ATOM 2596 C C . SER A 1 336 ? 72.709 -19.672 -59.687 1.00 67.50 336 SER A C 1
ATOM 2598 O O . SER A 1 336 ? 72.710 -20.690 -58.994 1.00 67.50 336 SER A O 1
ATOM 2600 N N . LEU A 1 337 ? 71.947 -18.617 -59.384 1.00 64.44 337 LEU A N 1
ATOM 2601 C CA . LEU A 1 337 ? 71.093 -18.556 -58.194 1.00 64.44 337 LEU A CA 1
ATOM 2602 C C . LEU A 1 337 ? 69.895 -19.510 -58.276 1.00 64.44 337 LEU A C 1
ATOM 2604 O O . LEU A 1 337 ? 69.495 -20.092 -57.266 1.00 64.44 337 LEU A O 1
ATOM 2608 N N . LEU A 1 338 ? 69.312 -19.711 -59.463 1.00 69.81 338 LEU A N 1
ATOM 2609 C CA . LEU A 1 338 ? 68.262 -20.713 -59.668 1.00 69.81 338 LEU A CA 1
ATOM 2610 C C . LEU A 1 338 ? 68.804 -22.136 -59.501 1.00 69.81 338 LEU A C 1
ATOM 2612 O O . LEU A 1 338 ? 68.130 -22.972 -58.892 1.00 69.81 338 LEU A O 1
ATOM 2616 N N . ALA A 1 339 ? 70.020 -22.409 -59.981 1.00 69.81 339 ALA A N 1
ATOM 2617 C CA . ALA A 1 339 ? 70.696 -23.681 -59.751 1.00 69.81 339 ALA A CA 1
ATOM 2618 C C . ALA A 1 339 ? 70.963 -23.915 -58.253 1.00 69.81 339 ALA A C 1
ATOM 2620 O O . ALA A 1 339 ? 70.670 -24.995 -57.735 1.00 69.81 339 ALA A O 1
ATOM 2621 N N . GLU A 1 340 ? 71.418 -22.888 -57.534 1.00 69.94 340 GLU A N 1
ATOM 2622 C CA . GLU A 1 340 ? 71.687 -22.951 -56.095 1.00 69.94 340 GLU A CA 1
ATOM 2623 C C . GLU A 1 340 ? 70.398 -23.112 -55.267 1.00 69.94 340 GLU A C 1
ATOM 2625 O O . GLU A 1 340 ? 70.327 -23.951 -54.366 1.00 69.94 340 GLU A O 1
ATOM 2630 N N . LYS A 1 341 ? 69.316 -22.411 -55.635 1.00 71.00 341 LYS A N 1
ATOM 2631 C CA . LYS A 1 341 ? 67.980 -22.595 -55.047 1.00 71.00 341 LYS A CA 1
ATOM 2632 C C . LYS A 1 341 ? 67.462 -24.015 -55.265 1.00 71.00 341 LYS A C 1
ATOM 2634 O O . LYS A 1 341 ? 66.937 -24.619 -54.330 1.00 71.00 341 LYS A O 1
ATOM 2639 N N . ASN A 1 342 ? 67.572 -24.546 -56.481 1.00 72.00 342 ASN A N 1
ATOM 2640 C CA . ASN A 1 342 ? 67.113 -25.900 -56.789 1.00 72.00 342 ASN A CA 1
ATOM 2641 C C . ASN A 1 342 ? 67.916 -26.942 -55.997 1.00 72.00 342 ASN A C 1
ATOM 2643 O O . ASN A 1 342 ? 67.320 -27.870 -55.447 1.00 72.00 342 ASN A O 1
ATOM 2647 N N . ALA A 1 343 ? 69.229 -26.743 -55.849 1.00 69.50 343 ALA A N 1
ATOM 2648 C CA . ALA A 1 343 ? 70.084 -27.573 -55.006 1.00 69.50 343 ALA A CA 1
ATOM 2649 C C . ALA A 1 343 ? 69.687 -27.496 -53.520 1.00 69.50 343 ALA A C 1
ATOM 2651 O O . ALA A 1 343 ? 69.556 -28.526 -52.860 1.00 69.50 343 ALA A O 1
ATOM 2652 N N . TYR A 1 344 ? 69.400 -26.300 -53.002 1.00 70.31 344 TYR A N 1
ATOM 2653 C CA . TYR A 1 344 ? 68.960 -26.107 -51.619 1.00 70.31 344 TYR A CA 1
ATOM 2654 C C . TYR A 1 344 ? 67.566 -26.704 -51.351 1.00 70.31 344 TYR A C 1
ATOM 2656 O O . TYR A 1 344 ? 67.340 -27.362 -50.333 1.00 70.31 344 TYR A O 1
ATOM 2664 N N . CYS A 1 345 ? 66.619 -26.541 -52.279 1.00 66.31 345 CYS A N 1
ATOM 2665 C CA . CYS A 1 345 ? 65.296 -27.162 -52.201 1.00 66.31 345 CYS A CA 1
ATOM 2666 C C . CYS A 1 345 ? 65.375 -28.695 -52.271 1.00 66.31 345 CYS A C 1
ATOM 2668 O O . CYS A 1 345 ? 64.655 -29.370 -51.528 1.00 66.31 345 CYS A O 1
ATOM 2670 N N . ALA A 1 346 ? 66.261 -29.247 -53.105 1.00 68.75 346 ALA A N 1
ATOM 2671 C CA . ALA A 1 346 ? 66.535 -30.682 -53.168 1.00 68.75 346 ALA A CA 1
ATOM 2672 C C . ALA A 1 346 ? 67.164 -31.198 -51.860 1.00 68.75 346 ALA A C 1
ATOM 2674 O O . ALA A 1 346 ? 66.707 -32.199 -51.310 1.00 68.75 346 ALA A O 1
ATOM 2675 N N . ALA A 1 347 ? 68.131 -30.471 -51.293 1.00 70.88 347 ALA A N 1
ATOM 2676 C CA . ALA A 1 347 ? 68.743 -30.810 -50.009 1.00 70.88 347 ALA A CA 1
ATOM 2677 C C . ALA A 1 347 ? 67.719 -30.789 -48.861 1.00 70.88 347 ALA A C 1
ATOM 2679 O O . ALA A 1 347 ? 67.642 -31.729 -48.073 1.00 70.88 347 ALA A O 1
ATOM 2680 N N . ARG A 1 348 ? 66.855 -29.769 -48.807 1.00 68.19 348 ARG A N 1
ATOM 2681 C CA . ARG A 1 348 ? 65.817 -29.626 -47.773 1.00 68.19 348 ARG A CA 1
ATOM 2682 C C . ARG A 1 348 ? 64.696 -30.666 -47.896 1.00 68.19 348 ARG A C 1
ATOM 2684 O O . ARG A 1 348 ? 64.146 -31.103 -46.885 1.00 68.19 348 ARG A O 1
ATOM 2691 N N . THR A 1 349 ? 64.341 -31.077 -49.115 1.00 65.69 349 THR A N 1
ATOM 2692 C CA . THR A 1 349 ? 63.373 -32.168 -49.341 1.00 65.69 349 THR A CA 1
ATOM 2693 C C . THR A 1 349 ? 63.970 -33.540 -49.031 1.00 65.69 349 THR A C 1
ATOM 2695 O O . THR A 1 349 ? 63.268 -34.376 -48.462 1.00 65.69 349 THR A O 1
ATOM 2698 N N . ALA A 1 350 ? 65.262 -33.757 -49.300 1.00 65.50 350 ALA A N 1
ATOM 2699 C CA . ALA A 1 350 ? 65.988 -34.947 -48.858 1.00 65.50 350 ALA A CA 1
ATOM 2700 C C . ALA A 1 350 ? 66.077 -35.026 -47.322 1.00 65.50 350 ALA A C 1
ATOM 2702 O O . ALA A 1 350 ? 65.785 -36.074 -46.748 1.00 65.50 350 ALA A O 1
ATOM 2703 N N . GLN A 1 351 ? 66.357 -33.904 -46.649 1.00 67.12 351 GLN A N 1
ATOM 2704 C CA . GLN A 1 351 ? 66.370 -33.814 -45.183 1.00 67.12 351 GLN A CA 1
ATOM 2705 C C . GLN A 1 351 ? 64.999 -34.137 -44.567 1.00 67.12 351 GLN A C 1
ATOM 2707 O O . GLN A 1 351 ? 64.924 -34.887 -43.599 1.00 67.12 351 GLN A O 1
ATOM 2712 N N . ARG A 1 352 ? 63.904 -33.643 -45.169 1.00 58.78 352 ARG A N 1
ATOM 2713 C CA . ARG A 1 352 ? 62.528 -33.955 -44.737 1.00 58.78 352 ARG A CA 1
ATOM 2714 C C . ARG A 1 352 ? 62.123 -35.416 -44.966 1.00 58.78 352 ARG A C 1
ATOM 2716 O O . ARG A 1 352 ? 61.346 -35.955 -44.184 1.00 58.78 352 ARG A O 1
ATOM 2723 N N . ARG A 1 353 ? 62.627 -36.064 -46.023 1.00 60.53 353 ARG A N 1
ATOM 2724 C CA . ARG A 1 353 ? 62.379 -37.495 -46.282 1.00 60.53 353 ARG A CA 1
ATOM 2725 C C . ARG A 1 353 ? 63.155 -38.392 -45.317 1.00 60.53 353 ARG A C 1
ATOM 2727 O O . ARG A 1 353 ? 62.584 -39.357 -44.821 1.00 60.53 353 ARG A O 1
ATOM 2734 N N . ALA A 1 354 ? 64.399 -38.042 -44.990 1.00 60.88 354 ALA A N 1
ATOM 2735 C CA . ALA A 1 354 ? 65.193 -38.757 -43.990 1.00 60.88 354 ALA A CA 1
ATOM 2736 C C . ALA A 1 354 ? 64.561 -38.692 -42.585 1.00 60.88 354 ALA A C 1
ATOM 2738 O O . ALA A 1 354 ? 64.565 -39.688 -41.872 1.00 60.88 354 ALA A O 1
ATOM 2739 N N . SER A 1 355 ? 63.933 -37.567 -42.220 1.00 56.75 355 SER A N 1
ATOM 2740 C CA . SER A 1 355 ? 63.210 -37.428 -40.947 1.00 56.75 355 SER A CA 1
ATOM 2741 C C . SER A 1 355 ? 61.847 -38.137 -40.888 1.00 56.75 355 SER A C 1
ATOM 2743 O O . SER A 1 355 ? 61.289 -38.252 -39.808 1.00 56.75 355 SER A O 1
ATOM 2745 N N . HIS A 1 356 ? 61.279 -38.591 -42.013 1.00 55.91 356 HIS A N 1
ATOM 2746 C CA . HIS A 1 356 ? 59.994 -39.320 -42.047 1.00 55.91 356 HIS A CA 1
ATOM 2747 C C . HIS A 1 356 ? 60.145 -40.834 -42.284 1.00 55.91 356 HIS A C 1
ATOM 2749 O O . HIS A 1 356 ? 59.203 -41.580 -42.043 1.00 55.91 356 HIS A O 1
ATOM 2755 N N . GLY A 1 357 ? 61.311 -41.312 -42.732 1.00 49.94 357 GLY A N 1
ATOM 2756 C CA . GLY A 1 357 ? 61.570 -42.739 -42.978 1.00 49.94 357 GLY A CA 1
ATOM 2757 C C . GLY A 1 357 ? 62.007 -43.553 -41.753 1.00 49.94 357 GLY A C 1
ATOM 2758 O O . GLY A 1 357 ? 62.279 -44.739 -41.898 1.00 49.94 357 GLY A O 1
ATOM 2759 N N . MET A 1 358 ? 62.105 -42.937 -40.570 1.00 48.50 358 MET A N 1
ATOM 2760 C CA . MET A 1 358 ? 62.628 -43.573 -39.349 1.00 48.50 358 MET A CA 1
ATOM 2761 C C . MET A 1 358 ? 61.535 -43.927 -38.317 1.00 48.50 358 MET A C 1
ATOM 2763 O O . MET A 1 358 ? 61.843 -44.560 -37.316 1.00 48.50 358 MET A O 1
ATOM 2767 N N . GLU A 1 359 ? 60.265 -43.573 -38.569 1.00 48.12 359 GLU A N 1
ATOM 2768 C CA . GLU A 1 359 ? 59.145 -43.740 -37.615 1.00 48.12 359 GLU A CA 1
ATOM 2769 C C . GLU A 1 359 ? 58.018 -44.697 -38.067 1.00 48.12 359 GLU A C 1
ATOM 2771 O O . GLU A 1 359 ? 57.040 -44.863 -37.345 1.00 48.12 359 GLU A O 1
ATOM 2776 N N . ALA A 1 360 ? 58.123 -45.379 -39.213 1.00 43.81 360 ALA A N 1
ATOM 2777 C CA . ALA A 1 360 ? 57.066 -46.292 -39.673 1.00 43.81 360 ALA A CA 1
ATOM 2778 C C . ALA A 1 360 ? 57.636 -47.597 -40.252 1.00 43.81 360 ALA A C 1
ATOM 2780 O O . ALA A 1 360 ? 57.990 -47.658 -41.429 1.00 43.81 360 ALA A O 1
ATOM 2781 N N . GLY A 1 361 ? 57.724 -48.646 -39.423 1.00 34.97 361 GLY A N 1
ATOM 2782 C CA . GLY A 1 361 ? 58.218 -49.956 -39.856 1.00 34.97 361 GLY A CA 1
ATOM 2783 C C . GLY A 1 361 ? 58.234 -51.075 -38.807 1.00 34.97 361 GLY A C 1
ATOM 2784 O O . GLY A 1 361 ? 59.218 -51.801 -38.749 1.00 34.97 361 GLY A O 1
ATOM 2785 N N . SER A 1 362 ? 57.182 -51.241 -37.998 1.00 31.98 362 SER A N 1
ATOM 2786 C CA . SER A 1 362 ? 56.878 -52.520 -37.327 1.00 31.98 362 SER A CA 1
ATOM 2787 C C . SER A 1 362 ? 55.389 -52.593 -36.975 1.00 31.98 362 SER A C 1
ATOM 2789 O O . SER A 1 362 ? 54.966 -51.972 -36.006 1.00 31.98 362 SER A O 1
ATOM 2791 N N . ASP A 1 363 ? 54.591 -53.250 -37.820 1.00 31.58 363 ASP A N 1
ATOM 2792 C CA . ASP A 1 363 ? 53.664 -54.320 -37.408 1.00 31.58 363 ASP A CA 1
ATOM 2793 C C . ASP A 1 363 ? 52.809 -54.806 -38.594 1.00 31.58 363 ASP A C 1
ATOM 2795 O O . ASP A 1 363 ? 52.204 -54.033 -39.339 1.00 31.58 363 ASP A O 1
ATOM 2799 N N . GLU A 1 364 ? 52.832 -56.127 -38.781 1.00 31.59 364 GLU A N 1
ATOM 2800 C CA . GLU A 1 364 ? 52.111 -56.911 -39.790 1.00 31.59 364 GLU A CA 1
ATOM 2801 C C . GLU A 1 364 ? 50.617 -57.121 -39.439 1.00 31.59 364 GLU A C 1
ATOM 2803 O O . GLU A 1 364 ? 50.217 -56.955 -38.286 1.00 31.59 364 GLU A O 1
ATOM 2808 N N . PRO A 1 365 ? 49.767 -57.522 -40.411 1.00 44.44 365 PRO A N 1
ATOM 2809 C CA . PRO A 1 365 ? 48.310 -57.465 -40.291 1.00 44.44 365 PRO A CA 1
ATOM 2810 C C . PRO A 1 365 ? 47.637 -58.834 -40.071 1.00 44.44 365 PRO A C 1
ATOM 2812 O O . PRO A 1 365 ? 48.070 -59.838 -40.630 1.00 44.44 365 PRO A O 1
ATOM 2815 N N . ALA A 1 366 ? 46.473 -58.862 -39.402 1.00 28.16 366 ALA A N 1
ATOM 2816 C CA . ALA A 1 366 ? 45.452 -59.896 -39.635 1.00 28.16 366 ALA A CA 1
ATOM 2817 C C . ALA A 1 366 ? 44.028 -59.502 -39.172 1.00 28.16 366 ALA A C 1
ATOM 2819 O O . ALA A 1 366 ? 43.750 -59.380 -37.987 1.00 28.16 366 ALA A O 1
ATOM 2820 N N . ALA A 1 367 ? 43.139 -59.397 -40.169 1.00 30.44 367 ALA A N 1
ATOM 2821 C CA . ALA A 1 367 ? 41.747 -59.872 -40.242 1.00 30.44 367 ALA A CA 1
ATOM 2822 C C . ALA A 1 367 ? 40.695 -59.542 -39.149 1.00 30.44 367 ALA A C 1
ATOM 2824 O O . ALA A 1 367 ? 40.773 -59.993 -38.013 1.00 30.44 367 ALA A O 1
ATOM 2825 N N . GLY A 1 368 ? 39.561 -58.966 -39.584 1.00 30.56 368 GLY A N 1
ATOM 2826 C CA . GLY A 1 368 ? 38.286 -59.054 -38.852 1.00 30.56 368 GLY A CA 1
ATOM 2827 C C . GLY A 1 368 ? 37.173 -58.144 -39.385 1.00 30.56 368 GLY A C 1
ATOM 2828 O O . GLY A 1 368 ? 37.265 -56.934 -39.286 1.00 30.56 368 GLY A O 1
ATOM 2829 N N . LYS A 1 369 ? 36.128 -58.737 -39.969 1.00 31.23 369 LYS A N 1
ATOM 2830 C CA . LYS A 1 369 ? 34.945 -58.113 -40.601 1.00 31.23 369 LYS A CA 1
ATOM 2831 C C . LYS A 1 369 ? 33.948 -57.448 -39.617 1.00 31.23 369 LYS A C 1
ATOM 2833 O O . LYS A 1 369 ? 33.885 -57.843 -38.462 1.00 31.23 369 LYS A O 1
ATOM 2838 N N . HIS A 1 370 ? 33.046 -56.638 -40.210 1.00 30.39 370 HIS A N 1
ATOM 2839 C CA . HIS A 1 370 ? 31.774 -56.052 -39.702 1.00 30.39 370 HIS A CA 1
ATOM 2840 C C . HIS A 1 370 ? 31.955 -54.746 -38.908 1.00 30.39 370 HIS A C 1
ATOM 2842 O O . HIS A 1 370 ? 32.853 -54.652 -38.096 1.00 30.39 370 HIS A O 1
ATOM 2848 N N . GLY A 1 371 ? 31.178 -53.672 -39.054 1.00 27.83 371 GLY A N 1
ATOM 2849 C CA . GLY A 1 371 ? 29.936 -53.384 -39.765 1.00 27.83 371 GLY A CA 1
ATOM 2850 C C . GLY A 1 371 ? 29.164 -52.344 -38.933 1.00 27.83 371 GLY A C 1
ATOM 2851 O O . GLY A 1 371 ? 28.975 -52.572 -37.747 1.00 27.83 371 GLY A O 1
ATOM 2852 N N . SER A 1 372 ? 28.680 -51.267 -39.568 1.00 27.72 372 SER A N 1
ATOM 2853 C CA . SER A 1 372 ? 27.719 -50.271 -39.037 1.00 27.72 372 SER A CA 1
ATOM 2854 C C . SER A 1 372 ? 28.209 -49.259 -37.981 1.00 27.72 372 SER A C 1
ATOM 2856 O O . SER A 1 372 ? 28.912 -49.613 -37.044 1.00 27.72 372 SER A O 1
ATOM 2858 N N . GLY A 1 373 ? 27.747 -48.003 -38.092 1.00 28.66 373 GLY A N 1
ATOM 2859 C CA . GLY A 1 373 ? 27.746 -47.051 -36.971 1.00 28.66 373 GLY A CA 1
ATOM 2860 C C . GLY A 1 373 ? 28.039 -45.592 -37.327 1.00 28.66 373 GLY A C 1
ATOM 2861 O O . GLY A 1 373 ? 29.177 -45.221 -37.565 1.00 28.66 373 GLY A O 1
ATOM 2862 N N . MET A 1 374 ? 26.986 -44.777 -37.330 1.00 28.11 374 MET A N 1
ATOM 2863 C CA . MET A 1 374 ? 26.958 -43.312 -37.431 1.00 28.11 374 MET A CA 1
ATOM 2864 C C . MET A 1 374 ? 27.621 -42.570 -36.248 1.00 28.11 374 MET A C 1
ATOM 2866 O O . MET A 1 374 ? 27.764 -43.134 -35.168 1.00 28.11 374 MET A O 1
ATOM 2870 N N . ALA A 1 375 ? 27.792 -41.251 -36.454 1.00 27.92 375 ALA A N 1
ATOM 2871 C CA . ALA A 1 375 ? 28.110 -40.170 -35.501 1.00 27.92 375 ALA A CA 1
ATOM 2872 C C . ALA A 1 375 ? 29.599 -40.060 -35.124 1.00 27.92 375 ALA A C 1
ATOM 2874 O O . ALA A 1 375 ? 30.253 -41.047 -34.848 1.00 27.92 375 ALA A O 1
ATOM 2875 N N . GLY A 1 376 ? 30.237 -38.895 -35.078 1.00 26.05 376 GLY A N 1
ATOM 2876 C CA . GLY A 1 376 ? 29.809 -37.509 -35.189 1.00 26.05 376 GLY A CA 1
ATOM 2877 C C . GLY A 1 376 ? 30.863 -36.648 -34.478 1.00 26.05 376 GLY A C 1
ATOM 2878 O O . GLY A 1 376 ? 31.435 -37.089 -33.491 1.00 26.05 376 GLY A O 1
ATOM 2879 N N . VAL A 1 377 ? 31.029 -35.409 -34.949 1.00 27.81 377 VAL A N 1
ATOM 2880 C CA . VAL A 1 377 ? 31.394 -34.233 -34.134 1.00 27.81 377 VAL A CA 1
ATOM 2881 C C . VAL A 1 377 ? 32.875 -34.046 -33.698 1.00 27.81 377 VAL A C 1
ATOM 2883 O O . VAL A 1 377 ? 33.473 -34.867 -33.022 1.00 27.81 377 VAL A O 1
ATOM 2886 N N . GLN A 1 378 ? 33.356 -32.825 -33.993 1.00 27.22 378 GLN A N 1
ATOM 2887 C CA . GLN A 1 378 ? 34.357 -31.992 -33.289 1.00 27.22 378 GLN A CA 1
ATOM 2888 C C . GLN A 1 378 ? 35.875 -32.235 -33.405 1.00 27.22 378 GLN A C 1
ATOM 2890 O O . GLN A 1 378 ? 36.399 -33.330 -33.277 1.00 27.22 378 GLN A O 1
ATOM 2895 N N . GLY A 1 379 ? 36.565 -31.092 -33.514 1.00 27.19 379 GLY A N 1
ATOM 2896 C CA . GLY A 1 379 ? 38.011 -30.870 -33.378 1.00 27.19 379 GLY A CA 1
ATOM 2897 C C . GLY A 1 379 ? 38.384 -29.688 -34.279 1.00 27.19 379 GLY A C 1
ATOM 2898 O O . GLY A 1 379 ? 38.481 -29.868 -35.483 1.00 27.19 379 GLY A O 1
ATOM 2899 N N . LYS A 1 380 ? 38.332 -28.415 -33.861 1.00 26.05 380 LYS A N 1
ATOM 2900 C CA . LYS A 1 380 ? 39.081 -27.726 -32.791 1.00 26.05 380 LYS A CA 1
ATOM 2901 C C . LYS A 1 380 ? 40.601 -27.837 -32.977 1.00 26.05 380 LYS A C 1
ATOM 2903 O O . LYS A 1 380 ? 41.100 -28.932 -33.202 1.00 26.05 380 LYS A O 1
ATOM 2908 N N . MET A 1 381 ? 41.262 -26.702 -32.734 1.00 26.12 381 MET A N 1
ATOM 2909 C CA . MET A 1 381 ? 42.710 -26.451 -32.651 1.00 26.12 381 MET A CA 1
ATOM 2910 C C . MET A 1 381 ? 43.391 -26.077 -33.975 1.00 26.12 381 MET A C 1
ATOM 2912 O O . MET A 1 381 ? 43.097 -26.646 -35.015 1.00 26.12 381 MET A O 1
ATOM 2916 N N . ASP A 1 382 ? 44.334 -25.143 -34.035 1.00 25.47 382 ASP A N 1
ATOM 2917 C CA . ASP A 1 382 ? 44.784 -24.102 -33.106 1.00 25.47 382 ASP A CA 1
ATOM 2918 C C . ASP A 1 382 ? 45.699 -23.163 -33.908 1.00 25.47 382 ASP A C 1
ATOM 2920 O O . ASP A 1 382 ? 46.302 -23.546 -34.913 1.00 25.47 382 ASP A O 1
ATOM 2924 N N . PHE A 1 383 ? 45.778 -21.916 -33.455 1.00 25.34 383 PHE A N 1
ATOM 2925 C CA . PHE A 1 383 ? 46.748 -20.910 -33.880 1.00 25.34 383 PHE A CA 1
ATOM 2926 C C . PHE A 1 383 ? 48.198 -21.357 -33.629 1.00 25.34 383 PHE A C 1
ATOM 2928 O O . PHE A 1 383 ? 48.482 -21.909 -32.572 1.00 25.34 383 PHE A O 1
ATOM 2935 N N . CYS A 1 384 ? 49.126 -21.003 -34.527 1.00 24.25 384 CYS A N 1
ATOM 2936 C CA . CYS A 1 384 ? 50.203 -20.016 -34.293 1.00 24.25 384 CYS A CA 1
ATOM 2937 C C . CYS A 1 384 ? 51.237 -20.015 -35.446 1.00 24.25 384 CYS A C 1
ATOM 2939 O O . CYS A 1 384 ? 51.284 -20.964 -36.227 1.00 24.25 384 CYS A O 1
ATOM 2941 N N . PRO A 1 385 ? 52.016 -18.929 -35.615 1.00 36.66 385 PRO A N 1
ATOM 2942 C CA . PRO A 1 385 ? 52.325 -18.344 -36.915 1.00 36.66 385 PRO A CA 1
ATOM 2943 C C . PRO A 1 385 ? 53.816 -18.416 -37.284 1.00 36.66 385 PRO A C 1
ATOM 2945 O O . PRO A 1 385 ? 54.661 -18.807 -36.480 1.00 36.66 385 PRO A O 1
ATOM 2948 N N . VAL A 1 386 ? 54.124 -17.960 -38.501 1.00 31.61 386 VAL A N 1
ATOM 2949 C CA . VAL A 1 386 ? 55.413 -17.354 -38.873 1.00 31.61 386 VAL A CA 1
ATOM 2950 C C . VAL A 1 386 ? 55.123 -16.028 -39.554 1.00 31.61 386 VAL A C 1
ATOM 2952 O O . VAL A 1 386 ? 54.184 -16.013 -40.387 1.00 31.61 386 VAL A O 1
#